Protein AF-A0A7G2EHE6-F1 (afdb_monomer_lite)

pLDDT: mean 70.36, std 21.63, range [28.97, 96.25]

InterPro domains:
  IPR034563 Protein PALE CRESS [PTHR37219] (24-313)

Foldseek 3Di:
DDDDDDDDDDDDDDDDDDDDDDDDDDDDPDPDPDPDPPDDDDDDDDDPPPDPPDDPLVPPPVSVVVVVVVVVVVVVVVVVVVVVVVVVVVVLVVLVCPCVPDDPVLLVLLVVLLVVLVVCVVCNLVSLVVCLVVVSLDVSNLSVLVSQLSVCVVVVVVVSNVVSVVVNVSSVVSVCCVVDDPLVVLVVVLVVQDPPPDLPVSLVVLLVSCVVQAQDPALDSLVAAPAQDPVVRDGDRDDHPPPPPPRNCVLVVNLVVLVVVLVVLVVVVVVVVVDDDPDPDPVNVVVVVVVVVSVVVSVSSVSSSVSSVPNDDPDDDPPDPLVVVVCVVPVPDPNQQPPQCVPCVPPCVPRDLQVLLVQLVVLVVVLVCVVCVVVVDPVLVVLLVVVVVVDDPRVSSSNSSVLSVCCVPPNNPVSSCCVPPRDPSRCSDDDDD

Organism: Arabidopsis thaliana (NCBI:txid3702)

Sequence (433 aa):
MAATSLVLTCASPLFSSPRVISATKKLTTELSISTAKFRRRCSGNNDEVLLEGMPPEYYDDEWQARQREKTKELRRMQREEEEEEERKIEEYREIGTRLKEFPEQDLRKARKLVSSFIRAAEEVEERIEEAAEKGELDELVLMIIWNRLDLARRDDEKDAIRSLDLLYRRVETEILKRQASPAMKLLNDLLNMHDGFEDDAWLKDCRKRMAETFPREDPFSILMPPGFDIDMHQGQLRPPIETETDNTLLRVDFVREVDALLQEVRIEEDATTGSKGEGLDPEAIALKFKQQEKQRTIRQIEAILDLALNLKWFWLKIPNPNVADYLSAHSLHHNHLFLFQSIHKFEHPRFCFERLEYVGQKIQDIAMAERFGRTREVEVHDRYEHNRRLRNPATTAVQQAIHGLAYTIYGKPDVRRLMFEVFDFEQIQPKAV

Radius of gyration: 43.25 Å; chains: 1; bounding box: 97×54×138 Å

Secondary structure (DSSP, 8-state):
---------------------------------------------------TTS-GGGG-HHHHHHHHHHHHHHHHHHHHHHHHHHHHHHHHHHHHHTTTTS-HHHHHHHHHHHHHHHHHGGGHHHHHHHHHHHT---HHHHHHHHHHHHHHHHTT-HHHHHHHHHHHHHHHHHHHHHHS-HHHHHHHHHHHT--SS-HHHHHHHHHHHHHHHSPP-SHHHHHSPTT-BTTTTB---PPPPTTS-TTTTHHHHHHHHHHHHHHHHHHHHHHHHTT-----SHHHHHHHHHHHHHHHHHHHHHHHHHHHHT--------S-HHHHHHHHHTT--GGGS---HHHHTTT-TTS-THHHHHHHHHHHHHHHHHHHHHH--HHHHHHHHHHHHHS-HHHHHHHHHHHHHHHHHH-HHHHHHIIIII-GGG--SPPP-

Structure (mmCIF, N/CA/C/O backbone):
data_AF-A0A7G2EHE6-F1
#
_entry.id   AF-A0A7G2EHE6-F1
#
loop_
_atom_site.group_PDB
_atom_site.id
_atom_site.type_symbol
_atom_site.label_atom_id
_atom_site.label_alt_id
_atom_site.label_comp_id
_atom_site.label_asym_id
_atom_site.label_entity_id
_atom_site.label_seq_id
_atom_site.pdbx_PDB_ins_code
_atom_site.Cartn_x
_atom_site.Cartn_y
_atom_site.Cartn_z
_atom_site.occupancy
_atom_site.B_iso_or_equiv
_atom_site.auth_seq_id
_atom_site.auth_comp_id
_atom_site.auth_asym_id
_atom_site.auth_atom_id
_atom_site.pdbx_PDB_model_num
ATOM 1 N N . MET A 1 1 ? 46.362 25.930 -5.164 1.00 38.81 1 MET A N 1
ATOM 2 C CA . MET A 1 1 ? 46.303 24.678 -5.948 1.00 38.81 1 MET A CA 1
ATOM 3 C C . MET A 1 1 ? 44.886 24.565 -6.477 1.00 38.81 1 MET A C 1
ATOM 5 O O . MET A 1 1 ? 43.963 24.738 -5.697 1.00 38.81 1 MET A O 1
ATOM 9 N N . ALA A 1 2 ? 44.753 24.484 -7.797 1.00 30.30 2 ALA A N 1
ATOM 10 C CA . ALA A 1 2 ? 43.579 24.873 -8.571 1.00 30.30 2 ALA A CA 1
ATOM 11 C C . ALA A 1 2 ? 42.308 24.047 -8.302 1.00 30.30 2 ALA A C 1
ATOM 13 O O . ALA A 1 2 ? 42.367 22.831 -8.152 1.00 30.30 2 ALA A O 1
ATOM 14 N N . ALA A 1 3 ? 41.171 24.748 -8.316 1.00 34.00 3 ALA A N 1
ATOM 15 C CA . ALA A 1 3 ? 39.833 24.195 -8.462 1.00 34.00 3 ALA A CA 1
ATOM 16 C C . ALA A 1 3 ? 39.603 23.771 -9.920 1.00 34.00 3 ALA A C 1
ATOM 18 O O . ALA A 1 3 ? 40.000 24.487 -10.842 1.00 34.00 3 ALA A O 1
ATOM 19 N N . THR A 1 4 ? 38.946 22.634 -10.133 1.00 32.69 4 THR A N 1
ATOM 20 C CA . THR A 1 4 ? 38.498 22.198 -11.461 1.00 32.69 4 THR A CA 1
ATOM 21 C C . THR A 1 4 ? 36.992 21.983 -11.403 1.00 32.69 4 THR A C 1
ATOM 23 O O . THR A 1 4 ? 36.506 20.982 -10.888 1.00 32.69 4 THR A O 1
ATOM 26 N N . SER A 1 5 ? 36.257 22.983 -11.880 1.00 30.11 5 SER A N 1
ATOM 27 C CA . SER A 1 5 ? 34.833 22.913 -12.177 1.00 30.11 5 SER A CA 1
ATOM 28 C C . SER A 1 5 ? 34.639 22.204 -13.519 1.00 30.11 5 SER A C 1
ATOM 30 O O . SER A 1 5 ? 35.178 22.630 -14.540 1.00 30.11 5 SER A O 1
ATOM 32 N N . LEU A 1 6 ? 33.866 21.12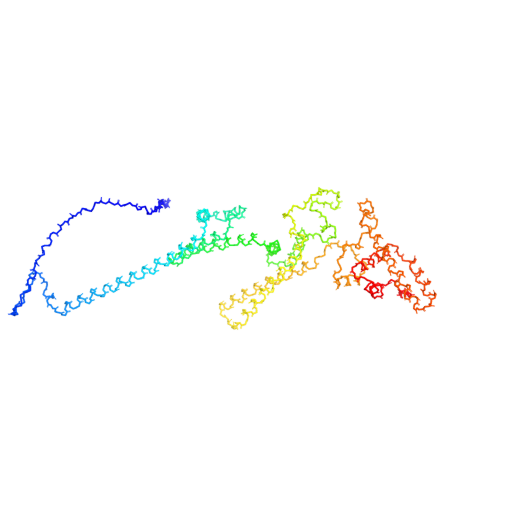0 -13.534 1.00 32.56 6 LEU A N 1
ATOM 33 C CA . LEU A 1 6 ? 33.380 20.521 -14.775 1.00 32.56 6 LEU A CA 1
ATOM 34 C C . LEU A 1 6 ? 32.048 21.180 -15.139 1.00 32.56 6 LEU A C 1
ATOM 36 O O . LEU A 1 6 ? 31.027 20.982 -14.488 1.00 32.56 6 LEU A O 1
ATOM 40 N N . VAL A 1 7 ? 32.101 22.018 -16.172 1.00 30.47 7 VAL A N 1
ATOM 41 C CA . VAL A 1 7 ? 30.955 22.675 -16.802 1.00 30.47 7 VAL A CA 1
ATOM 42 C C . VAL A 1 7 ? 30.251 21.654 -17.701 1.00 30.47 7 VAL A C 1
ATOM 44 O O . VAL A 1 7 ? 30.749 21.314 -18.773 1.00 30.47 7 VAL A O 1
ATOM 47 N N . LEU A 1 8 ? 29.088 21.163 -17.271 1.00 30.48 8 LEU A N 1
ATOM 48 C CA . LEU A 1 8 ? 28.160 20.421 -18.125 1.00 30.48 8 LEU A CA 1
ATOM 49 C C . LEU A 1 8 ? 27.399 21.421 -18.998 1.00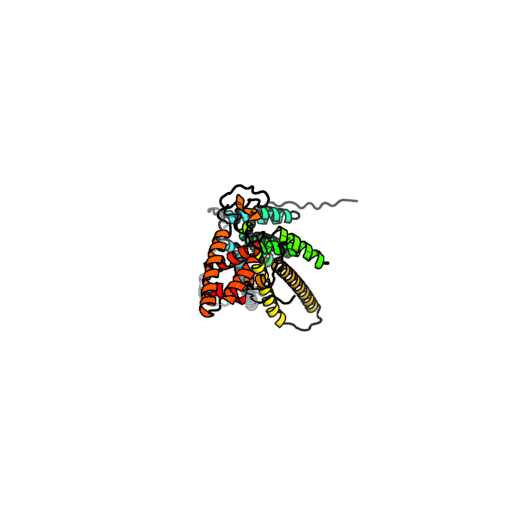 30.48 8 LEU A C 1
ATOM 51 O O . LEU A 1 8 ? 26.657 22.271 -18.512 1.00 30.48 8 LEU A O 1
ATOM 55 N N . THR A 1 9 ? 27.642 21.340 -20.303 1.00 32.84 9 THR A N 1
ATOM 56 C CA . THR A 1 9 ? 27.015 22.205 -21.302 1.00 32.84 9 THR A CA 1
ATOM 57 C C . THR A 1 9 ? 25.615 21.678 -21.607 1.00 32.84 9 THR A C 1
ATOM 59 O O . THR A 1 9 ? 25.437 20.516 -21.962 1.00 32.84 9 THR A O 1
ATOM 62 N N . CYS A 1 10 ? 24.623 22.549 -21.445 1.00 29.42 10 CYS A N 1
ATOM 63 C CA . CYS A 1 10 ? 23.206 22.285 -21.647 1.00 29.42 10 CYS A CA 1
ATOM 64 C C . CYS A 1 10 ? 22.880 21.966 -23.116 1.00 29.42 10 CYS A C 1
ATOM 66 O O . CYS A 1 10 ? 23.159 22.780 -23.997 1.00 29.42 10 CYS A O 1
ATOM 68 N N . ALA A 1 11 ? 22.177 20.862 -23.373 1.00 30.77 11 ALA A N 1
ATOM 69 C CA . ALA A 1 11 ? 21.418 20.662 -24.607 1.00 30.77 11 ALA A CA 1
ATOM 70 C C . ALA A 1 11 ? 19.916 20.714 -24.280 1.00 30.77 11 ALA A C 1
ATOM 72 O O . ALA A 1 11 ? 19.421 19.966 -23.442 1.00 30.77 11 ALA A O 1
ATOM 73 N N . SER A 1 12 ? 19.204 21.654 -24.906 1.00 35.94 12 SER A N 1
ATOM 74 C CA . SER A 1 12 ? 17.740 21.812 -24.825 1.00 35.94 12 SER A CA 1
ATOM 75 C C . SER A 1 12 ? 17.082 21.245 -26.110 1.00 35.94 12 SER A C 1
ATOM 77 O O . SER A 1 12 ? 17.800 20.822 -27.015 1.00 35.94 12 SER A O 1
ATOM 79 N N . PRO A 1 13 ? 15.743 21.125 -26.200 1.00 37.59 13 PRO A N 1
ATOM 80 C CA . PRO A 1 13 ? 15.055 19.881 -26.527 1.00 37.59 13 PRO A CA 1
ATOM 81 C C . PRO A 1 13 ? 14.554 19.833 -27.979 1.00 37.59 13 PRO A C 1
ATOM 83 O O . PRO A 1 13 ? 14.016 20.812 -28.491 1.00 37.59 13 PRO A O 1
ATOM 86 N N . LEU A 1 14 ? 14.613 18.670 -28.626 1.00 32.69 14 LEU A N 1
ATOM 87 C CA . LEU A 1 14 ? 13.968 18.468 -29.926 1.00 32.69 14 LEU A CA 1
ATOM 88 C C . LEU A 1 14 ? 12.694 17.633 -29.765 1.00 32.69 14 LEU A C 1
ATOM 90 O O . LEU A 1 14 ? 12.678 16.426 -29.972 1.00 32.69 14 LEU A O 1
ATOM 94 N N . PHE A 1 15 ? 11.600 18.315 -29.419 1.00 32.50 15 PHE A N 1
ATOM 95 C CA . PHE A 1 15 ? 10.274 17.915 -29.885 1.00 32.50 15 PHE A CA 1
ATOM 96 C C . PHE A 1 15 ? 10.054 18.550 -31.256 1.00 32.50 15 PHE A C 1
ATOM 98 O O . PHE A 1 15 ? 10.031 19.774 -31.379 1.00 32.50 15 PHE A O 1
ATOM 105 N N . SER A 1 16 ? 9.844 17.739 -32.286 1.00 30.02 16 SER A N 1
ATOM 106 C CA . SER A 1 16 ? 9.166 18.161 -33.514 1.00 30.02 16 SER A CA 1
ATOM 107 C C . SER A 1 16 ? 8.491 16.944 -34.141 1.00 30.02 16 SER A C 1
ATOM 109 O O . SER A 1 16 ? 9.157 16.033 -34.621 1.00 30.02 16 SER A O 1
ATOM 111 N N . SER A 1 17 ? 7.155 16.916 -34.099 1.00 32.16 17 SER A N 1
ATOM 112 C CA . SER A 1 17 ? 6.338 15.973 -34.872 1.00 32.16 17 SER A CA 1
ATOM 113 C C . SER A 1 17 ? 6.618 16.116 -36.373 1.00 32.16 17 SER A C 1
ATOM 115 O O . SER A 1 17 ? 6.842 17.237 -36.839 1.00 32.16 17 SER A O 1
ATOM 117 N N . PRO A 1 18 ? 6.510 15.040 -37.171 1.00 31.19 18 PRO A N 1
ATOM 118 C CA . PRO A 1 18 ? 6.629 15.149 -38.614 1.00 31.19 18 PRO A CA 1
ATOM 119 C C . PRO A 1 18 ? 5.345 15.759 -39.190 1.00 31.19 18 PRO A C 1
ATOM 121 O O . PRO A 1 18 ? 4.275 15.151 -39.164 1.00 31.19 18 PRO A O 1
ATOM 124 N N . ARG A 1 19 ? 5.445 16.985 -39.717 1.00 29.84 19 ARG A N 1
ATOM 125 C CA . ARG A 1 19 ? 4.403 17.595 -40.551 1.00 29.84 19 ARG A CA 1
ATOM 126 C C . ARG A 1 19 ? 4.743 17.337 -42.015 1.00 29.84 19 ARG A C 1
ATOM 128 O O . ARG A 1 19 ? 5.757 17.805 -42.522 1.00 29.84 19 ARG A O 1
ATOM 135 N N . VAL A 1 20 ? 3.867 16.587 -42.672 1.00 37.75 20 VAL A N 1
ATOM 136 C CA . VAL A 1 20 ? 3.832 16.373 -44.120 1.00 37.75 20 VAL A CA 1
ATOM 137 C C . VAL A 1 20 ? 3.734 17.724 -44.832 1.00 37.75 20 VAL A C 1
ATOM 139 O O . VAL A 1 20 ? 2.740 18.429 -44.667 1.00 37.75 20 VAL A O 1
ATOM 142 N N . ILE A 1 21 ? 4.734 18.066 -45.649 1.00 31.98 21 ILE A N 1
ATOM 143 C CA . ILE A 1 21 ? 4.599 19.031 -46.746 1.00 31.98 21 ILE A CA 1
ATOM 144 C C . ILE A 1 21 ? 5.292 18.445 -47.974 1.00 31.98 21 ILE A C 1
ATOM 146 O O . ILE A 1 21 ? 6.472 18.100 -47.959 1.00 31.98 21 ILE A O 1
ATOM 150 N N . SER A 1 22 ? 4.499 18.309 -49.030 1.00 30.56 22 SER A N 1
ATOM 151 C CA . SER A 1 22 ? 4.914 17.883 -50.355 1.00 30.56 22 SER A CA 1
ATOM 152 C C . SER A 1 22 ? 5.621 19.014 -51.112 1.00 30.56 22 SER A C 1
ATOM 154 O O . SER A 1 22 ? 5.346 20.186 -50.872 1.00 30.56 22 SER A O 1
ATOM 156 N N . ALA A 1 23 ? 6.374 18.597 -52.131 1.00 31.61 23 ALA A N 1
ATOM 157 C CA . ALA A 1 23 ? 6.736 19.324 -53.348 1.00 31.61 23 ALA A CA 1
ATOM 158 C C . ALA A 1 23 ? 8.117 20.012 -53.429 1.00 31.61 23 ALA A C 1
ATOM 160 O O . ALA A 1 23 ? 8.363 21.114 -52.952 1.00 31.61 23 ALA A O 1
ATOM 161 N N . THR A 1 24 ? 8.931 19.372 -54.279 1.00 34.22 24 THR A N 1
ATOM 162 C CA . THR A 1 24 ? 9.721 19.959 -55.378 1.00 34.22 24 THR A CA 1
ATOM 163 C C . THR A 1 24 ? 10.999 20.733 -55.050 1.00 34.22 24 THR A C 1
ATOM 165 O O . THR A 1 24 ? 10.977 21.928 -54.787 1.00 34.22 24 THR A O 1
ATOM 168 N N . LYS A 1 25 ? 12.141 20.063 -55.255 1.00 30.14 25 LYS A N 1
ATOM 169 C CA . LYS A 1 25 ? 13.088 20.302 -56.371 1.00 30.14 25 LYS A CA 1
ATOM 170 C C . LYS A 1 25 ? 14.327 19.424 -56.150 1.00 30.14 25 LYS A C 1
ATOM 172 O O . LYS A 1 25 ? 15.238 19.800 -55.423 1.00 30.14 25 LYS A O 1
ATOM 177 N N . LYS A 1 26 ? 14.357 18.235 -56.766 1.00 32.81 26 LYS A N 1
ATOM 178 C CA . LYS A 1 26 ? 15.603 17.473 -56.920 1.00 32.81 26 LYS A CA 1
ATOM 179 C C . LYS A 1 26 ? 16.310 17.982 -58.169 1.00 32.81 26 LYS A C 1
ATOM 181 O O . LYS A 1 26 ? 15.757 17.930 -59.263 1.00 32.81 26 LYS A O 1
ATOM 186 N N . LEU A 1 27 ? 17.509 18.505 -57.950 1.00 31.38 27 LEU A N 1
ATOM 187 C CA . LEU A 1 27 ? 18.486 18.835 -58.970 1.00 31.38 27 LEU A CA 1
ATOM 188 C C . LEU A 1 27 ? 18.934 17.513 -59.611 1.00 31.38 27 LEU A C 1
ATOM 190 O O . LEU A 1 27 ? 19.556 16.673 -58.963 1.00 31.38 27 LEU A O 1
ATOM 194 N N . THR A 1 28 ? 18.526 17.293 -60.853 1.00 30.56 28 THR A N 1
ATOM 195 C CA . THR A 1 28 ? 18.958 16.179 -61.695 1.00 30.56 28 THR A CA 1
ATOM 196 C C . THR A 1 28 ? 20.349 16.486 -62.233 1.00 30.56 28 THR A C 1
ATOM 198 O O . THR A 1 28 ? 20.494 17.287 -63.153 1.00 30.56 28 THR A O 1
ATOM 201 N N . THR A 1 29 ? 21.374 15.852 -61.669 1.00 32.53 29 THR A N 1
ATOM 202 C CA . THR A 1 29 ? 22.663 15.706 -62.352 1.00 32.53 29 THR A CA 1
ATOM 203 C C . THR A 1 29 ? 22.566 14.445 -63.201 1.00 32.53 29 THR A C 1
ATOM 205 O O . THR A 1 29 ? 22.712 13.332 -62.697 1.00 32.53 29 THR A O 1
ATOM 208 N N . GLU A 1 30 ? 22.231 14.617 -64.478 1.00 30.94 30 GLU A N 1
ATOM 209 C CA . GLU A 1 30 ? 22.270 13.539 -65.460 1.00 30.94 30 GLU A CA 1
ATOM 210 C C . GLU A 1 30 ? 23.728 13.153 -65.735 1.00 30.94 30 GLU A C 1
ATOM 212 O O . GLU A 1 30 ? 24.466 13.887 -66.391 1.00 30.94 30 GLU A O 1
ATOM 217 N N . LEU A 1 31 ? 24.152 11.990 -65.237 1.00 33.84 31 LEU A N 1
ATOM 218 C CA . LEU A 1 31 ? 25.248 11.257 -65.861 1.00 33.84 31 LEU A CA 1
ATOM 219 C C . LEU A 1 31 ? 24.657 10.436 -67.007 1.00 33.84 31 LEU A C 1
ATOM 221 O O . LEU A 1 31 ? 24.017 9.404 -66.804 1.00 33.84 31 LEU A O 1
ATOM 225 N N . SER A 1 32 ? 24.876 10.930 -68.219 1.00 33.09 32 SER A N 1
ATOM 226 C CA . SER A 1 32 ? 24.545 10.283 -69.481 1.00 33.09 32 SER A CA 1
ATOM 227 C C . SER A 1 32 ? 25.331 8.979 -69.643 1.00 33.09 32 SER A C 1
ATOM 229 O O . SER A 1 32 ? 26.418 8.963 -70.217 1.00 33.09 32 SER A O 1
ATOM 231 N N . ILE A 1 33 ? 24.788 7.864 -69.155 1.00 35.84 33 ILE A N 1
ATOM 232 C CA . ILE A 1 33 ? 25.274 6.529 -69.517 1.00 35.84 33 ILE A CA 1
ATOM 233 C C . ILE A 1 33 ? 24.555 6.138 -70.806 1.00 35.84 33 ILE A C 1
ATOM 235 O O . ILE A 1 33 ? 23.371 5.799 -70.813 1.00 35.84 33 ILE A O 1
ATOM 239 N N . SER A 1 34 ? 25.273 6.238 -71.923 1.00 31.86 34 SER A N 1
ATOM 240 C CA . SER A 1 34 ? 24.789 5.828 -73.236 1.00 31.86 34 SER A CA 1
ATOM 241 C C . SER A 1 34 ? 24.354 4.362 -73.201 1.00 31.86 34 SER A C 1
ATOM 243 O O . SER A 1 34 ? 25.168 3.460 -73.004 1.00 31.86 34 SER A O 1
ATOM 245 N N . THR A 1 35 ? 23.068 4.114 -73.428 1.00 38.94 35 THR A N 1
ATOM 246 C CA . THR A 1 35 ? 22.520 2.778 -73.651 1.00 38.94 35 THR A CA 1
ATOM 247 C C . THR A 1 35 ? 22.997 2.261 -75.007 1.00 38.94 35 THR A C 1
ATOM 249 O O . THR A 1 35 ? 22.385 2.492 -76.051 1.00 38.94 35 THR A O 1
ATOM 252 N N . ALA A 1 36 ? 24.121 1.545 -75.005 1.00 35.03 36 ALA A N 1
ATOM 253 C CA . ALA A 1 36 ? 24.539 0.760 -76.154 1.00 35.03 36 ALA A CA 1
ATOM 254 C C . ALA A 1 36 ? 23.517 -0.369 -76.370 1.00 35.03 36 ALA A C 1
ATOM 256 O O . ALA A 1 36 ? 23.398 -1.301 -75.576 1.00 35.03 36 ALA A O 1
ATOM 257 N N . LYS A 1 37 ? 22.733 -0.263 -77.448 1.00 39.19 37 LYS A N 1
ATOM 258 C CA . LYS A 1 37 ? 21.807 -1.307 -77.899 1.00 39.19 37 LYS A CA 1
ATOM 259 C C . LYS A 1 37 ? 22.596 -2.582 -78.202 1.00 39.19 37 LYS A C 1
ATOM 261 O O . LYS A 1 37 ? 23.263 -2.666 -79.232 1.00 39.19 37 LYS A O 1
ATOM 266 N N . PHE A 1 38 ? 22.476 -3.592 -77.342 1.00 35.31 38 PHE A N 1
ATOM 267 C CA . PHE A 1 38 ? 23.044 -4.912 -77.594 1.00 35.31 38 PHE A CA 1
ATOM 268 C C . PHE A 1 38 ? 22.214 -5.623 -78.671 1.00 35.31 38 PHE A C 1
ATOM 270 O O . PHE A 1 38 ? 21.156 -6.201 -78.416 1.00 35.31 38 PHE A O 1
ATOM 277 N N . ARG A 1 39 ? 22.671 -5.537 -79.921 1.00 35.16 39 ARG A N 1
ATOM 278 C CA . ARG A 1 39 ? 22.134 -6.326 -81.030 1.00 35.16 39 ARG A CA 1
ATOM 279 C C . ARG A 1 39 ? 22.629 -7.763 -80.851 1.00 35.16 39 ARG A C 1
ATOM 281 O O . ARG A 1 39 ? 23.790 -8.053 -81.117 1.00 35.16 39 ARG A O 1
ATOM 288 N N . ARG A 1 40 ? 21.753 -8.669 -80.408 1.00 40.47 40 ARG A N 1
ATOM 289 C CA . ARG A 1 40 ? 22.043 -10.109 -80.357 1.00 40.47 40 ARG A CA 1
ATOM 290 C C . ARG A 1 40 ? 22.186 -10.627 -81.795 1.00 40.47 40 ARG A C 1
ATOM 292 O O . ARG A 1 40 ? 21.191 -10.833 -82.486 1.00 40.47 40 ARG A O 1
ATOM 299 N N . ARG A 1 41 ? 23.427 -10.782 -82.262 1.00 32.53 41 ARG A N 1
ATOM 300 C CA . ARG A 1 41 ? 23.773 -11.476 -83.507 1.00 32.53 41 ARG A CA 1
ATOM 301 C C . ARG A 1 41 ? 24.391 -12.815 -83.111 1.00 32.53 41 ARG A C 1
ATOM 303 O O . ARG A 1 41 ? 25.488 -12.850 -82.572 1.00 32.53 41 ARG A O 1
ATOM 310 N N . CYS A 1 42 ? 23.657 -13.900 -83.335 1.00 41.03 42 CYS A N 1
ATOM 311 C CA . CYS A 1 42 ? 24.210 -15.245 -83.249 1.00 41.03 42 CYS A CA 1
ATOM 312 C C . CYS A 1 42 ? 25.141 -15.462 -84.448 1.00 41.03 42 CYS A C 1
ATOM 314 O O . CYS A 1 42 ? 24.668 -15.573 -85.577 1.00 41.03 42 CYS A O 1
ATOM 316 N N . SER A 1 43 ? 26.446 -15.520 -84.207 1.00 36.56 43 SER A N 1
ATOM 317 C CA . SER A 1 43 ? 27.399 -16.248 -85.048 1.00 36.56 43 SER A CA 1
ATOM 318 C C . SER A 1 43 ? 28.614 -16.586 -84.196 1.00 36.56 43 SER A C 1
ATOM 320 O O . SER A 1 43 ? 29.194 -15.691 -83.585 1.00 36.56 43 SER A O 1
ATOM 322 N N . GLY A 1 44 ? 28.951 -17.872 -84.126 1.00 46.16 44 GLY A N 1
ATOM 323 C CA . GLY A 1 44 ? 30.103 -18.354 -83.381 1.00 46.16 44 GLY A CA 1
ATOM 324 C C . GLY A 1 44 ? 31.412 -17.783 -83.921 1.00 46.16 44 GLY A C 1
ATOM 325 O O . GLY A 1 44 ? 31.602 -17.718 -85.132 1.00 46.16 44 GLY A O 1
ATOM 326 N N . ASN A 1 45 ? 32.263 -17.348 -82.996 1.00 37.09 45 ASN A N 1
ATOM 327 C CA . ASN A 1 45 ? 33.714 -17.514 -82.993 1.00 37.09 45 ASN A CA 1
ATOM 328 C C . ASN A 1 45 ? 34.221 -17.061 -81.614 1.00 37.09 45 ASN A C 1
ATOM 330 O O . ASN A 1 45 ? 33.842 -15.996 -81.128 1.00 37.09 45 ASN A O 1
ATOM 334 N N . ASN A 1 46 ? 35.000 -17.928 -80.970 1.00 44.44 46 ASN A N 1
ATOM 335 C CA . ASN A 1 46 ? 35.558 -17.750 -79.632 1.00 44.44 46 ASN A CA 1
ATOM 336 C C . ASN A 1 46 ? 36.787 -16.837 -79.690 1.00 44.44 46 ASN A C 1
ATOM 338 O O . ASN A 1 46 ? 37.904 -17.340 -79.708 1.00 44.44 46 ASN A O 1
ATOM 342 N N . ASP A 1 47 ? 36.576 -15.526 -79.689 1.00 45.75 47 ASP A N 1
ATOM 343 C CA . ASP A 1 47 ? 37.623 -14.565 -79.347 1.00 45.75 47 ASP A CA 1
ATOM 344 C C . ASP A 1 47 ? 37.137 -13.778 -78.122 1.00 45.75 47 ASP A C 1
ATOM 346 O O . ASP A 1 47 ? 36.204 -12.973 -78.205 1.00 45.75 47 ASP A O 1
ATOM 350 N N . GLU A 1 48 ? 37.713 -14.080 -76.956 1.00 52.38 48 GLU A N 1
ATOM 351 C CA . GLU A 1 48 ? 37.448 -13.383 -75.696 1.00 52.38 48 GLU A CA 1
ATOM 352 C C . GLU A 1 48 ? 37.866 -11.916 -75.832 1.00 52.38 48 GLU A C 1
ATOM 354 O O . GLU A 1 48 ? 39.043 -11.562 -75.783 1.00 52.38 48 GLU A O 1
ATOM 359 N N . VAL A 1 49 ? 36.881 -11.040 -76.027 1.00 55.84 49 VAL A N 1
ATOM 360 C CA . VAL A 1 49 ? 37.077 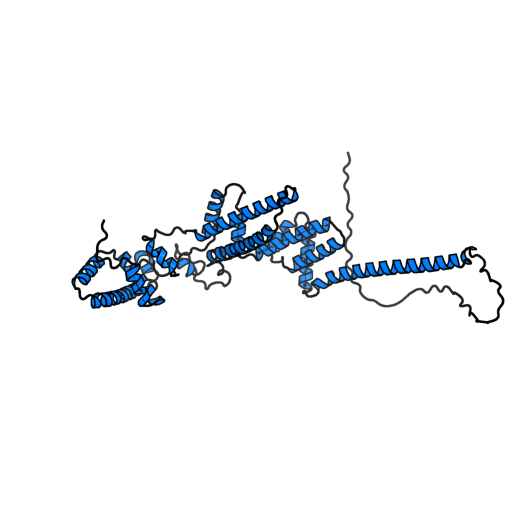-9.590 -75.976 1.00 55.84 49 VAL A CA 1
ATOM 361 C C . VAL A 1 49 ? 37.351 -9.211 -74.519 1.00 55.84 49 VAL A C 1
ATOM 363 O O . VAL A 1 49 ? 36.428 -8.933 -73.752 1.00 55.84 49 VAL A O 1
ATOM 366 N N . LEU A 1 50 ? 38.627 -9.242 -74.128 1.00 57.75 50 LEU A N 1
ATOM 367 C CA . LEU A 1 50 ? 39.111 -8.721 -72.852 1.00 57.75 50 LEU A CA 1
ATOM 368 C C . LEU A 1 50 ? 38.818 -7.210 -72.808 1.00 57.75 50 LEU A C 1
ATOM 370 O O . LEU A 1 50 ? 39.370 -6.431 -73.583 1.00 57.75 50 LEU A O 1
ATOM 374 N N . LEU A 1 51 ? 37.922 -6.793 -71.913 1.00 61.09 51 LEU A N 1
ATOM 375 C CA . LEU A 1 51 ? 37.727 -5.395 -71.529 1.00 61.09 51 LEU A CA 1
ATOM 376 C C . LEU A 1 51 ? 39.051 -4.819 -70.996 1.00 61.09 51 LEU A C 1
ATOM 378 O O . LEU A 1 51 ? 39.584 -5.255 -69.971 1.00 61.09 51 LEU A O 1
ATOM 382 N N . GLU A 1 52 ? 39.578 -3.837 -71.722 1.00 52.66 52 GLU A N 1
ATOM 383 C CA . GLU A 1 52 ? 40.864 -3.191 -71.468 1.00 52.66 52 GLU A CA 1
ATOM 384 C C . GLU A 1 52 ? 40.857 -2.443 -70.119 1.00 52.66 52 GLU A C 1
ATOM 386 O O . GLU A 1 52 ? 39.986 -1.612 -69.858 1.00 52.66 52 GLU A O 1
ATOM 391 N N . GLY A 1 53 ? 41.822 -2.760 -69.246 1.00 68.00 53 GLY A N 1
ATOM 392 C CA . GLY A 1 53 ? 42.009 -2.118 -67.934 1.00 68.00 53 GLY A CA 1
ATOM 393 C C . GLY A 1 53 ? 41.454 -2.876 -66.720 1.00 68.00 53 GLY A C 1
ATOM 394 O O . GLY A 1 53 ? 41.622 -2.406 -65.595 1.00 68.00 53 GLY A O 1
ATOM 395 N N . MET A 1 54 ? 40.824 -4.038 -66.913 1.00 70.88 54 MET A N 1
ATOM 396 C CA . MET A 1 54 ? 40.327 -4.868 -65.810 1.00 70.88 54 MET A CA 1
ATOM 397 C C . MET A 1 54 ? 41.406 -5.866 -65.337 1.00 70.88 54 MET A C 1
ATOM 399 O O . MET A 1 54 ? 42.097 -6.431 -66.188 1.00 70.88 54 MET A O 1
ATOM 403 N N . PRO A 1 55 ? 41.578 -6.101 -64.019 1.00 76.69 55 PRO A N 1
ATOM 404 C CA . PRO A 1 55 ? 42.570 -7.051 -63.507 1.00 76.69 55 PRO A CA 1
ATOM 405 C C . PRO A 1 55 ? 42.420 -8.457 -64.127 1.00 76.69 55 PRO A C 1
ATOM 407 O O . PRO A 1 55 ? 41.282 -8.869 -64.367 1.00 76.69 55 PRO A O 1
ATOM 410 N N . PRO A 1 56 ? 43.512 -9.211 -64.379 1.00 72.44 56 PRO A N 1
ATOM 411 C CA . PRO A 1 56 ? 43.451 -10.558 -64.966 1.00 72.44 56 PRO A CA 1
ATOM 412 C C . PRO A 1 56 ? 42.518 -11.519 -64.217 1.00 72.44 56 PRO A C 1
ATOM 414 O O . PRO A 1 56 ? 41.853 -12.350 -64.830 1.00 72.44 56 PRO A O 1
ATOM 417 N N . GLU A 1 57 ? 42.414 -11.357 -62.898 1.00 69.81 57 GLU A N 1
ATOM 418 C CA . GLU A 1 57 ? 41.557 -12.138 -62.006 1.00 69.81 57 GLU A CA 1
ATOM 419 C C . GLU A 1 57 ? 40.063 -11.933 -62.293 1.00 69.81 57 GLU A C 1
ATOM 421 O O . GLU A 1 57 ? 39.245 -12.767 -61.926 1.00 69.81 57 GLU A O 1
ATOM 426 N N . TYR A 1 58 ? 39.682 -10.853 -62.978 1.00 68.69 58 TYR A N 1
ATOM 427 C CA . TYR A 1 58 ? 38.291 -10.591 -63.342 1.00 68.69 58 TYR A CA 1
ATOM 428 C C . TYR A 1 58 ? 37.735 -11.602 -64.348 1.00 68.69 58 TYR A C 1
ATOM 430 O O . TYR A 1 58 ? 36.525 -11.814 -64.370 1.00 68.69 58 TYR A O 1
ATOM 438 N N . TYR A 1 59 ? 38.584 -12.221 -65.171 1.00 72.56 59 TYR A N 1
ATOM 439 C CA . TYR A 1 59 ? 38.178 -13.212 -66.177 1.00 72.56 59 TYR A CA 1
ATOM 440 C C . TYR A 1 59 ? 38.237 -14.652 -65.665 1.00 72.56 59 TYR A C 1
ATOM 442 O O . TYR A 1 59 ? 37.820 -15.561 -66.372 1.00 72.56 59 TYR A O 1
ATOM 450 N N . ASP A 1 60 ? 38.724 -14.864 -64.441 1.00 82.94 60 ASP A N 1
ATOM 451 C CA . ASP A 1 60 ? 38.664 -16.167 -63.792 1.00 82.94 60 ASP A CA 1
ATOM 452 C C . ASP A 1 60 ? 37.221 -16.449 -63.341 1.00 82.94 60 ASP A C 1
ATOM 454 O O . ASP A 1 60 ? 36.656 -15.753 -62.489 1.00 82.94 60 ASP A O 1
ATOM 458 N N . ASP A 1 61 ? 36.613 -17.478 -63.930 1.00 80.62 61 ASP A N 1
ATOM 459 C CA . ASP A 1 61 ? 35.256 -17.922 -63.613 1.00 80.62 61 ASP A CA 1
ATOM 460 C C . ASP A 1 61 ? 35.102 -18.280 -62.126 1.00 80.62 61 ASP A C 1
ATOM 462 O O . ASP A 1 61 ? 34.057 -17.997 -61.526 1.00 80.62 61 ASP A O 1
ATOM 466 N N . GLU A 1 62 ? 36.141 -18.840 -61.493 1.00 81.81 62 GLU A N 1
ATOM 467 C CA . GLU A 1 62 ? 36.125 -19.124 -60.057 1.00 81.81 62 GLU A CA 1
ATOM 468 C C . GLU A 1 62 ? 36.145 -17.837 -59.234 1.00 81.81 62 GLU A C 1
ATOM 470 O O . GLU A 1 62 ? 35.424 -17.716 -58.237 1.00 81.81 62 GLU A O 1
ATOM 475 N N . TRP A 1 63 ? 36.943 -16.854 -59.648 1.00 83.69 63 TRP A N 1
ATOM 476 C CA . TRP A 1 63 ? 36.996 -15.549 -59.003 1.00 83.69 63 TRP A CA 1
ATOM 477 C C . TRP A 1 63 ? 35.658 -14.815 -59.129 1.00 83.69 63 TRP A C 1
ATOM 479 O O . TRP A 1 63 ? 35.125 -14.338 -58.121 1.00 83.69 63 TRP A O 1
ATOM 489 N N . GLN A 1 64 ? 35.048 -14.792 -60.319 1.00 80.06 64 GLN A N 1
ATOM 490 C CA . GLN A 1 64 ? 33.725 -14.197 -60.523 1.00 80.06 64 GLN A CA 1
ATOM 491 C C . GLN A 1 64 ? 32.643 -14.913 -59.707 1.00 80.06 64 GLN A C 1
ATOM 493 O O . GLN A 1 64 ? 31.775 -14.253 -59.126 1.00 80.06 64 GLN A O 1
ATOM 498 N N . ALA A 1 65 ? 32.687 -16.247 -59.627 1.00 83.81 65 ALA A N 1
ATOM 499 C CA . ALA A 1 65 ? 31.775 -17.028 -58.796 1.00 83.81 65 ALA A CA 1
ATOM 500 C C . ALA A 1 65 ? 31.926 -16.664 -57.310 1.00 83.81 65 ALA A C 1
ATOM 502 O O . ALA A 1 65 ? 30.925 -16.389 -56.645 1.00 83.81 65 ALA A O 1
ATOM 503 N N . ARG A 1 66 ? 33.163 -16.542 -56.808 1.00 84.06 66 ARG A N 1
ATOM 504 C CA . ARG A 1 66 ? 33.445 -16.089 -55.434 1.00 84.06 66 ARG A CA 1
ATOM 505 C C . ARG A 1 66 ? 32.943 -14.665 -55.176 1.00 84.06 66 ARG A C 1
ATOM 507 O O . ARG A 1 66 ? 32.424 -14.408 -54.094 1.00 84.06 66 ARG A O 1
ATOM 514 N N . GLN A 1 67 ? 33.037 -13.744 -56.139 1.00 80.44 67 GLN A N 1
ATOM 515 C CA . GLN A 1 67 ? 32.480 -12.387 -55.995 1.00 80.44 67 GLN A CA 1
ATOM 516 C C . GLN A 1 67 ? 30.944 -12.382 -55.943 1.00 80.44 67 GLN A C 1
ATOM 518 O O . GLN A 1 67 ? 30.347 -11.641 -55.154 1.00 80.44 67 GLN A O 1
ATOM 523 N N . ARG A 1 68 ? 30.287 -13.225 -56.751 1.00 86.31 68 ARG A N 1
ATOM 524 C CA . ARG A 1 68 ? 28.823 -13.387 -56.726 1.00 86.31 68 ARG A CA 1
ATOM 525 C C . ARG A 1 68 ? 28.356 -13.964 -55.393 1.00 86.31 68 ARG A C 1
ATOM 527 O O . ARG A 1 68 ? 27.394 -13.446 -54.834 1.00 86.31 68 ARG A O 1
ATOM 534 N N . GLU A 1 69 ? 29.045 -14.977 -54.874 1.00 87.94 69 GLU A N 1
ATOM 535 C CA . GLU A 1 69 ? 28.756 -15.546 -53.553 1.00 87.94 69 GLU A CA 1
ATOM 536 C C . GLU A 1 69 ? 28.986 -14.528 -52.428 1.00 87.94 69 GLU A C 1
ATOM 538 O O . GLU A 1 69 ? 28.079 -14.319 -51.630 1.00 87.94 69 GLU A O 1
ATOM 543 N N . LYS A 1 70 ? 30.095 -13.771 -52.435 1.00 88.44 70 LYS A N 1
ATOM 544 C CA . LYS A 1 70 ? 30.318 -12.664 -51.478 1.00 88.44 70 LYS A CA 1
ATOM 545 C C . LYS A 1 70 ? 29.207 -11.613 -51.510 1.00 88.44 70 LYS A C 1
ATOM 547 O O . LYS A 1 70 ? 28.781 -11.121 -50.472 1.00 88.44 70 LYS A O 1
ATOM 552 N N . THR A 1 71 ? 28.711 -11.273 -52.700 1.00 90.75 71 THR A N 1
ATOM 553 C CA . THR A 1 71 ? 27.605 -10.312 -52.854 1.00 90.75 71 THR A CA 1
ATOM 554 C C . THR A 1 71 ? 26.285 -10.880 -52.326 1.00 90.75 71 THR A C 1
ATOM 556 O O . THR A 1 71 ? 25.497 -10.148 -51.728 1.00 90.75 71 THR A O 1
ATOM 559 N N . LYS A 1 72 ? 26.017 -12.176 -52.539 1.00 91.44 72 LYS A N 1
ATOM 560 C CA . LYS A 1 72 ? 24.841 -12.857 -51.975 1.00 91.44 72 LYS A CA 1
ATOM 561 C C . LYS A 1 72 ? 24.915 -12.930 -50.454 1.00 91.44 72 LYS A C 1
ATOM 563 O O . LYS A 1 72 ? 23.910 -12.673 -49.803 1.00 91.44 72 LYS A O 1
ATOM 568 N N . GLU A 1 73 ? 26.085 -13.247 -49.911 1.00 90.25 73 GLU A N 1
ATOM 569 C CA . GLU A 1 73 ? 26.333 -13.296 -48.473 1.00 90.25 73 GLU A CA 1
ATOM 570 C C . GLU A 1 73 ? 26.136 -11.923 -47.829 1.00 90.25 73 GLU A C 1
ATOM 572 O O . GLU A 1 73 ? 25.387 -11.814 -46.867 1.00 90.25 73 GLU A O 1
ATOM 577 N N . LEU A 1 74 ? 26.684 -10.856 -48.420 1.00 88.88 74 LEU A N 1
ATOM 578 C CA . LEU A 1 74 ? 26.480 -9.488 -47.936 1.00 88.88 74 LEU A CA 1
ATOM 579 C C . LEU A 1 74 ? 24.998 -9.085 -47.950 1.00 88.88 74 LEU A C 1
ATOM 581 O O . LEU A 1 74 ? 24.513 -8.503 -46.988 1.00 88.88 74 LEU A O 1
ATOM 585 N N . ARG A 1 75 ? 24.250 -9.444 -49.001 1.00 88.62 75 ARG A N 1
ATOM 586 C CA . ARG A 1 75 ? 22.794 -9.212 -49.058 1.00 88.62 75 ARG A CA 1
ATOM 587 C C . ARG A 1 75 ? 22.008 -10.045 -48.049 1.00 88.62 75 ARG A C 1
ATOM 589 O O . ARG A 1 75 ? 20.939 -9.615 -47.631 1.00 88.62 75 ARG A O 1
ATOM 596 N N . ARG A 1 76 ? 22.490 -11.244 -47.707 1.00 91.94 76 ARG A N 1
ATOM 597 C CA . ARG A 1 76 ? 21.900 -12.069 -46.648 1.00 91.94 76 ARG A CA 1
ATOM 598 C C . ARG A 1 76 ? 22.108 -11.393 -45.295 1.00 91.94 76 ARG A C 1
ATOM 600 O O . ARG A 1 76 ? 21.127 -11.195 -44.600 1.00 91.94 76 ARG A O 1
ATOM 607 N N . MET A 1 77 ? 23.332 -10.952 -45.001 1.00 88.94 77 MET A N 1
ATOM 608 C CA . MET A 1 77 ? 23.646 -10.211 -43.774 1.00 88.94 77 MET A CA 1
ATOM 609 C C . MET A 1 77 ? 22.823 -8.924 -43.651 1.00 88.94 77 MET A C 1
ATOM 611 O O . MET A 1 77 ? 22.246 -8.682 -42.604 1.00 88.94 77 MET A O 1
ATOM 615 N N . GLN A 1 78 ? 22.707 -8.137 -44.728 1.00 90.12 78 GLN A N 1
ATOM 616 C CA . GLN A 1 78 ? 21.874 -6.926 -44.737 1.00 90.12 78 GLN A CA 1
ATOM 617 C C . GLN A 1 78 ? 20.405 -7.230 -44.456 1.00 90.12 78 GLN A C 1
ATOM 619 O O . GLN A 1 78 ? 19.762 -6.499 -43.722 1.00 90.12 78 GLN A O 1
ATOM 624 N N . ARG A 1 79 ? 19.872 -8.318 -45.021 1.00 91.31 79 ARG A N 1
ATOM 625 C CA . ARG A 1 79 ? 18.494 -8.734 -44.751 1.00 91.31 79 ARG A CA 1
ATOM 626 C C . ARG A 1 79 ? 18.313 -9.178 -43.303 1.00 91.31 79 ARG A C 1
ATOM 628 O O . ARG A 1 79 ? 17.313 -8.835 -42.696 1.00 91.31 79 ARG A O 1
ATOM 635 N N . GLU A 1 80 ? 19.254 -9.951 -42.772 1.00 91.38 80 GLU A N 1
ATOM 636 C CA . GLU A 1 80 ? 19.223 -10.395 -41.375 1.00 91.38 80 GLU A CA 1
ATOM 637 C C . GLU A 1 80 ? 19.287 -9.193 -40.416 1.00 91.38 80 GLU A C 1
ATOM 639 O O . GLU A 1 80 ? 18.521 -9.145 -39.457 1.00 91.38 80 GLU A O 1
ATOM 644 N N . GLU A 1 81 ? 20.120 -8.194 -40.720 1.00 91.00 81 GLU A N 1
ATOM 645 C CA . GLU A 1 81 ? 20.211 -6.923 -39.989 1.00 91.00 81 GLU A CA 1
ATOM 646 C C . GLU A 1 81 ? 18.914 -6.103 -40.101 1.00 91.00 81 GLU A C 1
ATOM 648 O O . GLU A 1 81 ? 18.378 -5.674 -39.085 1.00 91.00 81 GLU A O 1
ATOM 653 N N . GLU A 1 82 ? 18.346 -5.955 -41.304 1.00 92.06 82 GLU A N 1
ATOM 654 C CA . GLU A 1 82 ? 17.047 -5.295 -41.522 1.00 92.06 82 GLU A CA 1
ATOM 655 C C . GLU A 1 82 ? 15.918 -5.991 -40.744 1.00 92.06 82 GLU A C 1
ATOM 657 O O . GLU A 1 82 ? 15.085 -5.327 -40.131 1.00 92.06 82 GLU A O 1
ATOM 662 N N . GLU A 1 83 ? 15.897 -7.327 -40.721 1.00 93.44 83 GLU A N 1
ATOM 663 C CA . GLU A 1 83 ? 14.923 -8.107 -39.953 1.00 93.44 83 GLU A CA 1
ATOM 664 C C . GLU A 1 83 ? 15.127 -7.946 -38.436 1.00 93.44 83 GLU A C 1
ATOM 666 O O . GLU A 1 83 ? 14.152 -7.934 -37.682 1.00 93.44 83 GLU A O 1
ATOM 671 N N . GLU A 1 84 ? 16.367 -7.824 -37.957 1.00 89.31 84 GLU A N 1
ATOM 672 C CA . GLU A 1 84 ? 16.677 -7.500 -36.557 1.00 89.31 84 GLU A CA 1
ATOM 673 C C . GLU A 1 84 ? 16.230 -6.088 -36.179 1.00 89.31 84 GLU A C 1
ATOM 675 O O . GLU A 1 84 ? 15.610 -5.897 -35.127 1.00 89.31 84 GLU A O 1
ATOM 680 N N . GLU A 1 85 ? 16.484 -5.110 -37.044 1.00 88.31 85 GLU A N 1
ATOM 681 C CA . GLU A 1 85 ? 16.031 -3.735 -36.864 1.00 88.31 85 GLU A CA 1
ATOM 682 C C . GLU A 1 85 ? 14.503 -3.638 -36.892 1.00 88.31 85 GLU A C 1
ATOM 684 O O . GLU A 1 85 ? 13.925 -2.967 -36.037 1.00 88.31 85 GLU A O 1
ATOM 689 N N . GLU A 1 86 ? 13.825 -4.340 -37.803 1.00 91.44 86 GLU A N 1
ATOM 690 C CA . GLU A 1 86 ? 12.361 -4.401 -37.841 1.00 91.44 86 GLU A CA 1
ATOM 691 C C . GLU A 1 86 ? 11.787 -5.031 -36.572 1.00 91.44 86 GLU A C 1
ATOM 693 O O . GLU A 1 86 ? 10.843 -4.479 -35.999 1.00 91.44 86 GLU A O 1
ATOM 698 N N . ARG A 1 87 ? 12.374 -6.136 -36.085 1.00 88.50 87 ARG A N 1
ATOM 699 C CA . ARG A 1 87 ? 11.980 -6.740 -34.800 1.00 88.50 87 ARG A CA 1
ATOM 700 C C . ARG A 1 87 ? 12.112 -5.732 -33.665 1.00 88.50 87 ARG A C 1
ATOM 702 O O . ARG A 1 87 ? 11.168 -5.542 -32.900 1.00 88.50 87 ARG A O 1
ATOM 709 N N . LYS A 1 88 ? 13.244 -5.030 -33.608 1.00 84.81 88 LYS A N 1
ATOM 710 C CA . LYS A 1 88 ? 13.498 -3.989 -32.613 1.00 84.81 88 LYS A CA 1
ATOM 711 C C . LYS A 1 88 ? 12.481 -2.845 -32.729 1.00 84.81 88 LYS A C 1
ATOM 713 O O . LYS A 1 88 ? 11.920 -2.426 -31.723 1.00 84.81 88 LYS A O 1
ATOM 718 N N . ILE A 1 89 ? 12.183 -2.352 -33.930 1.00 85.94 89 ILE A N 1
ATOM 719 C CA . ILE A 1 89 ? 11.205 -1.273 -34.155 1.00 85.94 89 ILE A CA 1
ATOM 720 C C . ILE A 1 89 ? 9.799 -1.687 -33.714 1.00 85.94 89 ILE A C 1
ATOM 722 O O . ILE A 1 89 ? 9.111 -0.897 -33.060 1.00 85.94 89 ILE A O 1
ATOM 726 N N . GLU A 1 90 ? 9.365 -2.900 -34.057 1.00 86.94 90 GLU A N 1
ATOM 727 C CA . GLU A 1 90 ? 8.037 -3.395 -33.687 1.00 86.94 90 GLU A CA 1
ATOM 728 C C . GLU A 1 90 ? 7.904 -3.532 -32.164 1.00 86.94 90 GLU A C 1
ATOM 730 O O . GLU A 1 90 ? 6.890 -3.142 -31.588 1.00 86.94 90 GLU A O 1
ATOM 735 N N . GLU A 1 91 ? 8.975 -3.947 -31.494 1.00 84.06 91 GLU A N 1
ATOM 736 C CA . GLU A 1 91 ? 9.084 -3.966 -30.039 1.00 84.06 91 GLU A CA 1
ATOM 737 C C . GLU A 1 91 ? 8.881 -2.580 -29.385 1.00 84.06 91 GLU A C 1
ATOM 739 O O . GLU A 1 91 ? 8.067 -2.444 -28.467 1.00 84.06 91 GLU A O 1
ATOM 744 N N . TYR A 1 92 ? 9.547 -1.517 -29.864 1.00 83.88 92 TYR A N 1
ATOM 745 C CA . TYR A 1 92 ? 9.301 -0.149 -29.355 1.00 83.88 92 TYR A CA 1
ATOM 746 C C . TYR A 1 92 ? 7.887 0.337 -29.679 1.00 83.88 92 TYR A C 1
ATOM 748 O O . TYR A 1 92 ? 7.271 1.077 -28.899 1.00 83.88 92 TYR A O 1
ATOM 756 N N . ARG A 1 93 ? 7.365 -0.054 -30.843 1.00 86.44 93 ARG A N 1
ATOM 757 C CA . ARG A 1 93 ? 6.021 0.309 -31.283 1.00 86.44 93 ARG A CA 1
ATOM 758 C C . ARG A 1 93 ? 4.963 -0.293 -30.368 1.00 86.44 93 ARG A C 1
ATOM 760 O O . ARG A 1 93 ? 4.031 0.423 -29.997 1.00 86.44 93 ARG A O 1
ATOM 767 N N . GLU A 1 94 ? 5.129 -1.548 -29.962 1.00 87.19 94 GLU A N 1
ATOM 768 C CA . GLU A 1 94 ? 4.241 -2.234 -29.025 1.00 87.19 94 GLU A CA 1
ATOM 769 C C . GLU A 1 94 ? 4.101 -1.431 -27.722 1.00 87.19 94 GLU A C 1
ATOM 771 O O . GLU A 1 94 ? 2.989 -1.047 -27.350 1.00 87.19 94 GLU A O 1
ATOM 776 N N . ILE A 1 95 ? 5.223 -1.052 -27.095 1.00 83.56 95 ILE A N 1
ATOM 777 C CA . ILE A 1 95 ? 5.239 -0.237 -25.865 1.00 83.56 95 ILE A CA 1
ATOM 778 C C . ILE A 1 95 ? 4.510 1.095 -26.083 1.00 83.56 95 ILE A C 1
ATOM 780 O O . ILE A 1 95 ? 3.703 1.522 -25.253 1.00 83.56 95 ILE A O 1
ATOM 784 N N . GLY A 1 96 ? 4.748 1.745 -27.225 1.00 76.56 96 GLY A N 1
ATOM 785 C CA . GLY A 1 96 ? 4.113 3.013 -27.583 1.00 76.56 96 GLY A CA 1
ATOM 786 C C . GLY A 1 96 ? 2.590 2.927 -27.731 1.00 76.56 96 GLY A C 1
ATOM 787 O O . GLY A 1 96 ? 1.897 3.922 -27.501 1.00 76.56 96 GLY A O 1
ATOM 788 N N . THR A 1 97 ? 2.053 1.755 -28.079 1.00 85.62 97 THR A N 1
ATOM 789 C CA . THR A 1 97 ? 0.605 1.550 -28.243 1.00 85.62 97 THR A CA 1
ATOM 790 C C . THR A 1 97 ? -0.148 1.286 -26.940 1.00 85.62 97 THR A C 1
ATOM 792 O O . THR A 1 97 ? -1.344 1.571 -26.896 1.00 85.62 97 THR A O 1
ATOM 795 N N . ARG A 1 98 ? 0.526 0.858 -25.860 1.00 86.94 98 ARG A N 1
ATOM 796 C CA . ARG A 1 98 ? -0.108 0.478 -24.575 1.00 86.94 98 ARG A CA 1
ATOM 797 C C . ARG A 1 98 ? -0.941 1.590 -23.934 1.00 86.94 98 ARG A C 1
ATOM 799 O O . ARG A 1 98 ? -1.929 1.330 -23.267 1.00 86.94 98 ARG A O 1
ATOM 806 N N . LEU A 1 99 ? -0.558 2.847 -24.156 1.00 86.12 99 LEU A N 1
ATOM 807 C CA . LEU A 1 99 ? -1.236 4.015 -23.581 1.00 86.12 99 LEU A CA 1
ATOM 808 C C . LEU A 1 99 ? -2.268 4.653 -24.519 1.00 86.12 99 LEU A C 1
ATOM 810 O O . LEU A 1 99 ? -2.813 5.701 -24.189 1.00 86.12 99 LEU A O 1
ATOM 814 N N . LYS A 1 100 ? -2.513 4.088 -25.705 1.00 82.44 100 LYS A N 1
ATOM 815 C CA . LYS A 1 100 ? -3.331 4.732 -26.745 1.00 82.44 100 LYS A CA 1
ATOM 816 C C . LYS A 1 100 ? -4.812 4.856 -26.367 1.00 82.44 100 LYS A C 1
ATOM 818 O O . LYS A 1 100 ? -5.501 5.711 -26.913 1.00 82.44 100 LYS A O 1
ATOM 823 N N . GLU A 1 101 ? -5.284 4.017 -25.453 1.00 86.75 101 GLU A N 1
ATOM 824 C CA . GLU A 1 101 ? -6.688 3.953 -25.033 1.00 86.75 101 GLU A CA 1
ATOM 825 C C . GLU A 1 101 ? -7.060 5.022 -23.991 1.00 86.75 101 GLU A C 1
ATOM 827 O O . GLU A 1 101 ? -8.240 5.299 -23.785 1.00 86.75 101 GLU A O 1
ATOM 832 N N . PHE A 1 102 ? -6.070 5.677 -23.374 1.00 87.88 102 PHE A N 1
ATOM 833 C CA . PHE A 1 102 ? -6.297 6.676 -22.329 1.00 87.88 102 PHE A CA 1
ATOM 834 C C . PHE A 1 102 ? -6.514 8.088 -22.897 1.00 87.88 102 PHE A C 1
ATOM 836 O O . PHE A 1 102 ? -5.916 8.449 -23.917 1.00 87.88 102 PHE A O 1
ATOM 843 N N . PRO A 1 103 ? -7.302 8.946 -22.216 1.00 92.19 103 PRO A N 1
ATOM 844 C CA . PRO A 1 103 ? -7.476 10.337 -22.616 1.00 92.19 103 PRO A CA 1
ATOM 845 C C . PRO A 1 103 ? -6.141 11.092 -22.708 1.00 92.19 103 PRO A C 1
ATOM 847 O O . PRO A 1 103 ? -5.333 11.105 -21.776 1.00 92.19 103 PRO A O 1
ATOM 850 N N . GLU A 1 104 ? -5.915 11.800 -23.822 1.00 89.50 104 GLU A N 1
ATOM 851 C CA . GLU A 1 104 ? -4.652 12.519 -24.049 1.00 89.50 104 GLU A CA 1
ATOM 852 C C . GLU A 1 104 ? -4.344 13.567 -22.973 1.00 89.50 104 GLU A C 1
ATOM 854 O O . GLU A 1 104 ? -3.176 13.840 -22.685 1.00 89.50 104 GLU A O 1
ATOM 859 N N . GLN A 1 105 ? -5.373 14.192 -22.400 1.00 91.81 105 GLN A N 1
ATOM 860 C CA . GLN A 1 105 ? -5.196 15.212 -21.373 1.00 91.81 105 GLN A CA 1
ATOM 861 C C . GLN A 1 105 ? -4.565 14.621 -20.108 1.00 91.81 105 GLN A C 1
ATOM 863 O O . GLN A 1 105 ? -3.631 15.217 -19.563 1.00 91.81 105 GLN A O 1
ATOM 868 N N . ASP A 1 106 ? -5.019 13.443 -19.692 1.00 91.38 106 ASP A N 1
ATOM 869 C CA . ASP A 1 106 ? -4.559 12.782 -18.472 1.00 91.38 106 ASP A CA 1
ATOM 870 C C . ASP A 1 106 ? -3.177 12.169 -18.683 1.00 91.38 106 ASP A C 1
ATOM 872 O O . ASP A 1 106 ? -2.278 12.380 -17.870 1.00 91.38 106 ASP A O 1
ATOM 876 N N . LEU A 1 107 ? -2.928 11.593 -19.865 1.00 92.00 107 LEU A N 1
ATOM 877 C CA . LEU A 1 107 ? -1.584 11.181 -20.279 1.00 92.00 107 LEU A CA 1
ATOM 878 C C . LEU A 1 107 ? -0.588 12.341 -20.249 1.00 92.00 107 LEU A C 1
ATOM 880 O O . LEU A 1 107 ? 0.547 12.176 -19.801 1.00 92.00 107 LEU A O 1
ATOM 884 N N . ARG A 1 108 ? -0.973 13.531 -20.727 1.00 91.56 108 ARG A N 1
ATOM 885 C CA . ARG A 1 108 ? -0.090 14.709 -20.704 1.00 91.56 108 ARG A CA 1
ATOM 886 C C . ARG A 1 108 ? 0.196 15.168 -19.278 1.00 91.56 108 ARG A C 1
ATOM 888 O O . ARG A 1 108 ? 1.342 15.523 -19.002 1.00 91.56 108 ARG A O 1
ATOM 895 N N . LYS A 1 109 ? -0.805 15.176 -18.394 1.00 93.88 109 LYS A N 1
ATOM 896 C CA . LYS A 1 109 ? -0.626 15.522 -16.975 1.00 93.88 109 LYS A CA 1
ATOM 897 C C . LYS A 1 109 ? 0.298 14.518 -16.284 1.00 93.88 109 LYS A C 1
ATOM 899 O O . LYS A 1 109 ? 1.333 14.924 -15.765 1.00 93.88 109 LYS A O 1
ATOM 904 N N . ALA A 1 110 ? 0.009 13.225 -16.396 1.00 93.94 110 ALA A N 1
ATOM 905 C CA . ALA A 1 110 ? 0.801 12.169 -15.775 1.00 93.94 110 ALA A CA 1
ATOM 906 C C . ALA A 1 110 ? 2.243 12.126 -16.324 1.00 93.94 110 ALA A C 1
ATOM 908 O O . ALA A 1 110 ? 3.201 12.044 -15.559 1.00 93.94 110 ALA A O 1
ATOM 909 N N . ARG A 1 111 ? 2.454 12.316 -17.638 1.00 94.31 111 ARG A N 1
ATOM 910 C CA . ARG A 1 111 ? 3.811 12.424 -18.222 1.00 94.31 111 ARG A CA 1
ATOM 911 C C . ARG A 1 111 ? 4.587 13.624 -17.691 1.00 94.31 111 ARG A C 1
ATOM 913 O O . ARG A 1 111 ? 5.801 13.511 -17.501 1.00 94.31 111 ARG A O 1
ATOM 920 N N . LYS A 1 112 ? 3.926 14.769 -17.493 1.00 95.12 112 LYS A N 1
ATOM 921 C CA . LYS A 1 112 ? 4.550 15.947 -16.876 1.00 95.12 112 LYS A CA 1
ATOM 922 C C . LYS A 1 112 ? 4.938 15.652 -15.431 1.00 95.12 112 LYS A C 1
ATOM 924 O O . LYS A 1 112 ? 6.072 15.952 -15.081 1.00 95.12 112 LYS A O 1
ATOM 929 N N . LEU A 1 113 ? 4.059 15.006 -14.667 1.00 95.19 113 LEU A N 1
ATOM 930 C CA . LEU A 1 113 ? 4.297 14.644 -13.270 1.00 95.19 113 LEU A CA 1
ATOM 931 C C . LEU A 1 113 ? 5.486 13.677 -13.112 1.00 95.19 113 LEU A C 1
ATOM 933 O O . LEU A 1 113 ? 6.438 13.967 -12.390 1.00 95.19 113 LEU A O 1
ATOM 937 N N . VAL A 1 114 ? 5.521 12.591 -13.891 1.00 95.44 114 VAL A N 1
ATOM 938 C CA . VAL A 1 114 ? 6.672 11.664 -13.912 1.00 95.44 114 VAL A CA 1
ATOM 939 C C . VAL A 1 114 ? 7.959 12.390 -14.307 1.00 95.44 114 VAL A C 1
ATOM 941 O O . VAL A 1 114 ? 9.023 12.159 -13.738 1.00 95.44 114 VAL A O 1
ATOM 944 N N . SER A 1 115 ? 7.878 13.312 -15.270 1.00 94.31 115 SER A N 1
ATOM 945 C CA . SER A 1 115 ? 9.050 14.092 -15.679 1.00 94.31 115 SER A CA 1
ATOM 946 C C . SER A 1 115 ? 9.495 15.089 -14.606 1.00 94.31 115 SER A C 1
ATOM 948 O O . SER A 1 115 ? 10.687 15.374 -14.535 1.00 94.31 115 SER A O 1
ATOM 950 N N . SER A 1 116 ? 8.586 15.620 -13.778 1.00 95.50 116 SER A N 1
ATOM 951 C CA . SER A 1 116 ? 8.974 16.436 -12.624 1.00 95.50 116 SER A CA 1
ATOM 952 C C . SER A 1 116 ? 9.656 15.611 -11.542 1.00 95.50 116 SER A C 1
ATOM 954 O O . SER A 1 116 ? 10.661 16.083 -11.028 1.00 95.50 116 SER A O 1
ATOM 956 N N . PHE A 1 117 ? 9.208 14.381 -11.264 1.00 94.62 117 PHE A N 1
ATOM 957 C CA . PHE A 1 117 ? 9.885 13.499 -10.302 1.00 94.62 117 PHE A CA 1
ATOM 958 C C . PHE A 1 117 ? 11.329 13.214 -10.714 1.00 94.62 117 PHE A C 1
ATOM 960 O O . PHE A 1 117 ? 12.252 13.436 -9.941 1.00 94.62 117 PHE A O 1
ATOM 967 N N . ILE A 1 118 ? 11.542 12.835 -11.978 1.00 91.44 118 ILE A N 1
ATOM 968 C CA . ILE A 1 118 ? 12.887 12.554 -12.505 1.00 91.44 118 ILE A CA 1
ATOM 969 C C . ILE A 1 118 ? 13.789 13.799 -12.448 1.00 91.44 118 ILE A C 1
ATOM 971 O O . ILE A 1 118 ? 14.992 13.684 -12.240 1.00 91.44 118 ILE A O 1
ATOM 975 N N . ARG A 1 119 ? 13.224 15.000 -12.631 1.00 92.75 119 ARG A N 1
ATOM 976 C CA . ARG A 1 119 ? 13.978 16.263 -12.566 1.00 92.75 119 ARG A CA 1
ATOM 977 C C . ARG A 1 119 ? 14.264 16.740 -11.145 1.00 92.75 119 ARG A C 1
ATOM 979 O O . ARG A 1 119 ? 15.214 17.493 -10.977 1.00 92.75 119 ARG A O 1
ATOM 986 N N . ALA A 1 120 ? 13.441 16.356 -10.171 1.00 90.56 120 ALA A N 1
ATOM 987 C CA . ALA A 1 120 ? 13.568 16.794 -8.784 1.00 90.56 120 ALA A CA 1
ATOM 988 C C . ALA A 1 120 ? 14.805 16.204 -8.088 1.00 90.56 120 ALA A C 1
ATOM 990 O O . ALA A 1 120 ? 15.309 16.819 -7.157 1.00 90.56 120 ALA A O 1
ATOM 991 N N . ALA A 1 121 ? 15.324 15.070 -8.580 1.00 85.88 121 ALA A N 1
ATOM 992 C CA . ALA A 1 121 ? 16.521 14.397 -8.073 1.00 85.88 121 ALA A CA 1
ATOM 993 C C . ALA A 1 121 ? 16.497 14.207 -6.542 1.00 85.88 121 ALA A C 1
ATOM 995 O O . ALA A 1 121 ? 15.884 13.255 -6.074 1.00 85.88 121 ALA A O 1
ATOM 996 N N . GLU A 1 122 ? 17.128 15.097 -5.773 1.00 85.69 122 GLU A N 1
ATOM 997 C CA . GLU A 1 122 ? 17.183 15.034 -4.304 1.00 85.69 122 GLU A CA 1
ATOM 998 C C . GLU A 1 122 ? 15.831 15.345 -3.636 1.00 85.69 122 GLU A C 1
ATOM 1000 O O . GLU A 1 122 ? 15.510 14.764 -2.605 1.00 85.69 122 GLU A O 1
ATOM 1005 N N . GLU A 1 123 ? 14.994 16.188 -4.248 1.00 91.62 123 GLU A N 1
ATOM 1006 C CA . GLU A 1 123 ? 13.673 16.583 -3.721 1.00 91.62 123 GLU A CA 1
ATOM 1007 C C . GLU A 1 123 ? 12.545 15.635 -4.175 1.00 91.62 123 GLU A C 1
ATOM 1009 O O . GLU A 1 123 ? 11.360 15.951 -4.061 1.00 91.62 123 GLU A O 1
ATOM 1014 N N . VAL A 1 124 ? 12.879 14.482 -4.766 1.00 92.56 124 VAL A N 1
ATOM 1015 C CA . VAL A 1 124 ? 11.876 13.587 -5.366 1.00 92.56 124 VAL A CA 1
ATOM 1016 C C . VAL A 1 124 ? 10.872 13.053 -4.341 1.00 92.56 124 VAL A C 1
ATOM 1018 O O . VAL A 1 124 ? 9.696 12.928 -4.668 1.00 92.56 124 VAL A O 1
ATOM 1021 N N . GLU A 1 125 ? 11.306 12.810 -3.104 1.00 92.31 125 GLU A N 1
ATOM 1022 C CA . GLU A 1 125 ? 10.453 12.308 -2.021 1.00 92.31 125 GLU A CA 1
ATOM 1023 C C . GLU A 1 125 ? 9.366 13.316 -1.630 1.00 92.31 125 GLU A C 1
ATOM 1025 O O . GLU A 1 125 ? 8.183 12.987 -1.681 1.00 92.31 125 GLU A O 1
ATOM 1030 N N . GLU A 1 126 ? 9.745 14.571 -1.368 1.00 93.44 126 GLU A N 1
ATOM 1031 C CA . GLU A 1 126 ? 8.804 15.656 -1.049 1.00 93.44 126 GLU A CA 1
ATOM 1032 C C . GLU A 1 126 ? 7.804 15.873 -2.196 1.00 93.44 126 GLU A C 1
ATOM 1034 O O . GLU A 1 126 ? 6.605 16.042 -1.982 1.00 93.44 126 GLU A O 1
ATOM 1039 N N . ARG A 1 127 ? 8.263 15.774 -3.452 1.00 92.75 127 ARG A N 1
ATOM 1040 C CA . ARG A 1 127 ? 7.379 15.881 -4.624 1.00 92.75 127 ARG A CA 1
ATOM 1041 C C . ARG A 1 127 ? 6.378 14.739 -4.726 1.00 92.75 127 ARG A C 1
ATOM 1043 O O . ARG A 1 127 ? 5.251 14.974 -5.169 1.00 92.75 127 ARG A O 1
ATOM 1050 N N . ILE A 1 128 ? 6.790 13.519 -4.390 1.00 93.75 128 ILE A N 1
ATOM 1051 C CA . ILE A 1 128 ? 5.898 12.360 -4.374 1.00 93.75 128 ILE A CA 1
ATOM 1052 C C . ILE A 1 128 ? 4.854 12.553 -3.278 1.00 93.75 128 ILE A C 1
ATOM 1054 O O . ILE A 1 128 ? 3.674 12.373 -3.565 1.00 93.75 128 ILE A O 1
ATOM 1058 N N . GLU A 1 129 ? 5.254 12.986 -2.083 1.00 92.25 129 GLU A N 1
ATOM 1059 C CA . GLU A 1 129 ? 4.341 13.268 -0.970 1.00 92.25 129 GLU A CA 1
ATOM 1060 C C . GLU A 1 129 ? 3.345 14.383 -1.316 1.00 92.25 129 GLU A C 1
ATOM 1062 O O . GLU A 1 129 ? 2.141 14.184 -1.194 1.00 92.25 129 GLU A O 1
ATOM 1067 N N . GLU A 1 130 ? 3.788 15.507 -1.885 1.00 93.50 130 GLU A N 1
ATOM 1068 C CA . GLU A 1 130 ? 2.878 16.571 -2.329 1.00 93.50 130 GLU A CA 1
ATOM 1069 C C . GLU A 1 130 ? 1.858 16.090 -3.378 1.00 93.50 130 GLU A C 1
ATOM 1071 O O . GLU A 1 130 ? 0.682 16.467 -3.351 1.00 93.50 130 GLU A O 1
ATOM 1076 N N . ALA A 1 131 ? 2.289 15.278 -4.347 1.00 93.62 131 ALA A N 1
ATOM 1077 C CA . ALA A 1 131 ? 1.387 14.686 -5.338 1.00 93.62 131 ALA A CA 1
ATOM 1078 C C . ALA A 1 131 ? 0.431 13.669 -4.678 1.00 93.62 131 ALA A C 1
ATOM 1080 O O . ALA A 1 131 ? -0.762 13.580 -5.019 1.00 93.62 131 ALA A O 1
ATOM 1081 N N . ALA A 1 132 ? 0.946 12.945 -3.681 1.00 91.69 132 ALA A N 1
ATOM 1082 C CA . ALA A 1 132 ? 0.209 12.073 -2.779 1.00 91.69 132 ALA A CA 1
ATOM 1083 C C . ALA A 1 132 ? -0.689 12.833 -1.787 1.00 91.69 132 ALA A C 1
ATOM 1085 O O . ALA A 1 132 ? -1.494 12.201 -1.125 1.00 91.69 132 ALA A O 1
ATOM 1086 N N . GLU A 1 133 ? -0.646 14.159 -1.700 1.00 90.00 133 GLU A N 1
ATOM 1087 C CA . GLU A 1 133 ? -1.642 14.959 -0.976 1.00 90.00 133 GLU A CA 1
ATOM 1088 C C . GLU A 1 133 ? -2.673 15.543 -1.945 1.00 90.00 133 GLU A C 1
ATOM 1090 O O . GLU A 1 133 ? -3.877 15.509 -1.689 1.00 90.00 133 GLU A O 1
ATOM 1095 N N . LYS A 1 134 ? -2.235 15.954 -3.139 1.00 91.44 134 LYS A N 1
ATOM 1096 C CA . LYS A 1 134 ? -3.089 16.566 -4.176 1.00 91.44 134 LYS A CA 1
ATOM 1097 C C . LYS A 1 134 ? -4.025 15.592 -4.896 1.00 91.44 134 LYS A C 1
ATOM 1099 O O . LYS A 1 134 ? -4.977 16.031 -5.531 1.00 91.44 134 LYS A O 1
ATOM 1104 N N . GLY A 1 135 ? -3.773 14.286 -4.805 1.00 89.56 135 GLY A N 1
ATOM 1105 C CA . GLY A 1 135 ? -4.613 13.282 -5.486 1.00 89.56 135 GLY A CA 1
ATOM 1106 C C . GLY A 1 135 ? -4.131 12.943 -6.893 1.00 89.56 135 GLY A C 1
ATOM 1107 O O . GLY A 1 135 ? -4.895 12.402 -7.679 1.00 89.56 135 GLY A O 1
ATOM 1108 N N . GLU A 1 136 ? -2.892 13.304 -7.236 1.00 92.38 136 GLU A N 1
ATOM 1109 C CA . GLU A 1 136 ? -2.382 13.222 -8.612 1.00 92.38 136 GLU A CA 1
ATOM 1110 C C . GLU A 1 136 ? -1.648 11.905 -8.915 1.00 92.38 136 GLU A C 1
ATOM 1112 O O . GLU A 1 136 ? -1.345 11.622 -10.075 1.00 92.38 136 GLU A O 1
ATOM 1117 N N . LEU A 1 137 ? -1.350 11.107 -7.882 1.00 92.62 137 LEU A N 1
ATOM 1118 C CA . LEU A 1 137 ? -0.782 9.768 -8.026 1.00 92.62 137 LEU A CA 1
ATOM 1119 C C . LEU A 1 137 ? -1.894 8.771 -8.356 1.00 92.62 137 LEU A C 1
ATOM 1121 O O . LEU A 1 137 ? -2.676 8.399 -7.484 1.00 92.62 137 LEU A O 1
ATOM 1125 N N . ASP A 1 138 ? -1.939 8.359 -9.616 1.00 91.00 138 ASP A N 1
ATOM 1126 C CA . ASP A 1 138 ? -2.928 7.430 -10.159 1.00 91.00 138 ASP A CA 1
ATOM 1127 C C . ASP A 1 138 ? -2.236 6.256 -10.873 1.00 91.00 138 ASP A C 1
ATOM 1129 O O . ASP A 1 138 ? -1.041 6.326 -11.184 1.00 91.00 138 ASP A O 1
ATOM 1133 N N . GLU A 1 139 ? -2.972 5.193 -11.194 1.00 91.50 139 GLU A N 1
ATOM 1134 C CA . GLU A 1 139 ? -2.457 4.009 -11.904 1.00 91.50 139 GLU A CA 1
ATOM 1135 C C . GLU A 1 139 ? -1.781 4.388 -13.236 1.00 91.50 139 GLU A C 1
ATOM 1137 O O . GLU A 1 139 ? -0.747 3.835 -13.623 1.00 91.50 139 GLU A O 1
ATOM 1142 N N . LEU A 1 140 ? -2.288 5.429 -13.904 1.00 92.94 140 LEU A N 1
ATOM 1143 C CA . LEU A 1 140 ? -1.697 5.959 -15.131 1.00 92.94 140 LEU A CA 1
ATOM 1144 C C . LEU A 1 140 ? -0.248 6.444 -14.943 1.00 92.94 140 LEU A C 1
ATOM 1146 O O . LEU A 1 140 ? 0.571 6.331 -15.860 1.00 92.94 140 LEU A O 1
ATOM 1150 N N . VAL A 1 141 ? 0.085 6.980 -13.764 1.00 94.62 141 VAL A N 1
ATOM 1151 C CA . VAL A 1 141 ? 1.444 7.420 -13.412 1.00 94.62 141 VAL A CA 1
ATOM 1152 C C . VAL A 1 141 ? 2.373 6.210 -13.326 1.00 94.62 141 VAL A C 1
ATOM 1154 O O . VAL A 1 141 ? 3.444 6.236 -13.941 1.00 94.62 141 VAL A O 1
ATOM 1157 N N . LEU A 1 142 ? 1.943 5.137 -12.652 1.00 94.88 142 LEU A N 1
ATOM 1158 C CA . LEU A 1 142 ? 2.690 3.877 -12.569 1.00 94.88 142 LEU A CA 1
ATOM 1159 C C . LEU A 1 142 ? 2.938 3.288 -13.951 1.00 94.88 142 LEU A C 1
ATOM 1161 O O . LEU A 1 142 ? 4.072 2.947 -14.278 1.00 94.88 142 LEU A O 1
ATOM 1165 N N . MET A 1 143 ? 1.917 3.251 -14.804 1.00 92.81 143 MET A N 1
ATOM 1166 C CA . MET A 1 143 ? 2.041 2.693 -16.148 1.00 92.81 143 MET A CA 1
ATOM 1167 C C . MET A 1 143 ? 2.992 3.505 -17.042 1.00 92.81 143 MET A C 1
ATOM 1169 O O . MET A 1 143 ? 3.713 2.946 -17.871 1.00 92.81 143 MET A O 1
ATOM 1173 N N . ILE A 1 144 ? 3.062 4.829 -16.864 1.00 94.25 144 ILE A N 1
ATOM 1174 C CA . ILE A 1 144 ? 4.049 5.668 -17.561 1.00 94.25 144 ILE A CA 1
ATOM 1175 C C . ILE A 1 144 ? 5.468 5.393 -17.058 1.00 94.25 144 ILE A C 1
ATOM 1177 O O . ILE A 1 144 ? 6.386 5.330 -17.880 1.00 94.25 144 ILE A O 1
ATOM 1181 N N . ILE A 1 145 ? 5.668 5.245 -15.744 1.00 95.12 145 ILE A N 1
ATOM 1182 C CA . ILE A 1 145 ? 6.974 4.878 -15.174 1.00 95.12 145 ILE A CA 1
ATOM 1183 C C . ILE A 1 145 ? 7.379 3.491 -15.682 1.00 95.12 145 ILE A C 1
ATOM 1185 O O . ILE A 1 145 ? 8.499 3.323 -16.158 1.00 95.12 145 ILE A O 1
ATOM 1189 N N . TRP A 1 146 ? 6.450 2.536 -15.678 1.00 95.38 146 TRP A N 1
ATOM 1190 C CA . TRP A 1 146 ? 6.664 1.175 -16.153 1.00 95.38 146 TRP A CA 1
ATOM 1191 C C . TRP A 1 146 ? 7.033 1.121 -17.638 1.00 95.38 146 TRP A C 1
ATOM 1193 O O . TRP A 1 146 ? 7.998 0.456 -17.998 1.00 95.38 146 TRP A O 1
ATOM 1203 N N . ASN A 1 147 ? 6.369 1.894 -18.502 1.00 93.94 147 ASN A N 1
ATOM 1204 C CA . ASN A 1 147 ? 6.761 1.980 -19.913 1.00 93.94 147 ASN A CA 1
ATOM 1205 C C . ASN A 1 147 ? 8.176 2.548 -20.095 1.00 93.94 147 ASN A C 1
ATOM 1207 O O . ASN A 1 147 ? 8.909 2.087 -20.964 1.00 93.94 147 ASN A O 1
ATOM 1211 N N . ARG A 1 148 ? 8.586 3.535 -19.284 1.00 94.06 148 ARG A N 1
ATOM 1212 C CA . ARG A 1 148 ? 9.973 4.037 -19.308 1.00 94.06 148 ARG A CA 1
ATOM 1213 C C . ARG A 1 148 ? 10.963 2.994 -18.793 1.00 94.06 148 ARG A C 1
ATOM 1215 O O . ARG A 1 148 ? 12.062 2.903 -19.324 1.00 94.06 148 ARG A O 1
ATOM 1222 N N . LEU A 1 149 ? 10.571 2.213 -17.788 1.00 94.62 149 LEU A N 1
ATOM 1223 C CA . LEU A 1 149 ? 11.371 1.122 -17.242 1.00 94.62 149 LEU A CA 1
ATOM 1224 C C . LEU A 1 149 ? 11.548 -0.012 -18.264 1.00 94.62 149 LEU A C 1
ATOM 1226 O O . LEU A 1 149 ? 12.652 -0.529 -18.395 1.00 94.62 149 LEU A O 1
ATOM 1230 N N . ASP A 1 150 ? 10.499 -0.368 -19.014 1.00 93.12 150 ASP A N 1
ATOM 1231 C CA . ASP A 1 150 ? 10.560 -1.376 -20.085 1.00 93.12 150 ASP A CA 1
ATOM 1232 C C . ASP A 1 150 ? 11.502 -0.928 -21.214 1.00 93.12 150 ASP A C 1
ATOM 1234 O O . ASP A 1 150 ? 12.338 -1.705 -21.668 1.00 93.12 150 ASP A O 1
ATOM 1238 N N . LEU A 1 151 ? 11.448 0.353 -21.599 1.00 92.62 151 LEU A N 1
ATOM 1239 C CA . LEU A 1 151 ? 12.400 0.940 -22.551 1.00 92.62 151 LEU A CA 1
ATOM 1240 C C . LEU A 1 151 ? 13.843 0.862 -22.034 1.00 92.62 151 LEU A C 1
ATOM 1242 O O . LEU A 1 151 ? 14.705 0.319 -22.716 1.00 92.62 151 LEU A O 1
ATOM 1246 N N . ALA A 1 152 ? 14.088 1.302 -20.796 1.00 93.31 152 ALA A N 1
ATOM 1247 C CA . ALA A 1 152 ? 15.418 1.256 -20.188 1.00 93.31 152 ALA A CA 1
ATOM 1248 C C . ALA A 1 152 ? 15.979 -0.176 -20.085 1.00 93.31 152 ALA A C 1
ATOM 1250 O O . ALA A 1 152 ? 17.182 -0.376 -20.229 1.00 93.31 152 ALA A O 1
ATOM 1251 N N . ARG A 1 153 ? 15.119 -1.182 -19.861 1.00 93.12 153 ARG A N 1
ATOM 1252 C CA . ARG A 1 153 ? 15.507 -2.605 -19.861 1.00 93.12 153 ARG A CA 1
ATOM 1253 C C . ARG A 1 153 ? 15.949 -3.084 -21.239 1.00 93.12 153 ARG A C 1
ATOM 1255 O O . ARG A 1 153 ? 16.925 -3.822 -21.322 1.00 93.12 153 ARG A O 1
ATOM 1262 N N . ARG A 1 154 ? 15.259 -2.666 -22.302 1.00 89.12 154 ARG A N 1
ATOM 1263 C CA . ARG A 1 154 ? 15.622 -3.011 -23.689 1.00 89.12 154 ARG A CA 1
ATOM 1264 C C . ARG A 1 154 ? 16.897 -2.310 -24.149 1.00 89.12 154 ARG A C 1
ATOM 1266 O O . ARG A 1 154 ? 17.647 -2.881 -24.933 1.00 89.12 154 ARG A O 1
ATOM 1273 N N . ASP A 1 155 ? 17.156 -1.120 -23.617 1.00 91.56 155 ASP A N 1
ATOM 1274 C CA . ASP A 1 155 ? 18.372 -0.345 -23.881 1.00 91.56 155 ASP A CA 1
ATOM 1275 C C . ASP A 1 155 ? 19.564 -0.735 -22.964 1.00 91.56 155 ASP A C 1
ATOM 1277 O O . ASP A 1 155 ? 20.645 -0.168 -23.100 1.00 91.56 155 ASP A O 1
ATOM 1281 N N . ASP A 1 156 ? 19.397 -1.706 -22.047 1.00 92.25 156 ASP A N 1
ATOM 1282 C CA . ASP A 1 156 ? 20.372 -2.118 -21.005 1.00 92.25 156 ASP A CA 1
ATOM 1283 C C . ASP A 1 156 ? 20.926 -0.939 -20.166 1.00 92.25 156 ASP A C 1
ATOM 1285 O O . ASP A 1 156 ? 22.072 -0.924 -19.703 1.00 92.25 156 ASP A O 1
ATOM 1289 N N . GLU A 1 157 ? 20.094 0.077 -19.920 1.00 95.38 157 GLU A N 1
ATOM 1290 C CA . GLU A 1 157 ? 20.466 1.262 -19.144 1.00 95.38 157 GLU A CA 1
ATOM 1291 C C . GLU A 1 157 ? 20.376 0.995 -17.633 1.00 95.38 157 GLU A C 1
ATOM 1293 O O . GLU A 1 157 ? 19.436 1.405 -16.951 1.00 95.38 157 GLU A O 1
ATOM 1298 N N . LYS A 1 158 ? 21.376 0.310 -17.070 1.00 94.00 158 LYS A N 1
ATOM 1299 C CA . LYS A 1 158 ? 21.375 -0.168 -15.668 1.00 94.00 158 LYS A CA 1
ATOM 1300 C C . LYS A 1 158 ? 21.034 0.892 -14.618 1.00 94.00 158 LYS A C 1
ATOM 1302 O O . LYS A 1 158 ? 20.306 0.598 -13.667 1.00 94.00 158 LYS A O 1
ATOM 1307 N N . ASP A 1 159 ? 21.543 2.112 -14.769 1.00 93.38 159 ASP A N 1
ATOM 1308 C CA . ASP A 1 159 ? 21.273 3.197 -13.818 1.00 93.38 159 ASP A CA 1
ATOM 1309 C C . ASP A 1 159 ? 19.852 3.754 -13.955 1.00 93.38 159 ASP A C 1
ATOM 1311 O O . ASP A 1 159 ? 19.201 4.029 -12.941 1.00 93.38 159 ASP A O 1
ATOM 1315 N N . ALA A 1 160 ? 19.334 3.853 -15.184 1.00 93.12 160 ALA A N 1
ATOM 1316 C CA . ALA A 1 160 ? 17.946 4.225 -15.431 1.00 93.12 160 ALA A CA 1
ATOM 1317 C C . ALA A 1 160 ? 16.990 3.151 -14.899 1.00 93.12 160 ALA A C 1
ATOM 1319 O O . ALA A 1 160 ? 16.026 3.488 -14.215 1.00 93.12 160 ALA A O 1
ATOM 1320 N N . ILE A 1 161 ? 17.300 1.868 -15.118 1.00 94.81 161 ILE A N 1
ATOM 1321 C CA . ILE A 1 161 ? 16.534 0.734 -14.587 1.00 94.81 161 ILE A CA 1
ATOM 1322 C C . ILE A 1 161 ? 16.439 0.828 -13.063 1.00 94.81 161 ILE A C 1
ATOM 1324 O O . ILE A 1 161 ? 15.337 0.802 -12.523 1.00 94.81 161 ILE A O 1
ATOM 1328 N N . ARG A 1 162 ? 17.571 0.991 -12.361 1.00 94.62 162 ARG A N 1
ATOM 1329 C CA . ARG A 1 162 ? 17.588 1.096 -10.891 1.00 94.62 162 ARG A CA 1
ATOM 1330 C C . ARG A 1 162 ? 16.766 2.288 -10.396 1.00 94.62 162 ARG A C 1
ATOM 1332 O O . ARG A 1 162 ? 15.983 2.146 -9.463 1.00 94.62 162 ARG A O 1
ATOM 1339 N N . SER A 1 163 ? 16.939 3.449 -11.023 1.00 93.19 163 SER A N 1
ATOM 1340 C CA . SER A 1 163 ? 16.280 4.690 -10.597 1.00 93.19 163 SER A CA 1
ATOM 1341 C C . SER A 1 163 ? 14.770 4.652 -10.844 1.00 93.19 163 SER A C 1
ATOM 1343 O O . SER A 1 163 ? 13.989 5.062 -9.988 1.00 93.19 163 SER A O 1
ATOM 1345 N N . LEU A 1 164 ? 14.345 4.128 -11.997 1.00 95.00 164 LEU A N 1
ATOM 1346 C CA . LEU A 1 164 ? 12.932 3.983 -12.345 1.00 95.00 164 LEU A CA 1
ATOM 1347 C C . LEU A 1 164 ? 12.244 2.888 -11.524 1.00 95.00 164 LEU A C 1
ATOM 1349 O O . LEU A 1 164 ? 11.079 3.060 -11.189 1.00 95.00 164 LEU A O 1
ATOM 1353 N N . ASP A 1 165 ? 12.940 1.803 -11.169 1.00 95.75 165 ASP A N 1
ATOM 1354 C CA . ASP A 1 165 ? 12.401 0.757 -10.288 1.00 95.75 165 ASP A CA 1
ATOM 1355 C C . ASP A 1 165 ? 12.146 1.294 -8.872 1.00 95.75 165 ASP A C 1
ATOM 1357 O O . ASP A 1 165 ? 11.069 1.084 -8.316 1.00 95.75 165 ASP A O 1
ATOM 1361 N N . LEU A 1 166 ? 13.089 2.065 -8.316 1.00 94.75 166 LEU A N 1
ATOM 1362 C CA . LEU A 1 166 ? 12.904 2.742 -7.027 1.00 94.75 166 LEU A CA 1
ATOM 1363 C C . LEU A 1 166 ? 11.732 3.727 -7.074 1.00 94.75 166 LEU A C 1
ATOM 1365 O O . LEU A 1 166 ? 10.870 3.694 -6.196 1.00 94.75 166 LEU A O 1
ATOM 1369 N N . LEU A 1 167 ? 11.665 4.554 -8.123 1.00 95.00 167 LEU A N 1
ATOM 1370 C CA . LEU A 1 167 ? 10.567 5.500 -8.316 1.00 95.00 167 LEU A CA 1
ATOM 1371 C C . LEU A 1 167 ? 9.217 4.781 -8.440 1.00 95.00 167 LEU A C 1
ATOM 1373 O O . LEU A 1 167 ? 8.246 5.203 -7.816 1.00 95.00 167 LEU A O 1
ATOM 1377 N N . TYR A 1 168 ? 9.157 3.694 -9.214 1.00 96.25 168 TYR A N 1
ATOM 1378 C CA . TYR A 1 168 ? 7.955 2.880 -9.378 1.00 96.25 168 TYR A CA 1
ATOM 1379 C C . TYR A 1 168 ? 7.462 2.367 -8.023 1.00 96.25 168 TYR A C 1
ATOM 1381 O O . TYR A 1 168 ? 6.336 2.668 -7.636 1.00 96.25 168 TYR A O 1
ATOM 1389 N N . ARG A 1 169 ? 8.323 1.678 -7.260 1.00 95.56 169 ARG A N 1
ATOM 1390 C CA . ARG A 1 169 ? 7.958 1.112 -5.950 1.00 95.56 169 ARG A CA 1
ATOM 1391 C C . ARG A 1 169 ? 7.530 2.184 -4.958 1.00 95.56 169 ARG A C 1
ATOM 1393 O O . ARG A 1 169 ? 6.586 1.983 -4.197 1.00 95.56 169 ARG A O 1
ATOM 1400 N N . ARG A 1 170 ? 8.217 3.329 -4.952 1.00 94.94 170 ARG A N 1
ATOM 1401 C CA . ARG A 1 170 ? 7.906 4.437 -4.045 1.00 94.94 170 ARG A CA 1
ATOM 1402 C C . ARG A 1 170 ? 6.530 5.036 -4.336 1.00 94.94 170 ARG A C 1
ATOM 1404 O O . ARG A 1 170 ? 5.766 5.246 -3.393 1.00 94.94 170 ARG A O 1
ATOM 1411 N N . VAL A 1 171 ? 6.216 5.276 -5.612 1.00 94.81 171 VAL A N 1
ATOM 1412 C CA . VAL A 1 171 ? 4.908 5.787 -6.056 1.00 94.81 171 VAL A CA 1
ATOM 1413 C C . VAL A 1 171 ? 3.807 4.754 -5.818 1.00 94.81 171 VAL A C 1
ATOM 1415 O O . VAL A 1 171 ? 2.743 5.109 -5.320 1.00 94.81 171 VAL A O 1
ATOM 1418 N N . GLU A 1 172 ? 4.069 3.479 -6.109 1.00 95.06 172 GLU A N 1
ATOM 1419 C CA . GLU A 1 172 ? 3.138 2.371 -5.862 1.00 95.06 172 GLU A CA 1
ATOM 1420 C C . GLU A 1 172 ? 2.790 2.285 -4.376 1.00 95.06 172 GLU A C 1
ATOM 1422 O O . GLU A 1 172 ? 1.620 2.218 -4.014 1.00 95.06 172 GLU A O 1
ATOM 1427 N N . THR A 1 173 ? 3.793 2.416 -3.506 1.00 91.56 173 THR A N 1
ATOM 1428 C CA . THR A 1 173 ? 3.591 2.434 -2.054 1.00 91.56 173 THR A CA 1
ATOM 1429 C C . THR A 1 173 ? 2.694 3.593 -1.611 1.00 91.56 173 THR A C 1
ATOM 1431 O O . THR A 1 173 ? 1.824 3.383 -0.771 1.00 91.56 173 THR A O 1
ATOM 1434 N N . GLU A 1 174 ? 2.845 4.806 -2.159 1.00 92.25 174 GLU A N 1
ATOM 1435 C CA . GLU A 1 174 ? 1.935 5.918 -1.819 1.00 92.25 174 GLU A CA 1
ATOM 1436 C C . GLU A 1 174 ? 0.507 5.697 -2.318 1.00 92.25 174 GLU A C 1
ATOM 1438 O O . GLU A 1 174 ? -0.453 6.008 -1.609 1.00 92.25 174 GLU A O 1
ATOM 1443 N N . ILE A 1 175 ? 0.347 5.133 -3.516 1.00 92.31 175 ILE A N 1
ATOM 1444 C CA . ILE A 1 175 ? -0.975 4.789 -4.048 1.00 92.31 175 ILE A CA 1
ATOM 1445 C C . ILE A 1 175 ? -1.647 3.758 -3.134 1.00 92.31 175 ILE A C 1
ATOM 1447 O O . ILE A 1 175 ? -2.783 3.970 -2.704 1.00 92.31 175 ILE A O 1
ATOM 1451 N N . LEU A 1 176 ? -0.924 2.699 -2.758 1.00 91.50 176 LEU A N 1
ATOM 1452 C CA . LEU A 1 176 ? -1.413 1.665 -1.847 1.00 91.50 176 LEU A CA 1
ATOM 1453 C C . LEU A 1 176 ? -1.743 2.232 -0.462 1.00 91.50 176 LEU A C 1
ATOM 1455 O O . LEU A 1 176 ? -2.813 1.945 0.068 1.00 91.50 176 LEU A O 1
ATOM 1459 N N . LYS A 1 177 ? -0.894 3.097 0.107 1.00 88.81 177 LYS A N 1
ATOM 1460 C CA . LYS A 1 177 ? -1.175 3.776 1.385 1.00 88.81 177 LYS A CA 1
ATOM 1461 C C . LYS A 1 177 ? -2.463 4.587 1.331 1.00 88.81 177 LYS A C 1
ATOM 1463 O O . LYS A 1 177 ? -3.225 4.586 2.293 1.00 88.81 177 LYS A O 1
ATOM 1468 N N . ARG A 1 178 ? -2.735 5.279 0.223 1.00 86.56 178 ARG A N 1
ATOM 1469 C CA . ARG A 1 178 ? -3.980 6.038 0.053 1.00 86.56 178 ARG A CA 1
ATOM 1470 C C . ARG A 1 178 ? -5.202 5.144 -0.039 1.00 86.56 178 ARG A C 1
ATOM 1472 O O . ARG A 1 178 ? -6.187 5.411 0.652 1.00 86.56 178 ARG A O 1
ATOM 1479 N N . GLN A 1 179 ? -5.115 4.115 -0.874 1.00 88.19 179 GLN A N 1
ATOM 1480 C CA . GLN A 1 179 ? -6.198 3.170 -1.140 1.00 88.19 179 GLN A CA 1
ATOM 1481 C C . GLN A 1 179 ? -6.454 2.211 0.029 1.00 88.19 179 GLN A C 1
ATOM 1483 O O . GLN A 1 179 ? -7.537 1.638 0.110 1.00 88.19 179 GLN A O 1
ATOM 1488 N N . ALA A 1 180 ? -5.497 2.058 0.947 1.00 89.75 180 ALA A N 1
ATOM 1489 C CA . ALA A 1 180 ? -5.635 1.197 2.111 1.00 89.75 180 ALA A CA 1
ATOM 1490 C C . ALA A 1 180 ? -6.857 1.569 2.964 1.00 89.75 180 ALA A C 1
ATOM 1492 O O . ALA A 1 180 ? -7.138 2.751 3.221 1.00 89.75 180 ALA A O 1
ATOM 1493 N N . SER A 1 181 ? -7.549 0.533 3.443 1.00 90.00 181 SER A N 1
ATOM 1494 C CA . SER A 1 181 ? -8.650 0.678 4.389 1.00 90.00 181 SER A CA 1
ATOM 1495 C C . SER A 1 181 ? -8.165 1.353 5.683 1.00 90.00 181 SER A C 1
ATOM 1497 O O . SER A 1 181 ? -6.977 1.277 6.027 1.00 90.00 181 SER A O 1
ATOM 1499 N N . PRO A 1 182 ? -9.057 2.010 6.443 1.00 89.88 182 PRO A N 1
ATOM 1500 C CA . PRO A 1 182 ? -8.717 2.549 7.760 1.00 89.88 182 PRO A CA 1
ATOM 1501 C C . PRO A 1 182 ? -8.107 1.496 8.702 1.00 89.88 182 PRO A C 1
ATOM 1503 O O . PRO A 1 182 ? -7.189 1.804 9.461 1.00 89.88 182 PRO A O 1
ATOM 1506 N N . ALA A 1 183 ? -8.564 0.243 8.606 1.00 90.38 183 ALA A N 1
ATOM 1507 C CA . ALA A 1 183 ? -8.023 -0.892 9.347 1.00 90.38 183 ALA A CA 1
ATOM 1508 C C . ALA A 1 183 ? -6.562 -1.196 8.981 1.00 90.38 183 ALA A C 1
ATOM 1510 O O . ALA A 1 183 ? -5.714 -1.307 9.868 1.00 90.38 183 ALA A O 1
ATOM 1511 N N . MET A 1 184 ? -6.246 -1.288 7.686 1.00 94.25 184 MET A N 1
ATOM 1512 C CA . MET A 1 184 ? -4.880 -1.552 7.220 1.00 94.25 184 MET A CA 1
ATOM 1513 C C . MET A 1 184 ? -3.930 -0.387 7.504 1.00 94.25 184 MET A C 1
ATOM 1515 O O . MET A 1 184 ? -2.778 -0.615 7.872 1.00 94.25 184 MET A O 1
ATOM 1519 N N . LYS A 1 185 ? -4.413 0.859 7.414 1.00 92.88 185 LYS A N 1
ATOM 1520 C CA . LYS A 1 185 ? -3.656 2.047 7.844 1.00 92.88 185 LYS A CA 1
ATOM 1521 C C . LYS A 1 185 ? -3.297 1.963 9.325 1.00 92.88 185 LYS A C 1
ATOM 1523 O O . LYS A 1 185 ? -2.129 2.106 9.673 1.00 92.88 185 LYS A O 1
ATOM 1528 N N . LEU A 1 186 ? -4.274 1.644 10.177 1.00 93.75 186 LEU A N 1
ATOM 1529 C CA . LEU A 1 186 ? -4.039 1.454 11.606 1.00 93.75 186 LEU A CA 1
ATOM 1530 C C . LEU A 1 186 ? -3.051 0.309 11.870 1.00 93.75 186 LEU A C 1
ATOM 1532 O O . LEU A 1 186 ? -2.157 0.475 12.692 1.00 93.75 186 LEU A O 1
ATOM 1536 N N . LEU A 1 187 ? -3.160 -0.827 11.172 1.00 95.38 187 LEU A N 1
ATOM 1537 C CA . LEU A 1 187 ? -2.203 -1.930 11.317 1.00 95.38 187 LEU A CA 1
ATOM 1538 C C . LEU A 1 187 ? -0.775 -1.477 10.989 1.00 95.38 187 LEU A C 1
ATOM 1540 O O . LEU A 1 187 ? 0.144 -1.742 11.762 1.00 95.38 187 LEU A O 1
ATOM 1544 N N . ASN A 1 188 ? -0.598 -0.779 9.867 1.00 94.19 188 ASN A N 1
ATOM 1545 C CA . ASN A 1 188 ? 0.696 -0.246 9.459 1.00 94.19 188 ASN A CA 1
ATOM 1546 C C . ASN A 1 188 ? 1.262 0.726 10.508 1.00 94.19 188 ASN A C 1
ATOM 1548 O O . ASN A 1 188 ? 2.427 0.611 10.878 1.00 94.19 188 ASN A O 1
ATOM 1552 N N . ASP A 1 189 ? 0.444 1.636 11.039 1.00 93.62 189 ASP A N 1
ATOM 1553 C CA . ASP A 1 189 ? 0.860 2.553 12.106 1.00 93.62 189 ASP A CA 1
ATOM 1554 C C . ASP A 1 189 ? 1.290 1.794 13.370 1.00 93.62 189 ASP A C 1
ATOM 1556 O O . ASP A 1 189 ? 2.325 2.103 13.956 1.00 93.62 189 ASP A O 1
ATOM 1560 N N . LEU A 1 190 ? 0.529 0.771 13.775 1.00 94.88 190 LEU A N 1
ATOM 1561 C CA . LEU A 1 190 ? 0.835 -0.060 14.943 1.00 94.88 190 LEU A CA 1
ATOM 1562 C C . LEU A 1 190 ? 2.159 -0.811 14.780 1.00 94.88 190 LEU A C 1
ATOM 1564 O O . LEU A 1 190 ? 2.950 -0.843 15.719 1.00 94.88 190 LEU A O 1
ATOM 1568 N N . LEU A 1 191 ? 2.420 -1.377 13.602 1.00 93.44 191 LEU A N 1
ATOM 1569 C CA . LEU A 1 191 ? 3.684 -2.053 13.304 1.00 93.44 191 LEU A CA 1
ATOM 1570 C C . LEU A 1 191 ? 4.865 -1.073 13.279 1.00 93.44 191 LEU A C 1
ATOM 1572 O O . LEU A 1 191 ? 5.919 -1.387 13.824 1.00 93.44 191 LEU A O 1
ATOM 1576 N N . ASN A 1 192 ? 4.681 0.128 12.724 1.00 92.38 192 ASN A N 1
ATOM 1577 C CA . ASN A 1 192 ? 5.734 1.148 12.645 1.00 92.38 192 ASN A CA 1
ATOM 1578 C C . ASN A 1 192 ? 6.100 1.771 14.002 1.00 92.38 192 ASN A C 1
ATOM 1580 O O . ASN A 1 192 ? 7.157 2.382 14.115 1.00 92.38 192 ASN A O 1
ATOM 1584 N N . MET A 1 193 ? 5.264 1.608 15.033 1.00 91.19 193 MET A N 1
ATOM 1585 C CA . MET A 1 193 ? 5.618 1.976 16.410 1.00 91.19 193 MET A CA 1
ATOM 1586 C C . MET A 1 193 ? 6.588 0.985 17.078 1.00 91.19 193 MET A C 1
ATOM 1588 O O . MET A 1 193 ? 6.989 1.211 18.217 1.00 91.19 193 MET A O 1
ATOM 1592 N N . HIS A 1 194 ? 6.925 -0.145 16.443 1.00 90.62 194 HIS A N 1
ATOM 1593 C CA . HIS A 1 194 ? 7.842 -1.125 17.028 1.00 90.62 194 HIS A CA 1
ATOM 1594 C C . HIS A 1 194 ? 9.302 -0.714 16.809 1.00 90.62 194 HIS A C 1
ATOM 1596 O O . HIS A 1 194 ? 9.820 -0.781 15.698 1.00 90.62 194 HIS A O 1
ATOM 1602 N N . ASP A 1 195 ? 10.00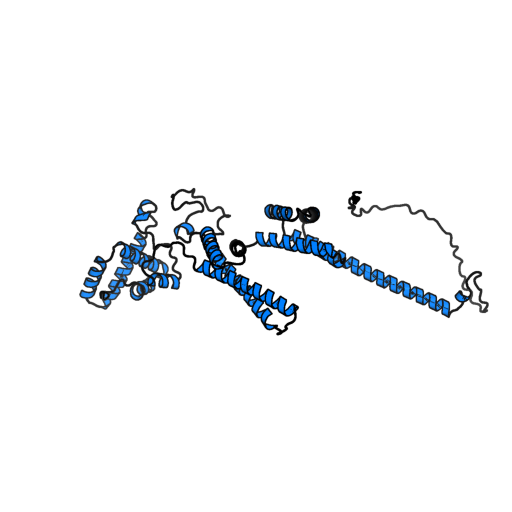0 -0.376 17.894 1.00 84.19 195 ASP A N 1
ATOM 1603 C CA . ASP A 1 195 ? 11.412 0.042 17.858 1.00 84.19 195 ASP A CA 1
ATOM 1604 C C . ASP A 1 195 ? 12.410 -1.122 17.658 1.00 84.19 195 ASP A C 1
ATOM 1606 O O . ASP A 1 195 ? 13.625 -0.925 17.669 1.00 84.19 195 ASP A O 1
ATOM 1610 N N . GLY A 1 196 ? 11.933 -2.364 17.510 1.00 81.88 196 GLY A N 1
ATOM 1611 C CA . GLY A 1 196 ? 12.761 -3.551 17.264 1.00 81.88 196 GLY A CA 1
ATOM 1612 C C . GLY A 1 196 ? 13.167 -4.350 18.508 1.00 81.88 196 GLY A C 1
ATOM 1613 O O . GLY A 1 196 ? 13.648 -5.480 18.350 1.00 81.88 196 GLY A O 1
ATOM 1614 N N . PHE A 1 197 ? 12.941 -3.827 19.721 1.00 77.50 197 PHE A N 1
ATOM 1615 C CA . PHE A 1 197 ? 13.496 -4.384 20.967 1.00 77.50 197 PHE A CA 1
ATOM 1616 C C . PHE A 1 197 ? 12.459 -4.835 22.012 1.00 77.50 197 PHE A C 1
ATOM 1618 O O . PHE A 1 197 ? 12.537 -5.977 22.461 1.00 77.50 197 PHE A O 1
ATOM 1625 N N . GLU A 1 198 ? 11.515 -3.976 22.421 1.00 84.50 198 GLU A N 1
ATOM 1626 C CA . GLU A 1 198 ? 10.619 -4.241 23.564 1.00 84.50 198 GLU A CA 1
ATOM 1627 C C . GLU A 1 198 ? 9.160 -4.491 23.147 1.00 84.50 198 GLU A C 1
ATOM 1629 O O . GLU A 1 198 ? 8.361 -3.561 23.035 1.00 84.50 198 GLU A O 1
ATOM 1634 N N . ASP A 1 199 ? 8.788 -5.766 22.993 1.00 86.25 199 ASP A N 1
ATOM 1635 C CA . ASP A 1 199 ? 7.428 -6.163 22.592 1.00 86.25 199 ASP A CA 1
ATOM 1636 C C . ASP A 1 199 ? 6.358 -5.752 23.629 1.00 86.25 199 ASP A C 1
ATOM 1638 O O . ASP A 1 199 ? 5.275 -5.307 23.260 1.00 86.25 199 ASP A O 1
ATOM 1642 N N . ASP A 1 200 ? 6.655 -5.833 24.932 1.00 88.62 200 ASP A N 1
ATOM 1643 C CA . ASP A 1 200 ? 5.692 -5.504 25.998 1.00 88.62 200 ASP A CA 1
ATOM 1644 C C . ASP A 1 200 ? 5.381 -4.004 26.103 1.00 88.62 200 ASP A C 1
ATOM 1646 O O . ASP A 1 200 ? 4.251 -3.617 26.421 1.00 88.62 200 ASP A O 1
ATOM 1650 N N . ALA A 1 201 ? 6.390 -3.151 25.903 1.00 91.06 201 ALA A N 1
ATOM 1651 C CA . ALA A 1 201 ? 6.216 -1.701 25.891 1.00 91.06 201 ALA A CA 1
ATOM 1652 C C . ALA A 1 201 ? 5.420 -1.291 24.650 1.00 91.06 201 ALA A C 1
ATOM 1654 O O . ALA A 1 201 ? 4.380 -0.641 24.770 1.00 91.06 201 ALA A O 1
ATOM 1655 N N . TRP A 1 202 ? 5.828 -1.810 23.492 1.00 94.44 202 TRP A N 1
ATOM 1656 C CA . TRP A 1 202 ? 5.130 -1.625 22.230 1.00 94.44 202 TRP A CA 1
ATOM 1657 C C . TRP A 1 202 ? 3.653 -2.041 22.302 1.00 94.44 202 TRP A C 1
ATOM 1659 O O . TRP A 1 202 ? 2.780 -1.258 21.938 1.00 94.44 202 TRP A O 1
ATOM 1669 N N . LEU A 1 203 ? 3.325 -3.210 22.864 1.00 93.25 203 LEU A N 1
ATOM 1670 C CA . LEU A 1 203 ? 1.929 -3.652 22.997 1.00 93.25 203 LEU A CA 1
ATOM 1671 C C . LEU A 1 203 ? 1.084 -2.742 23.905 1.00 93.25 203 LEU A C 1
ATOM 1673 O O . LEU A 1 203 ? -0.132 -2.633 23.713 1.00 93.25 203 LEU A O 1
ATOM 1677 N N . LYS A 1 204 ? 1.685 -2.069 24.895 1.00 91.50 204 LYS A N 1
ATOM 1678 C CA . LYS A 1 204 ? 0.979 -1.063 25.711 1.00 91.50 204 LYS A CA 1
ATOM 1679 C C . LYS A 1 204 ? 0.680 0.192 24.900 1.00 91.50 204 LYS A C 1
ATOM 1681 O O . LYS A 1 204 ? -0.431 0.717 25.008 1.00 91.50 204 LYS A O 1
ATOM 1686 N N . ASP A 1 205 ? 1.621 0.629 24.073 1.00 92.06 205 ASP A N 1
ATOM 1687 C CA . ASP A 1 205 ? 1.434 1.776 23.187 1.00 92.06 205 ASP A CA 1
ATOM 1688 C C . ASP A 1 205 ? 0.411 1.464 22.090 1.00 92.06 205 ASP A C 1
ATOM 1690 O O . ASP A 1 205 ? -0.516 2.250 21.877 1.00 92.06 205 ASP A O 1
ATOM 1694 N N . CYS A 1 206 ? 0.456 0.262 21.506 1.00 94.19 206 CYS A N 1
ATOM 1695 C CA . CYS A 1 206 ? -0.589 -0.252 20.622 1.00 94.19 206 CYS A CA 1
ATOM 1696 C C . CYS A 1 206 ? -1.959 -0.229 21.299 1.00 94.19 206 CYS A C 1
ATOM 1698 O O . CYS A 1 206 ? -2.924 0.254 20.712 1.00 94.19 206 CYS A O 1
ATOM 1700 N N . ARG A 1 207 ? -2.060 -0.694 22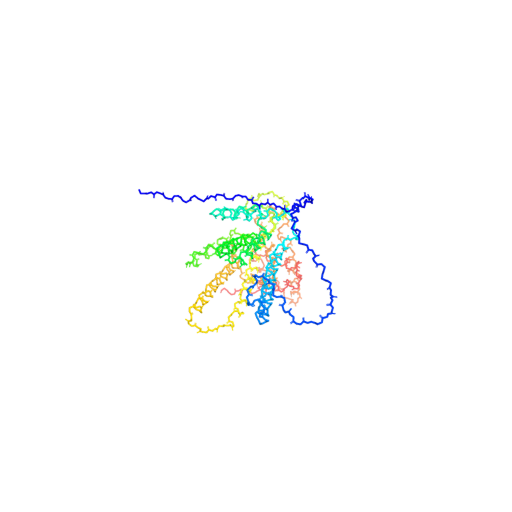.552 1.00 91.44 207 ARG A N 1
ATOM 1701 C CA . ARG A 1 207 ? -3.328 -0.706 23.302 1.00 91.44 207 ARG A CA 1
ATOM 1702 C C . ARG A 1 207 ? -3.883 0.698 23.475 1.00 91.44 207 ARG A C 1
ATOM 1704 O O . ARG A 1 207 ? -5.080 0.907 23.288 1.00 91.44 207 ARG A O 1
ATOM 1711 N N . LYS A 1 208 ? -3.024 1.645 23.850 1.00 90.81 208 LYS A N 1
ATOM 1712 C CA . LYS A 1 208 ? -3.399 3.049 24.008 1.00 90.81 208 LYS A CA 1
ATOM 1713 C C . LYS A 1 208 ? -3.877 3.627 22.675 1.00 90.81 208 LYS A C 1
ATOM 1715 O O . LYS A 1 208 ? -4.975 4.169 22.619 1.00 90.81 208 LYS A O 1
ATOM 1720 N N . ARG A 1 209 ? -3.109 3.433 21.599 1.00 91.19 209 ARG A N 1
ATOM 1721 C CA . ARG A 1 209 ? -3.447 3.917 20.254 1.00 91.19 209 ARG A CA 1
ATOM 1722 C C . ARG A 1 209 ? -4.760 3.329 19.741 1.00 91.19 209 ARG A C 1
ATOM 1724 O O . ARG A 1 209 ? -5.588 4.063 19.211 1.00 91.19 209 ARG A O 1
ATOM 1731 N N . MET A 1 210 ? -4.983 2.032 19.938 1.00 89.62 210 MET A N 1
ATOM 1732 C CA . MET A 1 210 ? -6.242 1.366 19.602 1.00 89.62 210 MET A CA 1
ATOM 1733 C C . MET A 1 210 ? -7.421 1.921 20.403 1.00 89.62 210 MET A C 1
ATOM 1735 O O . MET A 1 210 ? -8.466 2.183 19.824 1.00 89.62 210 MET A O 1
ATOM 1739 N N . ALA A 1 211 ? -7.259 2.142 21.711 1.00 85.06 211 ALA A N 1
ATOM 1740 C CA . ALA A 1 211 ? -8.306 2.727 22.549 1.00 85.06 211 ALA A CA 1
ATOM 1741 C C . ALA A 1 211 ? -8.610 4.196 22.197 1.00 85.06 211 ALA A C 1
ATOM 1743 O O . ALA A 1 211 ? -9.704 4.678 22.461 1.00 85.06 211 ALA A O 1
ATOM 1744 N N . GLU A 1 212 ? -7.663 4.925 21.611 1.00 85.44 212 GLU A N 1
ATOM 1745 C CA . GLU A 1 212 ? -7.900 6.278 21.091 1.00 85.44 212 GLU A CA 1
ATOM 1746 C C . GLU A 1 212 ? -8.545 6.269 19.696 1.00 85.44 212 GLU A C 1
ATOM 1748 O O . GLU A 1 212 ? -9.264 7.204 19.353 1.00 85.44 212 GLU A O 1
ATOM 1753 N N . THR A 1 213 ? -8.283 5.234 18.891 1.00 86.88 213 THR A N 1
ATOM 1754 C CA . THR A 1 213 ? -8.695 5.174 17.477 1.00 86.88 213 THR A CA 1
ATOM 1755 C C . THR A 1 213 ? -10.030 4.461 17.279 1.00 86.88 213 THR A C 1
ATOM 1757 O O . THR A 1 213 ? -10.835 4.878 16.447 1.00 86.88 213 THR A O 1
ATOM 1760 N N . PHE A 1 214 ? -10.281 3.371 18.008 1.00 82.19 214 PHE A N 1
ATOM 1761 C CA . PHE A 1 214 ? -11.536 2.640 17.891 1.00 82.19 214 PHE A CA 1
ATOM 1762 C C . PHE A 1 214 ? -12.693 3.462 18.474 1.00 82.19 214 PHE A C 1
ATOM 1764 O O . PHE A 1 214 ? -12.544 4.055 19.544 1.00 82.19 214 PHE A O 1
ATOM 1771 N N . PRO A 1 215 ? -13.867 3.482 17.818 1.00 72.12 215 PRO A N 1
ATOM 1772 C CA . PRO A 1 215 ? -15.057 4.069 18.413 1.00 72.12 215 PRO A CA 1
ATOM 1773 C C . PRO A 1 215 ? -15.388 3.390 19.740 1.00 72.12 215 PRO A C 1
ATOM 1775 O O . PRO A 1 215 ? -15.210 2.177 19.897 1.00 72.12 215 PRO A O 1
ATOM 1778 N N . ARG A 1 216 ? -15.922 4.163 20.688 1.00 67.00 216 ARG A N 1
ATOM 1779 C CA . ARG A 1 216 ? -16.473 3.590 21.915 1.00 67.00 216 ARG A CA 1
ATOM 1780 C C . ARG A 1 216 ? -17.659 2.705 21.552 1.00 67.00 216 ARG A C 1
ATOM 1782 O O . ARG A 1 216 ? -18.604 3.145 20.907 1.00 67.00 216 ARG A O 1
ATOM 1789 N N . GLU A 1 217 ? -17.619 1.461 22.002 1.00 60.66 217 GLU A N 1
ATOM 1790 C CA . GLU A 1 217 ? -18.677 0.480 21.740 1.00 60.66 217 GLU A CA 1
ATOM 1791 C C . GLU A 1 217 ? -19.815 0.553 22.762 1.00 60.66 217 GLU A C 1
ATOM 1793 O O . GLU A 1 217 ? -20.443 -0.456 23.091 1.00 60.66 217 GLU A O 1
ATOM 1798 N N . ASP A 1 218 ? -20.060 1.734 23.326 1.00 54.06 218 ASP A N 1
ATOM 1799 C CA . ASP A 1 218 ? -21.215 1.922 24.181 1.00 54.06 218 ASP A CA 1
ATOM 1800 C C . ASP A 1 218 ? -22.491 2.100 23.333 1.00 54.06 218 ASP A C 1
ATOM 1802 O O . ASP A 1 218 ? -22.444 2.666 22.236 1.00 54.06 218 ASP A O 1
ATOM 1806 N N . PRO A 1 219 ? -23.652 1.620 23.818 1.00 46.84 219 PRO A N 1
ATOM 1807 C CA . PRO A 1 219 ? -24.908 1.692 23.075 1.00 46.84 219 PRO A CA 1
ATOM 1808 C C . PRO A 1 219 ? -25.315 3.102 22.632 1.00 46.84 219 PRO A C 1
ATOM 1810 O O . PRO A 1 219 ? -26.103 3.229 21.698 1.00 46.84 219 PRO A O 1
ATOM 1813 N N . PHE A 1 220 ? -24.814 4.153 23.290 1.00 47.22 220 PHE A N 1
ATOM 1814 C CA . PHE A 1 220 ? -25.144 5.534 22.960 1.00 47.22 220 PHE A CA 1
ATOM 1815 C C . PHE A 1 220 ? -24.236 6.086 21.860 1.00 47.22 220 PHE A C 1
ATOM 1817 O O . PHE A 1 220 ? -24.750 6.692 20.926 1.00 47.22 220 PHE A O 1
ATOM 1824 N N . SER A 1 221 ? -22.929 5.813 21.888 1.00 50.47 221 SER A N 1
ATOM 1825 C CA . SER A 1 221 ? -21.986 6.227 20.834 1.00 50.47 221 SER A CA 1
ATOM 1826 C C . SER A 1 221 ? -22.319 5.649 19.454 1.00 50.47 221 SER A C 1
ATOM 1828 O O . SER A 1 221 ? -22.045 6.287 18.444 1.00 50.47 221 SER A O 1
ATOM 1830 N N . ILE A 1 222 ? -22.948 4.469 19.391 1.00 50.06 222 ILE A N 1
ATOM 1831 C CA . ILE A 1 222 ? -23.385 3.842 18.127 1.00 50.06 222 ILE A CA 1
ATOM 1832 C C . ILE A 1 222 ? -24.686 4.474 17.591 1.00 50.06 222 ILE A C 1
ATOM 1834 O O . ILE A 1 222 ? -24.924 4.483 16.385 1.00 50.06 222 ILE A O 1
ATOM 1838 N N . LEU A 1 223 ? -25.551 4.980 18.477 1.00 48.16 223 LEU A N 1
ATOM 1839 C CA . LEU A 1 223 ? -26.871 5.515 18.119 1.00 48.16 223 LEU A CA 1
ATOM 1840 C C . LEU A 1 223 ? -26.890 7.039 17.937 1.00 48.16 223 LEU A C 1
ATOM 1842 O O . LEU A 1 223 ? -27.841 7.563 17.351 1.00 48.16 223 LEU A O 1
ATOM 1846 N N . MET A 1 224 ? -25.886 7.754 18.449 1.00 49.84 224 MET A N 1
ATOM 1847 C CA . MET A 1 224 ? -25.850 9.214 18.420 1.00 49.84 224 MET A CA 1
ATOM 1848 C C . MET A 1 224 ? -25.156 9.761 17.163 1.00 49.84 224 MET A C 1
ATOM 1850 O O . MET A 1 224 ? -24.164 9.195 16.707 1.00 49.84 224 MET A O 1
ATOM 1854 N N . PRO A 1 225 ? -25.650 10.880 16.594 1.00 50.16 225 PRO A N 1
ATOM 1855 C CA . PRO A 1 225 ? -25.003 11.524 15.457 1.00 50.16 225 PRO A CA 1
ATOM 1856 C C . PRO A 1 225 ? -23.565 11.971 15.782 1.00 50.16 225 PRO A C 1
ATOM 1858 O O . PRO A 1 225 ? -23.301 12.376 16.920 1.00 50.16 225 PRO A O 1
ATOM 1861 N N . PRO A 1 226 ? -22.656 11.980 14.789 1.00 49.66 226 PRO A N 1
ATOM 1862 C CA . PRO A 1 226 ? -21.297 12.490 14.957 1.00 49.66 226 PRO A CA 1
ATOM 1863 C C . PRO A 1 226 ? -21.290 13.914 15.539 1.00 49.66 226 PRO A C 1
ATOM 1865 O O . PRO A 1 226 ? -22.037 14.783 15.084 1.00 49.66 226 PRO A O 1
ATOM 1868 N N . GLY A 1 227 ? -20.450 14.161 16.550 1.00 51.56 227 GLY A N 1
ATOM 1869 C CA . GLY A 1 227 ? -20.299 15.478 17.187 1.00 51.56 227 GLY A CA 1
ATOM 1870 C C . GLY A 1 227 ? -21.249 15.768 18.358 1.00 51.56 227 GLY A C 1
ATOM 1871 O O . GLY A 1 227 ? -21.282 16.903 18.838 1.00 51.56 227 GLY A O 1
ATOM 1872 N N . PHE A 1 228 ? -22.011 14.776 18.825 1.00 49.88 228 PHE A N 1
ATOM 1873 C CA . PHE A 1 228 ? -22.751 14.864 20.083 1.00 49.88 228 PHE A CA 1
ATOM 1874 C C . PHE A 1 228 ? -21.865 14.424 21.255 1.00 49.88 228 PHE A C 1
ATOM 1876 O O . PHE A 1 228 ? -21.505 13.252 21.365 1.00 49.88 228 PHE A O 1
ATOM 1883 N N . ASP A 1 229 ? -21.509 15.365 22.127 1.00 55.59 229 ASP A N 1
ATOM 1884 C CA . ASP A 1 229 ? -20.773 15.069 23.354 1.00 55.59 229 ASP A CA 1
ATOM 1885 C C . ASP A 1 229 ? -21.727 14.454 24.389 1.00 55.59 229 ASP A C 1
ATOM 1887 O O . ASP A 1 229 ? -22.659 15.113 24.858 1.00 55.59 229 ASP A O 1
ATOM 1891 N N . ILE A 1 230 ? -21.495 13.182 24.724 1.00 51.50 230 ILE A N 1
ATOM 1892 C CA . ILE A 1 230 ? -22.301 12.406 25.678 1.00 51.50 230 ILE A CA 1
ATOM 1893 C C . ILE A 1 230 ? -22.107 12.922 27.108 1.00 51.50 230 ILE A C 1
ATOM 1895 O O . ILE A 1 230 ? -23.054 12.934 27.890 1.00 51.50 230 ILE A O 1
ATOM 1899 N N . ASP A 1 231 ? -20.903 13.379 27.451 1.00 53.22 231 ASP A N 1
ATOM 1900 C CA . ASP A 1 231 ? -20.587 13.841 28.801 1.00 53.22 231 ASP A CA 1
ATOM 1901 C C . ASP A 1 231 ? -21.153 15.257 29.022 1.00 53.22 231 ASP A C 1
ATOM 1903 O O . ASP A 1 231 ? -21.692 15.574 30.086 1.00 53.22 231 ASP A O 1
ATOM 1907 N N . MET A 1 232 ? -21.107 16.102 27.987 1.00 52.22 232 MET A N 1
ATOM 1908 C CA . MET A 1 232 ? -21.535 17.506 28.058 1.00 52.22 232 MET A CA 1
ATOM 1909 C C . MET A 1 232 ? -22.964 17.765 27.562 1.00 52.22 232 MET A C 1
ATOM 1911 O O . MET A 1 232 ? -23.474 18.869 27.761 1.00 52.22 232 MET A O 1
ATOM 1915 N N . HIS A 1 233 ? -23.621 16.779 26.943 1.00 52.97 233 HIS A N 1
ATOM 1916 C CA . HIS A 1 233 ? -24.977 16.873 26.378 1.00 52.97 233 HIS A CA 1
ATOM 1917 C C . HIS A 1 233 ? -25.140 18.038 25.382 1.00 52.97 233 HIS A C 1
ATOM 1919 O O . HIS A 1 233 ? -26.194 18.673 25.290 1.00 52.97 233 HIS A O 1
ATOM 1925 N N . GLN A 1 234 ? -24.072 18.352 24.648 1.00 46.62 234 GLN A N 1
ATOM 1926 C CA . GLN A 1 234 ? -24.011 19.452 23.689 1.00 46.62 234 GLN A CA 1
ATOM 1927 C C . GLN A 1 234 ? -23.557 18.930 22.328 1.00 46.62 234 GLN A C 1
ATOM 1929 O O . GLN A 1 234 ? -22.669 18.091 22.226 1.00 46.62 234 GLN A O 1
ATOM 1934 N N . GLY A 1 235 ? -24.174 19.441 21.266 1.00 52.12 235 GLY A N 1
ATOM 1935 C CA . GLY A 1 235 ? -23.836 19.066 19.897 1.00 52.12 235 GLY A CA 1
ATOM 1936 C C . GLY A 1 235 ? -24.981 19.367 18.942 1.00 52.12 235 GLY A C 1
ATOM 1937 O O . GLY A 1 235 ? -26.156 19.228 19.283 1.00 52.12 235 GLY A O 1
ATOM 1938 N N . GLN A 1 236 ? -24.652 19.832 17.741 1.00 46.38 236 GLN A N 1
ATOM 1939 C CA . GLN A 1 236 ? -25.651 20.096 16.713 1.00 46.38 236 GLN A CA 1
ATOM 1940 C C . GLN A 1 236 ? -26.112 18.742 16.150 1.00 46.38 236 GLN A C 1
ATOM 1942 O O . GLN A 1 236 ? -25.295 18.024 15.585 1.00 46.38 236 GLN A O 1
ATOM 1947 N N . LEU A 1 237 ? -27.400 18.395 16.283 1.00 51.97 237 LEU A N 1
ATOM 1948 C CA . LEU A 1 237 ? -28.001 17.229 15.617 1.00 51.97 237 LEU A CA 1
ATOM 1949 C C . LEU A 1 237 ? -28.027 17.484 14.101 1.00 51.97 237 LEU A C 1
ATOM 1951 O O . LEU A 1 237 ? -29.051 17.874 13.538 1.00 51.97 237 LEU A O 1
ATOM 1955 N N . ARG A 1 238 ? -26.875 17.366 13.441 1.00 46.28 238 ARG A N 1
ATOM 1956 C CA . ARG A 1 238 ? -26.800 17.407 11.984 1.00 46.28 238 ARG A CA 1
ATOM 1957 C C . ARG A 1 238 ? -27.230 16.045 11.436 1.00 46.28 238 ARG A C 1
ATOM 1959 O O . ARG A 1 238 ? -26.901 15.023 12.039 1.00 46.28 238 ARG A O 1
ATOM 1966 N N . PRO A 1 239 ? -27.961 16.004 10.310 1.00 43.53 239 PRO A N 1
ATOM 1967 C CA . PRO A 1 239 ? -28.082 14.766 9.554 1.00 43.53 239 PRO A CA 1
ATOM 1968 C C . PRO A 1 239 ? -26.672 14.259 9.203 1.00 43.53 239 PRO A C 1
ATOM 1970 O O . PRO A 1 239 ? -25.783 15.097 9.005 1.00 43.53 239 PRO A O 1
ATOM 1973 N N . PRO A 1 240 ? -26.451 12.932 9.155 1.00 45.03 240 PRO A N 1
ATOM 1974 C CA . PRO A 1 240 ? -25.135 12.375 8.869 1.00 45.03 240 PRO A CA 1
ATOM 1975 C C . PRO A 1 240 ? -24.627 12.968 7.558 1.00 45.03 240 PRO A C 1
ATOM 1977 O O . PRO A 1 240 ? -25.299 12.870 6.531 1.00 45.03 240 PRO A O 1
ATOM 1980 N N . ILE A 1 241 ? -23.474 13.632 7.597 1.00 44.09 241 ILE A N 1
ATOM 1981 C CA . ILE A 1 241 ? -22.757 13.952 6.369 1.00 44.09 241 ILE A CA 1
ATOM 1982 C C . ILE A 1 241 ? -22.243 12.601 5.869 1.00 44.09 241 ILE A C 1
ATOM 1984 O O . ILE A 1 241 ? -21.569 11.896 6.616 1.00 44.09 241 ILE A O 1
ATOM 1988 N N . GLU A 1 242 ? -22.590 12.233 4.635 1.00 46.72 242 GLU A N 1
ATOM 1989 C CA . GLU A 1 242 ? -22.314 10.928 4.002 1.00 46.72 242 GLU A CA 1
ATOM 1990 C C . GLU A 1 242 ? -20.820 10.522 3.986 1.00 46.72 242 GLU A C 1
ATOM 1992 O O . GLU A 1 242 ? -20.484 9.429 3.554 1.00 46.72 242 GLU A O 1
ATOM 1997 N N . THR A 1 243 ? -19.913 11.380 4.461 1.00 45.06 243 THR A N 1
ATOM 1998 C CA . THR A 1 243 ? -18.458 11.191 4.440 1.00 45.06 243 THR A CA 1
ATOM 1999 C C . THR A 1 243 ? -17.832 10.779 5.778 1.00 45.06 243 THR A C 1
ATOM 2001 O O . THR A 1 243 ? -16.665 10.408 5.786 1.00 45.06 243 THR A O 1
ATOM 2004 N N . GLU A 1 244 ? -18.542 10.851 6.911 1.00 46.12 244 GLU A N 1
ATOM 2005 C CA . GLU A 1 244 ? -17.968 10.548 8.246 1.00 46.12 244 GLU A CA 1
ATOM 2006 C C . GLU A 1 244 ? -18.421 9.196 8.835 1.00 46.12 244 GLU A C 1
ATOM 2008 O O . GLU A 1 244 ? -18.071 8.854 9.964 1.00 46.12 244 GLU A O 1
ATOM 2013 N N . THR A 1 245 ? -19.192 8.404 8.087 1.00 48.66 245 THR A N 1
ATOM 2014 C CA . THR A 1 245 ? -19.895 7.211 8.596 1.00 48.66 245 THR A CA 1
ATOM 2015 C C . THR A 1 245 ? -19.133 5.885 8.497 1.00 48.66 245 THR A C 1
ATOM 2017 O O . THR A 1 245 ? -19.645 4.878 8.976 1.00 48.66 245 THR A O 1
ATOM 2020 N N . ASP A 1 246 ? -17.924 5.846 7.932 1.00 55.62 246 ASP A N 1
ATOM 2021 C CA . ASP A 1 246 ? -17.254 4.562 7.643 1.00 55.62 246 ASP A CA 1
ATOM 2022 C C . ASP A 1 246 ? -16.486 3.951 8.821 1.00 55.62 246 ASP A C 1
ATOM 2024 O O . ASP A 1 246 ? -16.164 2.768 8.802 1.00 55.62 246 ASP A O 1
ATOM 2028 N N . ASN A 1 247 ? -16.222 4.709 9.887 1.00 63.75 247 ASN A N 1
ATOM 2029 C CA . ASN A 1 247 ? -15.397 4.207 10.990 1.00 63.75 247 ASN A CA 1
ATOM 2030 C C . ASN A 1 247 ? -16.198 3.667 12.178 1.00 63.75 247 ASN A C 1
ATOM 2032 O O . ASN A 1 247 ? -15.590 3.213 13.143 1.00 63.75 247 ASN A O 1
ATOM 2036 N N . THR A 1 248 ? -17.536 3.677 12.148 1.00 63.62 248 THR A N 1
ATOM 2037 C CA . THR A 1 248 ? -18.369 3.228 13.283 1.00 63.62 248 THR A CA 1
ATOM 2038 C C . THR A 1 248 ? -18.105 1.770 13.672 1.00 63.62 248 THR A C 1
ATOM 2040 O O . THR A 1 248 ? -18.222 1.416 14.843 1.00 63.62 248 THR A O 1
ATOM 2043 N N . LEU A 1 249 ? -17.703 0.932 12.713 1.00 71.00 249 LEU A N 1
ATOM 2044 C CA . LEU A 1 249 ? -17.368 -0.478 12.925 1.00 71.00 249 LEU A CA 1
ATOM 2045 C C . LEU A 1 249 ? -15.867 -0.766 12.787 1.00 71.00 249 LEU A C 1
ATOM 2047 O O . LEU A 1 249 ? -15.482 -1.925 12.649 1.00 71.00 249 LEU A O 1
ATOM 2051 N N . LEU A 1 250 ? -15.005 0.252 12.914 1.00 81.44 250 LEU A N 1
ATOM 2052 C CA . LEU A 1 250 ? -13.567 0.134 12.651 1.00 81.44 250 LEU A CA 1
ATOM 2053 C C . LEU A 1 250 ? -12.890 -1.020 13.404 1.00 81.44 250 LEU A C 1
ATOM 2055 O O . LEU A 1 250 ? -12.019 -1.672 12.843 1.00 81.44 250 LEU A O 1
ATOM 2059 N N . ARG A 1 251 ? -13.280 -1.314 14.653 1.00 81.00 251 ARG A N 1
ATOM 2060 C CA . ARG A 1 251 ? -12.711 -2.459 15.390 1.00 81.00 251 ARG A CA 1
ATOM 2061 C C . ARG A 1 251 ? -13.103 -3.801 14.766 1.00 81.00 251 ARG A C 1
ATOM 2063 O O . ARG A 1 251 ? -12.274 -4.703 14.695 1.00 81.00 251 ARG A O 1
ATOM 2070 N N . VAL A 1 252 ? -14.349 -3.929 14.312 1.00 77.25 252 VAL A N 1
ATOM 2071 C CA . VAL A 1 252 ? -14.858 -5.136 13.644 1.00 77.25 252 VAL A CA 1
ATOM 2072 C C . VAL A 1 252 ? -14.178 -5.312 12.291 1.00 77.25 252 VAL A C 1
ATOM 2074 O O . VAL A 1 252 ? -13.709 -6.409 11.988 1.00 77.25 252 VAL A O 1
ATOM 2077 N N . ASP A 1 253 ? -14.078 -4.237 11.509 1.00 80.44 253 ASP A N 1
ATOM 2078 C CA . ASP A 1 253 ? -13.398 -4.254 10.213 1.00 80.44 253 ASP A CA 1
ATOM 2079 C C . ASP A 1 253 ? -11.904 -4.552 10.382 1.00 80.44 253 ASP A C 1
ATOM 2081 O O . ASP A 1 253 ? -11.373 -5.401 9.672 1.00 80.44 253 ASP A O 1
ATOM 2085 N N . PHE A 1 254 ? -11.254 -3.971 11.397 1.00 87.56 254 PHE A N 1
ATOM 2086 C CA . PHE A 1 254 ? -9.870 -4.275 11.759 1.00 87.56 254 PHE A CA 1
ATOM 2087 C C . PHE A 1 254 ? -9.668 -5.757 12.061 1.00 87.56 254 PHE A C 1
ATOM 2089 O O . PHE A 1 254 ? -8.822 -6.393 11.442 1.00 87.56 254 PHE A O 1
ATOM 2096 N N . VAL A 1 255 ? -10.460 -6.333 12.967 1.00 85.31 255 VAL A N 1
ATOM 2097 C CA . VAL A 1 255 ? -10.348 -7.759 13.310 1.00 85.31 255 VAL A CA 1
ATOM 2098 C C . VAL A 1 255 ? -10.568 -8.638 12.077 1.00 85.31 255 VAL A C 1
ATOM 2100 O O . VAL A 1 255 ? -9.785 -9.553 11.840 1.00 85.31 255 VAL A O 1
ATOM 2103 N N . ARG A 1 256 ? -11.598 -8.350 11.272 1.00 84.81 256 ARG A N 1
ATOM 2104 C CA . ARG A 1 256 ? -11.934 -9.140 10.079 1.00 84.81 256 ARG A CA 1
ATOM 2105 C C . ARG A 1 256 ? -10.838 -9.079 9.017 1.00 84.81 256 ARG A C 1
ATOM 2107 O O . ARG A 1 256 ? -10.459 -10.114 8.482 1.00 84.81 256 ARG A O 1
ATOM 2114 N N . GLU A 1 257 ? -10.363 -7.883 8.682 1.00 89.00 257 GLU A N 1
ATOM 2115 C CA . GLU A 1 257 ? -9.374 -7.690 7.617 1.00 89.00 257 GLU A CA 1
ATOM 2116 C C . GLU A 1 257 ? -7.987 -8.191 8.025 1.00 89.00 257 GLU A C 1
ATOM 2118 O O . GLU A 1 257 ? -7.305 -8.816 7.218 1.00 89.00 257 GLU A O 1
ATOM 2123 N N . VAL A 1 258 ? -7.581 -7.979 9.281 1.00 92.44 258 VAL A N 1
ATOM 2124 C CA . VAL A 1 258 ? -6.298 -8.484 9.792 1.00 92.44 258 VAL A CA 1
ATOM 2125 C C . VAL A 1 258 ? -6.300 -10.012 9.872 1.00 92.44 258 VAL A C 1
ATOM 2127 O O . VAL A 1 258 ? -5.302 -10.635 9.512 1.00 92.44 258 VAL A O 1
ATOM 2130 N N . ASP A 1 259 ? -7.406 -10.631 10.296 1.00 90.25 259 ASP A N 1
ATOM 2131 C CA . ASP A 1 259 ? -7.526 -12.094 10.296 1.00 90.25 259 ASP A CA 1
ATOM 2132 C C . ASP A 1 259 ? -7.486 -12.666 8.870 1.00 90.25 259 ASP A C 1
ATOM 2134 O O . ASP A 1 259 ? -6.753 -13.621 8.615 1.00 90.25 259 ASP A O 1
ATOM 2138 N N . ALA A 1 260 ? -8.188 -12.042 7.917 1.00 91.31 260 ALA A N 1
ATOM 2139 C CA . ALA A 1 260 ? -8.129 -12.431 6.507 1.00 91.31 260 ALA A CA 1
ATOM 2140 C C . ALA A 1 260 ? -6.697 -12.339 5.944 1.00 91.31 260 ALA A C 1
ATOM 2142 O O . ALA A 1 260 ? -6.214 -13.299 5.342 1.00 91.31 260 ALA A O 1
ATOM 2143 N N . LEU A 1 261 ? -5.982 -11.243 6.225 1.00 93.75 261 LEU A N 1
ATOM 2144 C CA . LEU A 1 261 ? -4.581 -11.072 5.832 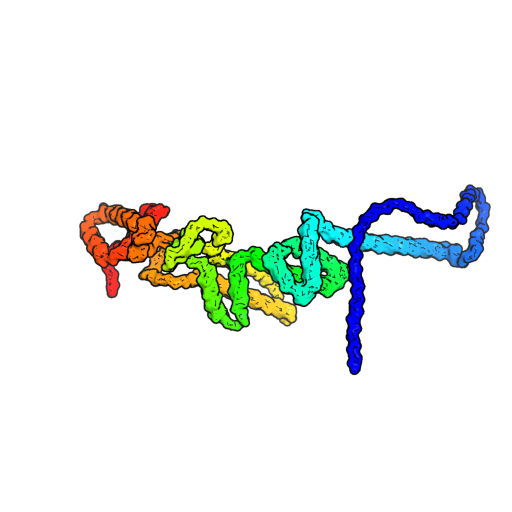1.00 93.75 261 LEU A CA 1
ATOM 2145 C C . LEU A 1 261 ? -3.682 -12.167 6.428 1.00 93.75 261 LEU A C 1
ATOM 2147 O O . LEU A 1 261 ? -2.845 -12.737 5.729 1.00 93.75 261 LEU A O 1
ATOM 2151 N N . LEU A 1 262 ? -3.852 -12.500 7.711 1.00 92.88 262 LEU A N 1
ATOM 2152 C CA . LEU A 1 262 ? -3.095 -13.583 8.347 1.00 92.88 262 LEU A CA 1
ATOM 2153 C C . LEU A 1 262 ? -3.371 -14.942 7.692 1.00 92.88 262 LEU A C 1
ATOM 2155 O O . LEU A 1 262 ? -2.446 -15.744 7.544 1.00 92.88 262 LEU A O 1
ATOM 2159 N N . GLN A 1 263 ? -4.615 -15.212 7.293 1.00 90.62 263 GLN A N 1
ATOM 2160 C CA . GLN A 1 263 ? -4.966 -16.441 6.580 1.00 90.62 263 GLN A CA 1
ATOM 2161 C C . GLN A 1 263 ? -4.283 -16.509 5.208 1.00 90.62 263 GLN A C 1
ATOM 2163 O O . GLN A 1 263 ? -3.677 -17.534 4.892 1.00 90.62 263 GLN A O 1
ATOM 2168 N N . GLU A 1 264 ? -4.305 -15.424 4.430 1.00 90.50 264 GLU A N 1
ATOM 2169 C CA . GLU A 1 264 ? -3.622 -15.336 3.130 1.00 90.50 264 GLU A CA 1
ATOM 2170 C C . GLU A 1 264 ? -2.112 -15.572 3.267 1.00 90.50 264 GLU A C 1
ATOM 2172 O O . GLU A 1 264 ? -1.540 -16.426 2.583 1.00 90.50 264 GLU A O 1
ATOM 2177 N N . VAL A 1 265 ? -1.473 -14.895 4.226 1.00 88.88 265 VAL A N 1
ATOM 2178 C CA . VAL A 1 265 ? -0.029 -15.009 4.467 1.00 88.88 265 VAL A CA 1
ATOM 2179 C C . VAL A 1 265 ? 0.371 -16.431 4.873 1.00 88.88 265 VAL A C 1
ATOM 2181 O O . VAL A 1 265 ? 1.420 -16.912 4.434 1.00 88.88 265 VAL A O 1
ATOM 2184 N N . ARG A 1 266 ? -0.447 -17.118 5.681 1.00 86.06 266 ARG A N 1
ATOM 2185 C CA . ARG A 1 266 ? -0.210 -18.514 6.094 1.00 86.06 266 ARG A CA 1
ATOM 2186 C C . ARG A 1 266 ? -0.329 -19.490 4.922 1.00 86.06 266 ARG A C 1
ATOM 2188 O O . ARG A 1 266 ? 0.520 -20.368 4.792 1.00 86.06 266 ARG A O 1
ATOM 2195 N N . ILE A 1 267 ? -1.312 -19.307 4.036 1.00 83.06 267 ILE A N 1
ATOM 2196 C CA . ILE A 1 267 ? -1.470 -20.140 2.828 1.00 83.06 267 ILE A CA 1
ATOM 2197 C C . ILE A 1 267 ? -0.220 -20.044 1.940 1.00 83.06 267 ILE A C 1
ATOM 2199 O O . ILE A 1 267 ? 0.294 -21.062 1.469 1.00 83.06 267 ILE A O 1
ATOM 2203 N N . GLU A 1 268 ? 0.312 -18.835 1.742 1.00 79.44 268 GLU A N 1
ATOM 2204 C CA . GLU A 1 268 ? 1.556 -18.641 0.989 1.00 79.44 268 GLU A CA 1
ATOM 2205 C C . GLU A 1 268 ? 2.771 -19.293 1.667 1.00 79.44 268 GLU A C 1
ATOM 2207 O O . GLU A 1 268 ? 3.665 -19.819 0.992 1.00 79.44 268 GLU A O 1
ATOM 2212 N N . GLU A 1 269 ? 2.837 -19.264 3.001 1.00 75.44 269 GLU A N 1
ATOM 2213 C CA . GLU A 1 269 ? 3.907 -19.932 3.744 1.00 75.44 269 GLU A CA 1
ATOM 2214 C C . GLU A 1 269 ? 3.861 -21.446 3.583 1.00 75.44 269 GLU A C 1
ATOM 2216 O O . GLU A 1 269 ? 4.905 -22.044 3.311 1.00 75.44 269 GLU A O 1
ATOM 2221 N N . ASP A 1 270 ? 2.690 -22.066 3.694 1.00 71.56 270 ASP A N 1
ATOM 2222 C CA . ASP A 1 270 ? 2.541 -23.514 3.535 1.00 71.56 270 ASP A CA 1
ATOM 2223 C C . ASP A 1 270 ? 2.944 -23.964 2.123 1.00 71.56 270 ASP A C 1
ATOM 2225 O O . ASP A 1 270 ? 3.682 -24.943 1.965 1.00 71.56 270 ASP A O 1
ATOM 2229 N N . ALA A 1 271 ? 2.568 -23.191 1.097 1.00 70.38 271 ALA A N 1
ATOM 2230 C CA . ALA A 1 271 ? 2.984 -23.432 -0.284 1.00 70.38 271 ALA A CA 1
ATOM 2231 C C . ALA A 1 271 ? 4.511 -23.336 -0.468 1.00 70.38 271 ALA A C 1
ATOM 2233 O O . ALA A 1 271 ? 5.116 -24.154 -1.162 1.00 70.38 271 ALA A O 1
ATOM 2234 N N . THR A 1 272 ? 5.156 -22.368 0.186 1.00 65.00 272 THR A N 1
ATOM 2235 C CA . THR A 1 272 ? 6.607 -22.136 0.067 1.00 65.00 272 THR A CA 1
ATOM 2236 C C . THR A 1 272 ? 7.426 -23.138 0.893 1.00 65.00 272 THR A C 1
ATOM 2238 O O . THR A 1 272 ? 8.545 -23.511 0.532 1.00 65.00 272 THR A O 1
ATOM 2241 N N . THR A 1 273 ? 6.876 -23.615 2.010 1.00 58.75 273 THR A N 1
ATOM 2242 C CA . THR A 1 273 ? 7.578 -24.486 2.966 1.00 58.75 273 THR A CA 1
ATOM 2243 C C . THR A 1 273 ? 7.697 -25.933 2.473 1.00 58.75 273 THR A C 1
ATOM 2245 O O . THR A 1 273 ? 8.615 -26.639 2.893 1.00 58.75 273 THR A O 1
ATOM 2248 N N . GLY A 1 274 ? 6.865 -26.352 1.511 1.00 56.94 274 GLY A N 1
ATOM 2249 C CA . GLY A 1 274 ? 6.934 -27.669 0.861 1.00 56.94 274 GLY A CA 1
ATOM 2250 C C . GLY A 1 274 ? 8.183 -27.925 -0.002 1.00 56.94 274 GLY A C 1
ATOM 2251 O O . GLY A 1 274 ? 8.401 -29.057 -0.424 1.00 56.94 274 GLY A O 1
ATOM 2252 N N . SER A 1 275 ? 9.026 -26.911 -0.244 1.00 54.62 275 SER A N 1
ATOM 2253 C CA . SER A 1 275 ? 10.202 -26.974 -1.134 1.00 54.62 275 SER A CA 1
ATOM 2254 C C . SER A 1 275 ? 11.555 -26.835 -0.403 1.00 54.62 275 SER A C 1
ATOM 2256 O O . SER A 1 275 ? 12.530 -26.331 -0.969 1.00 54.62 275 SER A O 1
ATOM 2258 N N . LYS A 1 276 ? 11.664 -27.223 0.874 1.00 56.78 276 LYS A N 1
ATOM 2259 C CA . LYS A 1 276 ? 12.908 -27.013 1.640 1.00 56.78 276 LYS A CA 1
ATOM 2260 C C . LYS A 1 276 ? 13.980 -28.072 1.360 1.00 56.78 276 LYS A C 1
ATOM 2262 O O . LYS A 1 276 ? 13.834 -29.230 1.735 1.00 56.78 276 LYS A O 1
ATOM 2267 N N . GLY A 1 277 ? 15.102 -27.630 0.790 1.00 54.72 277 GLY A N 1
ATOM 2268 C CA . GLY A 1 277 ? 16.390 -28.324 0.851 1.00 54.72 277 GLY A CA 1
ATOM 2269 C C . GLY A 1 277 ? 17.192 -27.899 2.088 1.00 54.72 277 GLY A C 1
ATOM 2270 O O . GLY A 1 277 ? 17.310 -26.711 2.388 1.00 54.72 277 GLY A O 1
ATOM 2271 N N . GLU A 1 278 ? 17.766 -28.863 2.811 1.00 58.09 278 GLU A N 1
ATOM 2272 C CA . GLU A 1 278 ? 18.594 -28.679 4.018 1.00 58.09 278 GLU A CA 1
ATOM 2273 C C . GLU A 1 278 ? 20.026 -28.191 3.704 1.00 58.09 278 GLU A C 1
ATOM 2275 O O . GLU A 1 278 ? 21.015 -28.688 4.239 1.00 58.09 278 GLU A O 1
ATOM 2280 N N . GLY A 1 279 ? 20.166 -27.213 2.810 1.00 62.69 279 GLY A N 1
ATOM 2281 C CA . GLY A 1 279 ? 21.469 -26.646 2.462 1.00 62.69 279 GLY A CA 1
ATOM 2282 C C . GLY A 1 279 ? 22.052 -25.768 3.578 1.00 62.69 279 GLY A C 1
ATOM 2283 O O . GLY A 1 279 ? 21.333 -25.011 4.237 1.00 62.69 279 GLY A O 1
ATOM 2284 N N . LEU A 1 280 ? 23.375 -25.840 3.762 1.00 74.50 280 LEU A N 1
ATOM 2285 C CA . LEU A 1 280 ? 24.192 -24.877 4.525 1.00 74.50 280 LEU A CA 1
ATOM 2286 C C . LEU A 1 280 ? 24.770 -23.764 3.627 1.00 74.50 280 LEU A C 1
ATOM 2288 O O . LEU A 1 280 ? 25.676 -23.043 4.035 1.00 74.50 280 LEU A O 1
ATOM 2292 N N . ASP A 1 281 ? 24.276 -23.647 2.396 1.00 85.19 281 ASP A N 1
ATOM 2293 C CA . ASP A 1 281 ? 24.727 -22.649 1.431 1.00 85.19 281 ASP A CA 1
ATOM 2294 C C . ASP A 1 281 ? 24.365 -21.215 1.884 1.00 85.19 281 ASP A C 1
ATOM 2296 O O . ASP A 1 281 ? 23.319 -21.040 2.524 1.00 85.19 281 ASP A O 1
ATOM 2300 N N . PRO A 1 282 ? 25.176 -20.177 1.583 1.00 84.94 282 PRO A N 1
ATOM 2301 C CA . PRO A 1 282 ? 24.854 -18.796 1.940 1.00 84.94 282 PRO A CA 1
ATOM 2302 C C . PRO A 1 282 ? 23.471 -18.344 1.453 1.00 84.94 282 PRO A C 1
ATOM 2304 O O . PRO A 1 282 ? 22.791 -17.609 2.171 1.00 84.94 282 PRO A O 1
ATOM 2307 N N . GLU A 1 283 ? 23.011 -18.825 0.294 1.00 83.81 283 GLU A N 1
ATOM 2308 C CA . GLU A 1 283 ? 21.675 -18.524 -0.230 1.00 83.81 283 GLU A CA 1
ATOM 2309 C C . GLU A 1 283 ? 20.572 -19.178 0.619 1.00 83.81 283 GLU A C 1
ATOM 2311 O O . GLU A 1 283 ? 19.577 -18.541 0.974 1.00 83.81 283 GLU A O 1
ATOM 2316 N N . ALA A 1 284 ? 20.789 -20.422 1.057 1.00 82.50 284 ALA A N 1
ATOM 2317 C CA . ALA A 1 284 ? 19.878 -21.131 1.954 1.00 82.50 284 ALA A CA 1
ATOM 2318 C C . ALA A 1 284 ? 19.819 -20.492 3.354 1.00 82.50 284 ALA A C 1
ATOM 2320 O O . ALA A 1 284 ? 18.758 -20.459 3.983 1.00 82.50 284 ALA A O 1
ATOM 2321 N N . ILE A 1 285 ? 20.939 -19.958 3.851 1.00 84.19 285 ILE A N 1
ATOM 2322 C CA . ILE A 1 285 ? 20.992 -19.208 5.114 1.00 84.19 285 ILE A CA 1
ATOM 2323 C C . ILE A 1 285 ? 20.222 -17.887 4.983 1.00 84.19 285 ILE A C 1
ATOM 2325 O O . ILE A 1 285 ? 19.406 -17.580 5.853 1.00 84.19 285 ILE A O 1
ATOM 2329 N N . ALA A 1 286 ? 20.414 -17.136 3.895 1.00 85.94 286 ALA A N 1
ATOM 2330 C CA . ALA A 1 286 ? 19.673 -15.900 3.639 1.00 85.94 286 ALA A CA 1
ATOM 2331 C C . ALA A 1 286 ? 18.156 -16.147 3.560 1.00 85.94 286 ALA A C 1
ATOM 2333 O O . ALA A 1 286 ? 17.374 -15.420 4.177 1.00 85.94 286 ALA A O 1
ATOM 2334 N N . LEU A 1 287 ? 17.738 -17.224 2.886 1.00 84.50 287 LEU A N 1
ATOM 2335 C CA . LEU A 1 287 ? 16.335 -17.636 2.823 1.00 84.50 287 LEU A CA 1
ATOM 2336 C C . LEU A 1 287 ? 15.771 -17.953 4.218 1.00 84.50 287 LEU A C 1
ATOM 2338 O O . LEU A 1 287 ? 14.657 -17.541 4.543 1.00 84.50 287 LEU A O 1
ATOM 2342 N N . LYS A 1 288 ? 16.547 -18.642 5.067 1.00 84.62 288 LYS A N 1
ATOM 2343 C CA . LYS A 1 288 ? 16.164 -18.931 6.459 1.00 84.62 288 LYS A CA 1
ATOM 2344 C C . LYS A 1 288 ? 15.975 -17.655 7.275 1.00 84.62 288 LYS A C 1
ATOM 2346 O O . LYS A 1 288 ? 14.965 -17.551 7.965 1.00 84.62 288 LYS A O 1
ATOM 2351 N N . PHE A 1 289 ? 16.896 -16.694 7.190 1.00 86.44 289 PHE A N 1
ATOM 2352 C CA . PHE A 1 289 ? 16.758 -15.409 7.887 1.00 86.44 289 PHE A CA 1
ATOM 2353 C C . PHE A 1 289 ? 15.528 -14.634 7.412 1.00 86.44 289 PHE A C 1
ATOM 2355 O O . PHE A 1 289 ? 14.740 -14.186 8.241 1.00 86.44 289 PHE A O 1
ATOM 2362 N N . LYS A 1 290 ? 15.294 -14.572 6.097 1.00 87.94 290 LYS A N 1
ATOM 2363 C CA . LYS A 1 290 ? 14.094 -13.943 5.527 1.00 87.94 290 LYS A CA 1
ATOM 2364 C C . LYS A 1 290 ? 12.807 -14.597 6.036 1.00 87.94 290 LYS A C 1
ATOM 2366 O O . LYS A 1 290 ? 11.839 -13.912 6.355 1.00 87.94 290 LYS A O 1
ATOM 2371 N N . GLN A 1 291 ? 12.791 -15.925 6.150 1.00 86.12 291 GLN A N 1
ATOM 2372 C CA . GLN A 1 291 ? 11.640 -16.637 6.701 1.00 86.12 291 GLN A CA 1
ATOM 2373 C C . GLN A 1 291 ? 11.467 -16.395 8.207 1.00 86.12 291 GLN A C 1
ATOM 2375 O O . GLN A 1 291 ? 10.338 -16.286 8.676 1.00 86.12 291 GLN A O 1
ATOM 2380 N N . GLN A 1 292 ? 12.557 -16.288 8.969 1.00 86.88 292 GLN A N 1
ATOM 2381 C CA . GLN A 1 292 ? 12.496 -15.931 10.390 1.00 86.88 292 GLN A CA 1
ATOM 2382 C C . GLN A 1 292 ? 11.945 -14.520 10.604 1.00 86.88 292 GLN A C 1
ATOM 2384 O O . GLN A 1 292 ? 11.144 -14.319 11.514 1.00 86.88 292 GLN A O 1
ATOM 2389 N N . GLU A 1 293 ? 12.338 -13.564 9.766 1.00 87.94 293 GLU A N 1
ATOM 2390 C CA . GLU A 1 293 ? 11.817 -12.197 9.795 1.00 87.94 293 GLU A CA 1
ATOM 2391 C C . GLU A 1 293 ? 10.317 -12.172 9.481 1.00 87.94 293 GLU A C 1
ATOM 2393 O O . GLU A 1 293 ? 9.543 -11.648 10.279 1.00 87.94 293 GLU A O 1
ATOM 2398 N N . LYS A 1 294 ? 9.884 -12.866 8.416 1.00 89.19 294 LYS A N 1
ATOM 2399 C CA . LYS A 1 294 ? 8.456 -13.035 8.089 1.00 89.19 294 LYS A CA 1
ATOM 2400 C C . LYS A 1 294 ? 7.671 -13.620 9.269 1.00 89.19 294 LYS A C 1
ATOM 2402 O O . LYS A 1 294 ? 6.640 -13.082 9.661 1.00 89.19 294 LYS A O 1
ATOM 2407 N N . GLN A 1 295 ? 8.193 -14.678 9.886 1.00 89.12 295 GLN A N 1
ATOM 2408 C CA . GLN A 1 295 ? 7.590 -15.314 11.061 1.00 89.12 295 GLN A CA 1
ATOM 2409 C C . GLN A 1 295 ? 7.512 -14.385 12.275 1.00 89.12 295 GLN A C 1
ATOM 2411 O O . GLN A 1 295 ? 6.546 -14.442 13.035 1.00 89.12 295 GLN A O 1
ATOM 2416 N N . ARG A 1 296 ? 8.507 -13.514 12.474 1.00 89.19 296 ARG A N 1
ATOM 2417 C CA . ARG A 1 296 ? 8.468 -12.497 13.530 1.00 89.19 296 ARG A CA 1
ATOM 2418 C C . ARG A 1 296 ? 7.330 -11.509 13.285 1.00 89.19 296 ARG A C 1
ATOM 2420 O O . ARG A 1 296 ? 6.558 -11.257 14.207 1.00 89.19 296 ARG A O 1
ATOM 2427 N N . THR A 1 297 ? 7.193 -11.011 12.059 1.00 91.06 297 THR A N 1
ATOM 2428 C CA . THR A 1 297 ? 6.114 -10.086 11.688 1.00 91.06 297 THR A CA 1
ATOM 2429 C C . THR A 1 297 ? 4.737 -10.730 11.837 1.00 91.06 297 THR A C 1
ATOM 2431 O O . THR A 1 297 ? 3.830 -10.101 12.371 1.00 91.06 297 THR A O 1
ATOM 2434 N N . ILE A 1 298 ? 4.574 -12.004 11.465 1.00 92.25 298 ILE A N 1
ATOM 2435 C CA . ILE A 1 298 ? 3.311 -12.735 11.669 1.00 92.25 298 ILE A CA 1
ATOM 2436 C C . ILE A 1 298 ? 2.928 -12.758 13.152 1.00 92.25 298 ILE A C 1
ATOM 2438 O O . ILE A 1 298 ? 1.806 -12.397 13.495 1.00 92.25 298 ILE A O 1
ATOM 2442 N N . ARG A 1 299 ? 3.867 -13.093 14.045 1.00 91.56 299 ARG A N 1
ATOM 2443 C CA . ARG A 1 299 ? 3.609 -13.099 15.498 1.00 91.56 299 ARG A CA 1
ATOM 2444 C C . ARG A 1 299 ? 3.256 -11.717 16.040 1.00 91.56 299 ARG A C 1
ATOM 2446 O O . ARG A 1 299 ? 2.421 -11.607 16.932 1.00 91.56 299 ARG A O 1
ATOM 2453 N N . GLN A 1 300 ? 3.883 -10.666 15.513 1.00 93.06 300 GLN A N 1
ATOM 2454 C CA . GLN A 1 300 ? 3.541 -9.286 15.861 1.00 93.06 300 GLN A CA 1
ATOM 2455 C C . GLN A 1 300 ? 2.093 -8.967 15.472 1.00 93.06 300 GLN A C 1
ATOM 2457 O O . GLN A 1 300 ? 1.340 -8.451 16.294 1.00 93.06 300 GLN A O 1
ATOM 2462 N N . ILE A 1 301 ? 1.680 -9.329 14.256 1.00 95.12 301 ILE A N 1
ATOM 2463 C CA . ILE A 1 301 ? 0.306 -9.124 13.780 1.00 95.12 301 ILE A CA 1
ATOM 2464 C C . ILE A 1 301 ? -0.693 -9.955 14.605 1.00 95.12 301 ILE A C 1
ATOM 2466 O O . ILE A 1 301 ? -1.745 -9.444 14.981 1.00 95.12 301 ILE A O 1
ATOM 2470 N N . GLU A 1 302 ? -0.360 -11.198 14.961 1.00 94.25 302 GLU A N 1
ATOM 2471 C CA . GLU A 1 302 ? -1.183 -12.041 15.843 1.00 94.25 302 GLU A CA 1
ATOM 2472 C C . GLU A 1 302 ? -1.377 -11.412 17.231 1.00 94.25 302 GLU A C 1
ATOM 2474 O O . GLU A 1 302 ? -2.494 -11.392 17.748 1.00 94.25 302 GLU A O 1
ATOM 2479 N N . ALA A 1 303 ? -0.317 -10.854 17.822 1.00 93.94 303 ALA A N 1
ATOM 2480 C CA . ALA A 1 303 ? -0.393 -10.179 19.117 1.00 93.94 303 ALA A CA 1
ATOM 2481 C C . ALA A 1 303 ? -1.253 -8.904 19.059 1.00 93.94 303 ALA A C 1
ATOM 2483 O O . ALA A 1 303 ? -2.033 -8.632 19.973 1.00 93.94 303 ALA A O 1
ATOM 2484 N N . ILE A 1 304 ? -1.150 -8.140 17.967 1.00 95.00 304 ILE A N 1
ATOM 2485 C CA . ILE A 1 304 ? -2.012 -6.983 17.689 1.00 95.00 304 ILE A CA 1
ATOM 2486 C C . ILE A 1 304 ? -3.480 -7.418 17.565 1.00 95.00 304 ILE A C 1
ATOM 2488 O O . ILE A 1 304 ? -4.367 -6.773 18.129 1.00 95.00 304 ILE A O 1
ATOM 2492 N N . LEU A 1 305 ? -3.753 -8.503 16.838 1.00 92.00 305 LEU A N 1
ATOM 2493 C CA . LEU A 1 305 ? -5.107 -9.017 16.644 1.00 92.00 305 LEU A CA 1
ATOM 2494 C C . LEU A 1 305 ? -5.728 -9.481 17.969 1.00 92.00 305 LEU A C 1
ATOM 2496 O O . LEU A 1 305 ? -6.855 -9.096 18.289 1.00 92.00 305 LEU A O 1
ATOM 2500 N N . ASP A 1 306 ? -4.982 -10.242 18.773 1.00 89.81 306 ASP A N 1
ATOM 2501 C CA . ASP A 1 306 ? -5.421 -10.674 20.105 1.00 89.81 306 ASP A CA 1
ATOM 2502 C C . ASP A 1 306 ? -5.703 -9.477 21.025 1.00 89.81 306 ASP A C 1
ATOM 2504 O O . ASP A 1 306 ? -6.708 -9.442 21.743 1.00 89.81 306 ASP A O 1
ATOM 2508 N N . LEU A 1 307 ? -4.867 -8.439 20.950 1.00 90.62 307 LEU A N 1
ATOM 2509 C CA . LEU A 1 307 ? -5.073 -7.202 21.689 1.00 90.62 307 LEU A CA 1
ATOM 2510 C C . LEU A 1 307 ? -6.376 -6.496 21.288 1.00 90.62 307 LEU A C 1
ATOM 2512 O O . LEU A 1 307 ? -7.101 -6.036 22.171 1.00 90.62 307 LEU A O 1
ATOM 2516 N N . ALA A 1 308 ? -6.691 -6.423 19.992 1.00 86.81 308 ALA A N 1
ATOM 2517 C CA . ALA A 1 308 ? -7.919 -5.801 19.492 1.00 86.81 308 ALA A CA 1
ATOM 2518 C C . ALA A 1 308 ? -9.184 -6.568 19.927 1.00 86.81 308 ALA A C 1
ATOM 2520 O O . ALA A 1 308 ? -10.180 -5.951 20.328 1.00 86.81 308 ALA A O 1
ATOM 2521 N N . LEU A 1 309 ? -9.132 -7.905 19.914 1.00 79.88 309 LEU A N 1
ATOM 2522 C CA . LEU A 1 309 ? -10.209 -8.781 20.393 1.00 79.88 309 LEU A CA 1
ATOM 2523 C C . LEU A 1 309 ? -10.468 -8.592 21.892 1.00 79.88 309 LEU A C 1
ATOM 2525 O O . LEU A 1 309 ? -11.615 -8.452 22.322 1.00 79.88 309 LEU A O 1
ATOM 2529 N N . ASN A 1 310 ? -9.395 -8.526 22.681 1.00 82.00 310 ASN A N 1
ATOM 2530 C CA . ASN A 1 310 ? -9.450 -8.436 24.139 1.00 82.00 310 ASN A CA 1
ATOM 2531 C C . ASN A 1 310 ? -9.460 -6.996 24.673 1.00 82.00 310 ASN A C 1
ATOM 2533 O O . ASN A 1 310 ? -9.330 -6.783 25.887 1.00 82.00 310 ASN A O 1
ATOM 2537 N N . LEU A 1 311 ? -9.615 -6.001 23.796 1.00 80.75 311 LEU A N 1
ATOM 2538 C CA . LEU A 1 311 ? -9.623 -4.597 24.179 1.00 80.75 311 LEU A CA 1
ATOM 2539 C C . LEU A 1 311 ? -10.878 -4.292 25.002 1.00 80.75 311 LEU A C 1
ATOM 2541 O O . LEU A 1 311 ? -11.977 -4.108 24.485 1.00 80.75 311 LEU A O 1
ATOM 2545 N N . LYS A 1 312 ? -10.715 -4.250 26.324 1.00 68.75 312 LYS A N 1
ATOM 2546 C CA . LYS A 1 312 ? -11.763 -3.804 27.238 1.00 68.75 312 LYS A CA 1
ATOM 2547 C C . LYS A 1 312 ? -11.665 -2.292 27.376 1.00 68.75 312 LYS A C 1
ATOM 2549 O O . LYS A 1 312 ? -10.718 -1.787 27.979 1.00 68.75 312 LYS A O 1
ATOM 2554 N N . TRP A 1 313 ? -12.684 -1.580 26.901 1.00 54.34 313 TRP A N 1
ATOM 2555 C CA . TRP A 1 313 ? -13.025 -0.279 27.475 1.00 54.34 313 TRP A CA 1
ATOM 2556 C C . TRP A 1 313 ? -13.228 -0.485 28.976 1.00 54.34 313 TRP A C 1
ATOM 2558 O O . TRP A 1 313 ? -13.615 -1.579 29.388 1.00 54.34 313 TRP A O 1
ATOM 2568 N N . PHE A 1 314 ? -12.916 0.504 29.808 1.00 32.09 314 PHE A N 1
ATOM 2569 C CA . PHE A 1 314 ? -13.124 0.433 31.256 1.00 32.09 314 PHE A CA 1
ATOM 2570 C C . PHE A 1 314 ? -14.628 0.244 31.562 1.00 32.09 314 PHE A C 1
ATOM 2572 O O . PHE A 1 314 ? -15.342 1.182 31.894 1.00 32.09 314 PHE A O 1
ATOM 2579 N N . TRP A 1 315 ? -15.144 -0.973 31.409 1.00 33.50 315 TRP A N 1
ATOM 2580 C CA . TRP A 1 315 ? -16.516 -1.316 31.720 1.00 33.50 315 TRP A CA 1
ATOM 2581 C C . TRP A 1 315 ? -16.595 -1.522 33.224 1.00 33.50 315 TRP A C 1
ATOM 2583 O O . TRP A 1 315 ? -15.878 -2.345 33.804 1.00 33.50 315 TRP A O 1
ATOM 2593 N N . LEU A 1 316 ? -17.481 -0.745 33.850 1.00 32.16 316 LEU A N 1
ATOM 2594 C CA . LEU A 1 316 ? -18.012 -1.020 35.176 1.00 32.16 316 LEU A CA 1
ATOM 2595 C C . LEU A 1 316 ? -18.246 -2.528 35.329 1.00 32.16 316 LEU A C 1
ATOM 2597 O O . LEU A 1 316 ? -18.929 -3.144 34.514 1.00 32.16 316 LEU A O 1
ATOM 2601 N N . LYS A 1 317 ? -17.661 -3.098 36.388 1.00 28.97 317 LYS A N 1
ATOM 2602 C CA . LYS A 1 317 ? -17.852 -4.480 36.848 1.00 28.97 317 LYS A CA 1
ATOM 2603 C C . LYS A 1 317 ? -19.285 -4.962 36.585 1.00 28.97 317 LYS A C 1
ATOM 2605 O O . LYS A 1 317 ? -20.205 -4.568 37.300 1.00 28.97 317 LYS A O 1
ATOM 2610 N N . ILE A 1 318 ? -19.463 -5.864 35.621 1.00 34.88 318 ILE A N 1
ATOM 2611 C CA . ILE A 1 318 ? -20.689 -6.658 35.523 1.00 34.88 318 ILE A CA 1
ATOM 2612 C C . ILE A 1 318 ? -20.709 -7.593 36.746 1.00 34.88 318 ILE A C 1
ATOM 2614 O O . ILE A 1 318 ? -19.726 -8.300 36.977 1.00 34.88 318 ILE A O 1
ATOM 2618 N N . PRO A 1 319 ? -21.781 -7.610 37.558 1.00 36.88 319 PRO A N 1
ATOM 2619 C CA . PRO A 1 319 ? -21.781 -8.320 38.835 1.00 36.88 319 PRO A CA 1
ATOM 2620 C C . PRO A 1 319 ? -21.957 -9.844 38.727 1.00 36.88 319 PRO A C 1
ATOM 2622 O O . PRO A 1 319 ? -22.005 -10.498 39.765 1.00 36.88 319 PRO A O 1
ATOM 2625 N N . ASN A 1 320 ? -22.068 -10.442 37.531 1.00 40.12 320 ASN A N 1
ATOM 2626 C CA . ASN A 1 320 ? -22.232 -11.896 37.419 1.00 40.12 320 ASN A CA 1
ATOM 2627 C C . ASN A 1 320 ? -21.695 -12.481 36.088 1.00 40.12 320 ASN A C 1
ATOM 2629 O O . ASN A 1 320 ? -22.255 -12.168 35.035 1.00 40.12 320 ASN A O 1
ATOM 2633 N N . PRO A 1 321 ? -20.651 -13.334 36.111 1.00 42.81 321 PRO A N 1
ATOM 2634 C CA . PRO A 1 321 ? -20.020 -13.891 34.907 1.00 42.81 321 PRO A CA 1
ATOM 2635 C C . PRO A 1 321 ? -20.948 -14.794 34.077 1.00 42.81 321 PRO A C 1
ATOM 2637 O O . PRO A 1 321 ? -20.922 -14.721 32.854 1.00 42.81 321 PRO A O 1
ATOM 2640 N N . ASN A 1 322 ? -21.872 -15.529 34.706 1.00 42.66 322 ASN A N 1
ATOM 2641 C CA . ASN A 1 322 ? -22.774 -16.445 33.988 1.00 42.66 322 ASN A CA 1
ATOM 2642 C C . ASN A 1 322 ? -23.737 -15.731 33.019 1.00 42.66 322 ASN A C 1
ATOM 2644 O O . ASN A 1 322 ? -24.224 -16.327 32.061 1.00 42.66 322 ASN A O 1
ATOM 2648 N N . VAL A 1 323 ? -24.029 -14.448 33.264 1.00 44.34 323 VAL A N 1
ATOM 2649 C CA . VAL A 1 323 ? -24.903 -13.642 32.397 1.00 44.34 323 VAL A CA 1
ATOM 2650 C C . VAL A 1 323 ? -24.142 -13.161 31.159 1.00 44.34 323 VAL A C 1
ATOM 2652 O O . VAL A 1 323 ? -24.717 -13.112 30.075 1.00 44.34 323 VAL A O 1
ATOM 2655 N N . ALA A 1 324 ? -22.849 -12.856 31.296 1.00 44.94 324 ALA A N 1
ATOM 2656 C CA . ALA A 1 324 ? -22.003 -12.448 30.176 1.00 44.94 324 ALA A CA 1
ATOM 2657 C C . ALA A 1 324 ? -21.790 -13.603 29.182 1.00 44.94 324 ALA A C 1
ATOM 2659 O O . ALA A 1 324 ? -21.887 -13.395 27.970 1.00 44.94 324 ALA A O 1
ATOM 2660 N N . ASP A 1 325 ? -21.603 -14.823 29.691 1.00 43.72 325 ASP A N 1
ATOM 2661 C CA . ASP A 1 325 ? -21.415 -16.019 28.865 1.00 43.72 325 ASP A CA 1
ATOM 2662 C C . ASP A 1 325 ? -22.682 -16.364 28.062 1.00 43.72 325 ASP A C 1
ATOM 2664 O O . ASP A 1 325 ? -22.610 -16.644 26.864 1.00 43.72 325 ASP A O 1
ATOM 2668 N N . TYR A 1 326 ? -23.868 -16.258 28.676 1.00 44.53 326 TYR A N 1
ATOM 2669 C CA . TYR A 1 326 ? -25.133 -16.540 27.989 1.00 44.53 326 TYR A CA 1
ATOM 2670 C C . TYR A 1 326 ? -25.480 -15.498 26.910 1.00 44.53 326 TYR A C 1
ATOM 2672 O O . TYR A 1 326 ? -25.957 -15.861 25.831 1.00 44.53 326 TYR A O 1
ATOM 2680 N N . LEU A 1 327 ? -25.231 -14.209 27.182 1.00 45.34 327 LEU A N 1
ATOM 2681 C CA . LEU A 1 327 ? -25.479 -13.114 26.233 1.00 45.34 327 LEU A CA 1
ATOM 2682 C C . LEU A 1 327 ? -24.517 -13.155 25.038 1.00 45.34 327 LEU A C 1
ATOM 2684 O O . LEU A 1 327 ? -24.936 -12.876 23.913 1.00 45.34 327 LEU A O 1
ATOM 2688 N N . SER A 1 328 ? -23.268 -13.565 25.272 1.00 45.12 328 SER A N 1
ATOM 2689 C CA . SER A 1 328 ? -22.265 -13.770 24.220 1.00 45.12 328 SER A CA 1
ATOM 2690 C C . SER A 1 328 ? -22.617 -14.963 23.326 1.00 45.12 328 SER A C 1
ATOM 2692 O O . SER A 1 328 ? -22.519 -14.864 22.106 1.00 45.12 328 SER A O 1
ATOM 2694 N N . ALA A 1 329 ? -23.110 -16.064 23.906 1.00 41.19 329 ALA A N 1
ATOM 2695 C CA . ALA A 1 329 ? -23.480 -17.272 23.164 1.00 41.19 329 ALA A CA 1
ATOM 2696 C C . ALA A 1 329 ? -24.706 -17.106 22.241 1.00 41.19 329 ALA A C 1
ATOM 2698 O O . ALA A 1 329 ? -24.846 -17.856 21.278 1.00 41.19 329 ALA A O 1
ATOM 2699 N N . HIS A 1 330 ? -25.589 -16.137 22.512 1.00 40.56 330 HIS A N 1
ATOM 2700 C CA . HIS A 1 330 ? -26.852 -15.954 21.775 1.00 40.56 330 HIS A CA 1
ATOM 2701 C C . HIS A 1 330 ? -26.903 -14.682 20.915 1.00 40.56 330 HIS A C 1
ATOM 2703 O O . HIS A 1 330 ? -27.975 -14.314 20.434 1.00 40.56 330 HIS A O 1
ATOM 2709 N N . SER A 1 331 ? -25.763 -14.012 20.700 1.00 38.78 331 SER A N 1
ATOM 2710 C CA . SER A 1 331 ? -25.656 -12.799 19.870 1.00 38.78 331 SER A CA 1
ATOM 2711 C C . SER A 1 331 ? -26.667 -11.703 20.256 1.00 38.78 331 SER A C 1
ATOM 2713 O O . SER A 1 331 ? -27.188 -10.972 19.412 1.00 38.78 331 SER A O 1
ATOM 2715 N N . LEU A 1 332 ? -26.971 -11.603 21.552 1.00 41.66 332 LEU A N 1
ATOM 2716 C CA . LEU A 1 332 ? -27.898 -10.621 22.097 1.00 41.66 332 LEU A CA 1
ATOM 2717 C C . LEU A 1 332 ? -27.201 -9.253 22.164 1.00 41.66 332 LEU A C 1
ATOM 2719 O O . LEU A 1 332 ? -26.334 -9.020 23.010 1.00 41.66 332 LEU A O 1
ATOM 2723 N N . HIS A 1 333 ? -27.573 -8.334 21.267 1.00 44.28 333 HIS A N 1
ATOM 2724 C CA . HIS A 1 333 ? -27.082 -6.954 21.297 1.00 44.28 333 HIS A CA 1
ATOM 2725 C C . HIS A 1 333 ? -27.400 -6.298 22.651 1.00 44.28 333 HIS A C 1
ATOM 2727 O O . HIS A 1 333 ? -28.554 -6.204 23.070 1.00 44.28 333 HIS A O 1
ATOM 2733 N N . HIS A 1 334 ? -26.354 -5.819 23.325 1.00 46.06 334 HIS A N 1
ATOM 2734 C CA . HIS A 1 334 ? -26.356 -5.301 24.699 1.00 46.06 334 HIS A CA 1
ATOM 2735 C C . HIS A 1 334 ? -27.088 -3.947 24.879 1.00 46.06 334 HIS A C 1
ATOM 2737 O O . HIS A 1 334 ? -27.078 -3.369 25.967 1.00 46.06 334 HIS A O 1
ATOM 2743 N N . ASN A 1 335 ? -27.755 -3.430 23.842 1.00 45.88 335 ASN A N 1
ATOM 2744 C CA . ASN A 1 335 ? -28.005 -1.993 23.696 1.00 45.88 335 ASN A CA 1
ATOM 2745 C C . ASN A 1 335 ? -29.186 -1.413 24.497 1.00 45.88 335 ASN A C 1
ATOM 2747 O O . ASN A 1 335 ? -29.251 -0.202 24.667 1.00 45.88 335 ASN A O 1
ATOM 2751 N N . HIS A 1 336 ? -30.107 -2.224 25.028 1.00 41.44 336 HIS A N 1
ATOM 2752 C CA . HIS A 1 336 ? -31.298 -1.714 25.741 1.00 41.44 336 HIS A CA 1
ATOM 2753 C C . HIS A 1 336 ? -31.341 -2.018 27.247 1.00 41.44 336 HIS A C 1
ATOM 2755 O O . HIS A 1 336 ? -32.208 -1.507 27.953 1.00 41.44 336 HIS A O 1
ATOM 2761 N N . LEU A 1 337 ? -30.432 -2.849 27.761 1.00 42.59 337 LEU A N 1
ATOM 2762 C CA . LEU A 1 337 ? -30.591 -3.474 29.079 1.00 42.59 337 LEU A CA 1
ATOM 2763 C C . LEU A 1 337 ? -30.093 -2.646 30.274 1.00 42.59 337 LEU A C 1
ATOM 2765 O O . LEU A 1 337 ? -30.467 -2.940 31.407 1.00 42.59 337 LEU A O 1
ATOM 2769 N N . PHE A 1 338 ? -29.237 -1.647 30.048 1.00 45.91 338 PHE A N 1
ATOM 2770 C CA . PHE A 1 338 ? -28.424 -1.044 31.117 1.00 45.91 338 PHE A CA 1
ATOM 2771 C C . PHE A 1 338 ? -28.817 0.391 31.517 1.00 45.91 338 PHE A C 1
ATOM 2773 O O . PHE A 1 338 ? -28.112 1.031 32.293 1.00 45.91 338 PHE A O 1
ATOM 2780 N N . LEU A 1 339 ? -29.966 0.896 31.058 1.00 45.03 339 LEU A N 1
ATOM 2781 C CA . LEU A 1 339 ? -30.424 2.269 31.326 1.00 45.03 339 LEU A CA 1
ATOM 2782 C C . LEU A 1 339 ? -31.033 2.439 32.723 1.00 45.03 339 LEU A C 1
ATOM 2784 O O . LEU A 1 339 ? -32.244 2.589 32.865 1.00 45.03 339 LEU A O 1
ATOM 2788 N N . PHE A 1 340 ? -30.212 2.409 33.775 1.00 41.34 340 PHE A N 1
ATOM 2789 C CA . PHE A 1 340 ? -30.692 2.559 35.150 1.00 41.34 340 PHE A CA 1
ATOM 2790 C C . PHE A 1 340 ? -31.411 3.904 35.376 1.00 41.34 340 PHE A C 1
ATOM 2792 O O . PHE A 1 340 ? -30.877 4.978 35.094 1.00 41.34 340 PHE A O 1
ATOM 2799 N N . GLN A 1 341 ? -32.624 3.842 35.941 1.00 40.41 341 GLN A N 1
ATOM 2800 C CA . GLN A 1 341 ? -33.569 4.963 36.081 1.00 40.41 341 GLN A CA 1
ATOM 2801 C C . GLN A 1 341 ? -32.999 6.179 36.839 1.00 40.41 341 GLN A C 1
ATOM 2803 O O . GLN A 1 341 ? -33.501 7.288 36.701 1.00 40.41 341 GLN A O 1
ATOM 2808 N N . SER A 1 342 ? -31.944 6.001 37.634 1.00 40.78 342 SER A N 1
ATOM 2809 C CA . SER A 1 342 ? -31.329 7.091 38.398 1.00 40.78 342 SER A CA 1
ATOM 2810 C C . SER A 1 342 ? -30.550 8.096 37.543 1.00 40.78 342 SER A C 1
ATOM 2812 O O . SER A 1 342 ? -30.324 9.201 38.026 1.00 40.78 342 SER A O 1
ATOM 2814 N N . ILE A 1 343 ? -30.103 7.726 36.337 1.00 45.78 343 ILE A N 1
ATOM 2815 C CA . ILE A 1 343 ? -29.136 8.542 35.582 1.00 45.78 343 ILE A CA 1
ATOM 2816 C C . ILE A 1 343 ? -29.817 9.321 34.444 1.00 45.78 343 ILE A C 1
ATOM 2818 O O . ILE A 1 343 ? -29.498 10.483 34.249 1.00 45.78 343 ILE A O 1
ATOM 2822 N N . HIS A 1 344 ? -30.833 8.755 33.774 1.00 46.12 344 HIS A N 1
ATOM 2823 C CA . HIS A 1 344 ? -31.379 9.339 32.529 1.00 46.12 344 HIS A CA 1
ATOM 2824 C C . HIS A 1 344 ? -32.894 9.623 32.526 1.00 46.12 344 HIS A C 1
ATOM 2826 O O . HIS A 1 344 ? -33.479 9.913 31.479 1.00 46.12 344 HIS A O 1
ATOM 2832 N N . LYS A 1 345 ? -33.567 9.562 33.687 1.00 38.69 345 LYS A N 1
ATOM 2833 C CA . LYS A 1 345 ? -35.034 9.747 33.798 1.00 38.69 345 LYS A CA 1
ATOM 2834 C C . LYS A 1 345 ? -35.533 11.100 33.280 1.00 38.69 345 LYS A C 1
ATOM 2836 O O . LYS A 1 345 ? -36.678 11.196 32.846 1.00 38.69 345 LYS A O 1
ATOM 2841 N N . PHE A 1 346 ? -34.695 12.133 33.339 1.00 40.53 346 PHE A N 1
ATOM 2842 C CA . PHE A 1 346 ? -35.071 13.495 32.953 1.00 40.53 346 PHE A CA 1
ATOM 2843 C C . PHE A 1 346 ? -34.745 13.842 31.494 1.00 40.53 346 PHE A C 1
ATOM 2845 O O . PHE A 1 346 ? -35.312 14.795 30.968 1.00 40.53 346 PHE A O 1
ATOM 2852 N N . GLU A 1 347 ? -33.902 13.058 30.822 1.00 39.94 347 GLU A N 1
ATOM 2853 C CA . GLU A 1 347 ? -33.358 13.400 29.498 1.00 39.94 347 GLU A CA 1
ATOM 2854 C C . GLU A 1 347 ? -34.089 12.682 28.360 1.00 39.94 347 GLU A C 1
ATOM 2856 O O . GLU A 1 347 ? -34.369 13.275 27.318 1.00 39.94 347 GLU A O 1
ATOM 2861 N N . HIS A 1 348 ? -34.496 11.426 28.573 1.00 44.75 348 HIS A N 1
ATOM 2862 C CA . HIS A 1 348 ? -35.142 10.623 27.535 1.00 44.75 348 HIS A CA 1
ATOM 2863 C C . HIS A 1 348 ? -36.317 9.788 28.070 1.00 44.75 348 HIS A C 1
ATOM 2865 O O . HIS A 1 348 ? -36.210 8.568 28.200 1.00 44.75 348 HIS A O 1
ATOM 2871 N N . PRO A 1 349 ? -37.503 10.397 28.272 1.00 45.28 349 PRO A N 1
ATOM 2872 C CA . PRO A 1 349 ? -38.681 9.695 28.795 1.00 45.28 349 PRO A CA 1
ATOM 2873 C C . PRO A 1 349 ? -39.194 8.546 27.903 1.00 45.28 349 PRO A C 1
ATOM 2875 O O . PRO A 1 349 ? -40.056 7.779 28.320 1.00 45.28 349 PRO A O 1
ATOM 2878 N N . ARG A 1 350 ? -38.691 8.413 26.665 1.00 44.00 350 ARG A N 1
ATOM 2879 C CA . ARG A 1 350 ? -39.039 7.325 25.729 1.00 44.00 350 ARG A CA 1
ATOM 2880 C C . ARG A 1 350 ? -38.070 6.138 25.750 1.00 44.00 350 ARG A C 1
ATOM 2882 O O . ARG A 1 350 ? -38.438 5.088 25.229 1.00 44.00 350 ARG A O 1
ATOM 2889 N N . PHE A 1 351 ? -36.881 6.295 26.334 1.00 46.78 351 PHE A N 1
ATOM 2890 C CA . PHE A 1 351 ? -35.807 5.292 26.335 1.00 46.78 351 PHE A CA 1
ATOM 2891 C C . PHE A 1 351 ? -35.600 4.643 27.711 1.00 46.78 351 PHE A C 1
ATOM 2893 O O . PHE A 1 351 ? -34.589 4.004 27.960 1.00 46.78 351 PHE A O 1
ATOM 2900 N N . CYS A 1 352 ? -36.558 4.761 28.629 1.00 57.19 352 CYS A N 1
ATOM 2901 C CA . CYS A 1 352 ? -36.505 4.020 29.885 1.00 57.19 352 CYS A CA 1
ATOM 2902 C C . CYS A 1 352 ? -36.922 2.560 29.650 1.00 57.19 352 CYS A C 1
ATOM 2904 O O . CYS A 1 352 ? -37.915 2.286 28.966 1.00 57.19 352 CYS A O 1
ATOM 2906 N N . PHE A 1 353 ? -36.212 1.609 30.265 1.00 65.31 353 PHE A N 1
ATOM 2907 C CA . PHE A 1 353 ? -36.554 0.189 30.156 1.00 65.31 353 PHE A CA 1
ATOM 2908 C C . PHE A 1 353 ? -37.878 -0.172 30.853 1.00 65.31 353 PHE A C 1
ATOM 2910 O O . PHE A 1 353 ? -38.291 -1.317 30.769 1.00 65.31 353 PHE A O 1
ATOM 2917 N N . GLU A 1 354 ? -38.589 0.776 31.476 1.00 68.44 354 GLU A N 1
ATOM 2918 C CA . GLU A 1 354 ? -39.862 0.587 32.197 1.00 68.44 354 GLU A CA 1
ATOM 2919 C C . GLU A 1 354 ? -40.926 -0.161 31.374 1.00 68.44 354 GLU A C 1
ATOM 2921 O O . GLU A 1 354 ? -41.677 -0.981 31.900 1.00 68.44 354 GLU A O 1
ATOM 2926 N N . ARG A 1 355 ? -40.986 0.070 30.053 1.00 69.81 355 ARG A N 1
ATOM 2927 C CA . ARG A 1 355 ? -41.897 -0.678 29.165 1.00 69.81 355 ARG A CA 1
ATOM 2928 C C . ARG A 1 355 ? -41.476 -2.139 29.021 1.00 69.81 355 ARG A C 1
ATOM 2930 O O . ARG A 1 355 ? -42.336 -3.016 28.999 1.00 69.81 355 ARG A O 1
ATOM 2937 N N . LEU A 1 356 ? -40.172 -2.394 28.926 1.00 73.81 356 LEU A N 1
ATOM 2938 C CA . LEU A 1 356 ? -39.614 -3.744 28.873 1.00 73.81 356 LEU A CA 1
ATOM 2939 C C . LEU A 1 356 ? -39.709 -4.426 30.239 1.00 73.81 356 LEU A C 1
ATOM 2941 O O . LEU A 1 356 ? -40.069 -5.592 30.289 1.00 73.81 356 LEU A O 1
ATOM 2945 N N . GLU A 1 357 ? -39.486 -3.711 31.338 1.00 77.44 357 GLU A N 1
ATOM 2946 C CA . GLU A 1 357 ? -39.719 -4.186 32.702 1.00 77.44 357 GLU A CA 1
ATOM 2947 C C . GLU A 1 357 ? -41.179 -4.589 32.885 1.00 77.44 357 GLU A C 1
ATOM 2949 O O . GLU A 1 357 ? -41.450 -5.695 33.335 1.00 77.44 357 GLU A O 1
ATOM 2954 N N . TYR A 1 358 ? -42.130 -3.752 32.459 1.00 78.62 358 TYR A N 1
ATOM 2955 C CA . TYR A 1 358 ? -43.552 -4.077 32.533 1.00 78.62 358 TYR A CA 1
ATOM 2956 C C . TYR A 1 358 ? -43.892 -5.343 31.738 1.00 78.62 358 TYR A C 1
ATOM 2958 O O . TYR A 1 358 ? -44.547 -6.248 32.257 1.00 78.62 358 TYR A O 1
ATOM 2966 N N . VAL A 1 359 ? -43.434 -5.439 30.485 1.00 77.19 359 VAL A N 1
ATOM 2967 C CA . VAL A 1 359 ? -43.643 -6.633 29.648 1.00 77.19 359 VAL A CA 1
ATOM 2968 C C . VAL A 1 359 ? -42.981 -7.860 30.280 1.00 77.19 359 VAL A C 1
ATOM 2970 O O . VAL A 1 359 ? -43.601 -8.920 30.358 1.00 77.19 359 VAL A O 1
ATOM 2973 N N . GLY A 1 360 ? -41.766 -7.697 30.794 1.00 81.44 360 GLY A N 1
ATOM 2974 C CA . GLY A 1 360 ? -40.988 -8.686 31.527 1.00 81.44 360 GLY A CA 1
ATOM 2975 C C . GLY A 1 360 ? -41.685 -9.217 32.769 1.00 81.44 360 GLY A C 1
ATOM 2976 O O . GLY A 1 360 ? -41.789 -10.423 32.967 1.00 81.44 360 GLY A O 1
ATOM 2977 N N . GLN A 1 361 ? -42.241 -8.318 33.572 1.00 80.12 361 GLN A N 1
ATOM 2978 C CA . GLN A 1 361 ? -43.042 -8.640 34.741 1.00 80.12 361 GLN A CA 1
ATOM 2979 C C . GLN A 1 361 ? -44.283 -9.449 34.348 1.00 80.12 361 GLN A C 1
ATOM 2981 O O . GLN A 1 361 ? -44.598 -10.439 35.001 1.00 80.12 361 GLN A O 1
ATOM 2986 N N . LYS A 1 362 ? -44.979 -9.080 33.264 1.00 80.50 362 LYS A N 1
ATOM 2987 C CA . LYS A 1 362 ? -46.167 -9.820 32.806 1.00 80.50 362 LYS A CA 1
ATOM 2988 C C . LYS A 1 362 ? -45.831 -11.193 32.245 1.00 80.50 362 LYS A C 1
ATOM 2990 O O . LYS A 1 362 ? -46.522 -12.156 32.575 1.00 80.50 362 LYS A O 1
ATOM 2995 N N . ILE A 1 363 ? -44.785 -11.310 31.426 1.00 78.75 363 ILE A N 1
ATOM 2996 C CA . ILE A 1 363 ? -44.378 -12.615 30.892 1.00 78.75 363 ILE A CA 1
ATOM 2997 C C . ILE A 1 363 ? -43.888 -13.534 32.010 1.00 78.75 363 ILE A C 1
ATOM 2999 O O . ILE A 1 363 ? -44.173 -14.730 31.987 1.00 78.75 363 ILE A O 1
ATOM 3003 N N . GLN A 1 364 ? -43.249 -12.960 33.026 1.00 78.31 364 GLN A N 1
ATOM 3004 C CA . GLN A 1 364 ? -42.870 -13.653 34.243 1.00 78.31 364 GLN A CA 1
ATOM 3005 C C . GLN A 1 364 ? -44.088 -14.146 35.014 1.00 78.31 364 GLN A C 1
ATOM 3007 O O . GLN A 1 364 ? -44.179 -15.340 35.263 1.00 78.31 364 GLN A O 1
ATOM 3012 N N . ASP A 1 365 ? -45.058 -13.284 35.324 1.00 73.81 365 ASP A N 1
ATOM 3013 C CA . ASP A 1 365 ? -46.282 -13.684 36.033 1.00 73.81 365 ASP A CA 1
ATOM 3014 C C . ASP A 1 365 ? -47.002 -14.829 35.304 1.00 73.81 365 ASP A C 1
ATOM 3016 O O . ASP A 1 365 ? -47.442 -15.790 35.931 1.00 73.81 365 ASP A O 1
ATOM 3020 N N . ILE A 1 366 ? -47.060 -14.774 33.969 1.00 76.81 366 ILE A N 1
ATOM 3021 C CA . ILE A 1 366 ? -47.639 -15.834 33.133 1.00 76.81 366 ILE A CA 1
ATOM 3022 C C . ILE A 1 366 ? -46.813 -17.125 33.221 1.00 76.81 366 ILE A C 1
ATOM 3024 O O . ILE A 1 366 ? -47.380 -18.201 33.413 1.00 76.81 366 ILE A O 1
ATOM 3028 N N . ALA A 1 367 ? -45.488 -17.045 33.085 1.00 75.00 367 ALA A N 1
ATOM 3029 C CA . ALA A 1 367 ? -44.602 -18.207 33.159 1.00 75.00 367 ALA A CA 1
ATOM 3030 C C . ALA A 1 367 ? -44.655 -18.883 34.541 1.00 75.00 367 ALA A C 1
ATOM 3032 O O . ALA A 1 367 ? -44.713 -20.114 34.620 1.00 75.00 367 ALA A O 1
ATOM 3033 N N . MET A 1 368 ? -44.708 -18.085 35.611 1.00 72.31 368 MET A N 1
ATOM 3034 C CA . MET A 1 368 ? -44.856 -18.545 36.991 1.00 72.31 368 MET A CA 1
ATOM 3035 C C . MET A 1 368 ? -46.243 -19.149 37.231 1.00 72.31 368 MET A C 1
ATOM 3037 O O . MET A 1 368 ? -46.344 -20.239 37.787 1.00 72.31 368 MET A O 1
ATOM 3041 N N . ALA A 1 369 ? -47.321 -18.509 36.767 1.00 69.56 369 ALA A N 1
ATOM 3042 C CA . ALA A 1 369 ? -48.685 -19.028 36.902 1.00 69.56 369 ALA A CA 1
ATOM 3043 C C . ALA A 1 369 ? -48.874 -20.364 36.164 1.00 69.56 369 ALA A C 1
ATOM 3045 O O . ALA A 1 369 ? -49.511 -21.276 36.685 1.00 69.56 369 ALA A O 1
ATOM 3046 N N . GLU A 1 370 ? -48.270 -20.533 34.986 1.00 70.00 370 GLU A N 1
ATOM 3047 C CA . GLU A 1 370 ? -48.274 -21.810 34.259 1.00 70.00 370 GLU A CA 1
ATOM 3048 C C . GLU A 1 370 ? -47.465 -22.916 34.944 1.00 70.00 370 GLU A C 1
ATOM 3050 O O . GLU A 1 370 ? -47.703 -24.105 34.692 1.00 70.00 370 GLU A O 1
ATOM 3055 N N . ARG A 1 371 ? -46.474 -22.540 35.754 1.00 67.88 371 ARG A N 1
ATOM 3056 C CA . ARG A 1 371 ? -45.662 -23.467 36.543 1.00 67.88 371 ARG A CA 1
ATOM 3057 C C . ARG A 1 371 ? -46.376 -23.850 37.837 1.00 67.88 371 ARG A C 1
ATOM 3059 O O . ARG A 1 371 ? -46.543 -25.036 38.097 1.00 67.88 371 ARG A O 1
ATOM 3066 N N . PHE A 1 372 ? -46.882 -22.874 38.588 1.00 64.62 372 PHE A N 1
ATOM 3067 C CA . PHE A 1 372 ? -47.610 -23.096 39.840 1.00 64.62 372 PHE A CA 1
ATOM 3068 C C . PHE A 1 372 ? -48.997 -23.709 39.634 1.00 64.62 372 PHE A C 1
ATOM 3070 O O . PHE A 1 372 ? -49.426 -24.555 40.417 1.00 64.62 372 PHE A O 1
ATOM 3077 N N . GLY A 1 373 ? -49.667 -23.378 38.528 1.00 56.44 373 GLY A N 1
ATOM 3078 C CA . GLY A 1 373 ? -50.899 -24.043 38.105 1.00 56.44 373 GLY A CA 1
ATOM 3079 C C . GLY A 1 373 ? -50.701 -25.532 37.800 1.00 56.44 373 GLY A C 1
ATOM 3080 O O . GLY A 1 373 ? -51.651 -26.305 37.902 1.00 56.44 373 GLY A O 1
ATOM 3081 N N . ARG A 1 374 ? -49.465 -25.951 37.484 1.00 52.25 374 ARG A N 1
ATOM 3082 C CA . ARG A 1 374 ? -49.085 -27.363 37.338 1.00 52.25 374 ARG A CA 1
ATOM 3083 C C . ARG A 1 374 ? -48.709 -28.035 38.662 1.00 52.25 374 ARG A C 1
ATOM 3085 O O . ARG A 1 374 ? -48.927 -29.236 38.772 1.00 52.25 374 ARG A O 1
ATOM 3092 N N . THR A 1 375 ? -48.184 -27.306 39.651 1.00 52.84 375 THR A N 1
ATOM 3093 C CA . THR A 1 375 ? -47.710 -27.891 40.923 1.00 52.84 375 THR A CA 1
ATOM 3094 C C . THR A 1 375 ? -48.713 -27.843 42.082 1.00 52.84 375 THR A C 1
ATOM 3096 O O . THR A 1 375 ? -48.534 -28.596 43.027 1.00 52.84 375 THR A O 1
ATOM 3099 N N . ARG A 1 376 ? -49.802 -27.053 42.023 1.00 51.44 376 ARG A N 1
ATOM 3100 C CA . ARG A 1 376 ? -50.891 -27.022 43.041 1.00 51.44 376 ARG A CA 1
ATOM 3101 C C . ARG A 1 376 ? -50.447 -26.778 44.502 1.00 51.44 376 ARG A C 1
ATOM 3103 O O . ARG A 1 376 ? -51.216 -27.044 45.421 1.00 51.44 376 ARG A O 1
ATOM 3110 N N . GLU A 1 377 ? -49.264 -26.214 44.736 1.00 58.34 377 GLU A N 1
ATOM 3111 C CA . GLU A 1 377 ? -48.737 -25.958 46.085 1.00 58.34 377 GLU A CA 1
ATOM 3112 C C . GLU A 1 377 ? -48.750 -24.460 46.426 1.00 58.34 377 GLU A C 1
ATOM 3114 O O . GLU A 1 377 ? -47.968 -23.674 45.890 1.00 58.34 377 GLU A O 1
ATOM 3119 N N . VAL A 1 378 ? -49.631 -24.070 47.355 1.00 58.16 378 VAL A N 1
ATOM 3120 C CA . VAL A 1 378 ? -49.754 -22.694 47.887 1.00 58.16 378 VAL A CA 1
ATOM 3121 C C . VAL A 1 378 ? -48.454 -22.234 48.560 1.00 58.16 378 VAL A C 1
ATOM 3123 O O . VAL A 1 378 ? -48.039 -21.089 48.415 1.00 58.16 378 VAL A O 1
ATOM 3126 N N . GLU A 1 379 ? -47.747 -23.157 49.211 1.00 61.16 379 GLU A N 1
ATOM 3127 C CA . GLU A 1 379 ? -46.516 -22.869 49.950 1.00 61.16 379 GLU A CA 1
ATOM 3128 C C . GLU A 1 379 ? -45.358 -22.413 49.043 1.00 61.16 379 GLU A C 1
ATOM 3130 O O . GLU A 1 379 ? -44.522 -21.599 49.437 1.00 61.16 379 GLU A O 1
ATOM 3135 N N . VAL A 1 380 ? -45.323 -22.890 47.795 1.00 60.16 380 VAL A N 1
ATOM 3136 C CA . VAL A 1 380 ? -44.303 -22.488 46.818 1.00 60.16 380 VAL A CA 1
ATOM 3137 C C . VAL A 1 380 ? -44.556 -21.063 46.324 1.00 60.16 380 VAL A C 1
ATOM 3139 O O . VAL A 1 380 ? -43.609 -20.293 46.143 1.00 60.16 380 VAL A O 1
ATOM 3142 N N . HIS A 1 381 ? -45.827 -20.690 46.160 1.00 62.09 381 HIS A N 1
ATOM 3143 C CA . HIS A 1 381 ? -46.219 -19.333 45.792 1.00 62.09 381 HIS A CA 1
ATOM 3144 C C . HIS A 1 381 ? -45.839 -18.325 46.886 1.00 62.09 381 HIS A C 1
ATOM 3146 O O . HIS A 1 381 ? -45.217 -17.304 46.589 1.00 62.09 381 HIS A O 1
ATOM 3152 N N . ASP A 1 382 ? -46.112 -18.654 48.150 1.00 64.69 382 ASP A N 1
ATOM 3153 C CA . ASP A 1 382 ? -45.797 -17.787 49.290 1.00 64.69 382 ASP A CA 1
ATOM 3154 C C . ASP A 1 382 ? -44.285 -17.596 49.479 1.00 64.69 382 ASP A C 1
ATOM 3156 O O . ASP A 1 382 ? -43.819 -16.478 49.719 1.00 64.69 382 ASP A O 1
ATOM 3160 N N . ARG A 1 383 ? -43.485 -18.659 49.308 1.00 63.50 383 ARG A N 1
ATOM 3161 C CA . ARG A 1 383 ? -42.012 -18.571 49.360 1.00 63.50 383 ARG A CA 1
ATOM 3162 C C . ARG A 1 383 ? -41.439 -17.742 48.212 1.00 63.50 383 ARG A C 1
ATOM 3164 O O . ARG A 1 383 ? -40.499 -16.975 48.422 1.00 63.50 383 ARG A O 1
ATOM 3171 N N . TYR A 1 384 ? -42.005 -17.866 47.014 1.00 64.88 384 TYR A N 1
ATOM 3172 C CA . TYR A 1 384 ? -41.618 -17.051 45.864 1.00 64.88 384 TYR A CA 1
ATOM 3173 C C . TYR A 1 384 ? -41.916 -15.563 46.101 1.00 64.88 384 TYR A C 1
ATOM 3175 O O . TYR A 1 384 ? -41.031 -14.722 45.931 1.00 64.88 384 TYR A O 1
ATOM 3183 N N . GLU A 1 385 ? -43.125 -15.234 46.561 1.00 63.56 385 GLU A N 1
ATOM 3184 C CA . GLU A 1 385 ? -43.513 -13.859 46.894 1.00 63.56 385 GLU A CA 1
ATOM 3185 C C . GLU A 1 385 ? -42.656 -13.279 48.030 1.00 63.56 385 GLU A C 1
ATOM 3187 O O . GLU A 1 385 ? -42.263 -12.111 47.981 1.00 63.56 385 GLU A O 1
ATOM 3192 N N . HIS A 1 386 ? -42.290 -14.094 49.023 1.00 66.94 386 HIS A N 1
ATOM 3193 C CA . HIS A 1 386 ? -41.378 -13.693 50.093 1.00 66.94 386 HIS A CA 1
ATOM 3194 C C . HIS A 1 386 ? -39.967 -13.372 49.569 1.00 66.94 386 HIS A C 1
ATOM 3196 O O . HIS A 1 386 ? -39.453 -12.281 49.818 1.00 66.94 386 HIS A O 1
ATOM 3202 N N . ASN A 1 387 ? -39.362 -14.268 48.782 1.00 63.59 387 ASN A N 1
ATOM 3203 C CA . ASN A 1 387 ? -38.024 -14.062 48.213 1.00 63.59 387 ASN A CA 1
ATOM 3204 C C . ASN A 1 387 ? -37.974 -12.880 47.241 1.00 63.59 387 ASN A C 1
ATOM 3206 O O . ASN A 1 387 ? -36.984 -12.149 47.208 1.00 63.59 387 ASN A O 1
ATOM 3210 N N . ARG A 1 388 ? -39.046 -12.651 46.477 1.00 64.19 388 ARG A N 1
ATOM 3211 C CA . ARG A 1 388 ? -39.164 -11.496 45.582 1.00 64.19 388 ARG A CA 1
ATOM 3212 C C . ARG A 1 388 ? -39.106 -10.171 46.346 1.00 64.19 388 ARG A C 1
ATOM 3214 O O . ARG A 1 388 ? -38.455 -9.243 45.879 1.00 64.19 388 ARG A O 1
ATOM 3221 N N . ARG A 1 389 ? -39.731 -10.087 47.525 1.00 64.81 389 ARG A N 1
ATOM 3222 C CA . ARG A 1 389 ? -39.732 -8.874 48.370 1.00 64.81 389 ARG A CA 1
ATOM 3223 C C . ARG A 1 389 ? -38.381 -8.574 49.019 1.00 64.81 389 ARG A C 1
ATOM 3225 O O . ARG A 1 389 ? -38.135 -7.429 49.379 1.00 64.81 389 ARG A O 1
ATOM 3232 N N . LEU A 1 390 ? -37.521 -9.582 49.168 1.00 63.44 390 LEU A N 1
ATOM 3233 C CA . LEU A 1 390 ? -36.184 -9.439 49.753 1.00 63.44 390 LEU A CA 1
ATOM 3234 C C . LEU A 1 390 ? -35.112 -9.032 48.730 1.00 63.44 390 LEU A C 1
ATOM 3236 O O . LEU A 1 390 ? -33.988 -8.710 49.116 1.00 63.44 390 LEU A O 1
ATOM 3240 N N . ARG A 1 391 ? -35.422 -9.049 47.427 1.00 63.12 391 ARG A N 1
ATOM 3241 C CA . ARG A 1 391 ? -34.465 -8.674 46.378 1.00 63.12 391 ARG A CA 1
ATOM 3242 C C . ARG A 1 391 ? -34.335 -7.164 46.250 1.00 63.12 391 ARG A C 1
ATOM 3244 O O . ARG A 1 391 ? -35.279 -6.410 46.468 1.00 63.12 391 ARG A O 1
ATOM 3251 N N . ASN A 1 392 ? -33.149 -6.732 45.825 1.00 60.31 392 ASN A N 1
ATOM 3252 C CA . ASN A 1 392 ? -32.918 -5.337 45.493 1.00 60.31 392 ASN A CA 1
ATOM 3253 C C . ASN A 1 392 ? -33.864 -4.932 44.334 1.00 60.31 392 ASN A C 1
ATOM 3255 O O . ASN A 1 392 ? -33.852 -5.578 43.278 1.00 60.31 392 ASN A O 1
ATOM 3259 N N . PRO A 1 393 ? -34.698 -3.889 44.502 1.00 57.59 393 PRO A N 1
ATOM 3260 C CA . PRO A 1 393 ? -35.636 -3.452 43.469 1.00 57.59 393 PRO A CA 1
ATOM 3261 C C . PRO A 1 393 ? -34.921 -3.062 42.169 1.00 57.59 393 PRO A C 1
ATOM 3263 O O . PRO A 1 393 ? -35.425 -3.344 41.087 1.00 57.59 393 PRO A O 1
ATOM 3266 N N . ALA A 1 394 ? -33.701 -2.527 42.269 1.00 55.22 394 ALA A N 1
ATOM 3267 C CA . ALA A 1 394 ? -32.842 -2.198 41.137 1.00 55.22 394 ALA A CA 1
ATOM 3268 C C . ALA A 1 394 ? -32.526 -3.414 40.255 1.00 55.22 394 ALA A C 1
ATOM 3270 O O . ALA A 1 394 ? -32.668 -3.377 39.036 1.00 55.22 394 ALA A O 1
ATOM 3271 N N . THR A 1 395 ? -32.090 -4.509 40.879 1.00 62.66 395 THR A N 1
ATOM 3272 C CA . THR A 1 395 ? -31.670 -5.717 40.161 1.00 62.66 395 THR A CA 1
ATOM 3273 C C . THR A 1 395 ? -32.869 -6.485 39.623 1.00 62.66 395 THR A C 1
ATOM 3275 O O . THR A 1 395 ? -32.784 -7.087 38.556 1.00 62.66 395 THR A O 1
ATOM 3278 N N . THR A 1 396 ? -33.996 -6.418 40.331 1.00 68.81 396 THR A N 1
ATOM 3279 C CA . THR A 1 396 ? -35.267 -7.018 39.915 1.00 68.81 396 THR A CA 1
ATOM 3280 C C . THR A 1 396 ? -35.819 -6.328 38.669 1.00 68.81 396 THR A C 1
ATOM 3282 O O . THR A 1 396 ? -36.164 -7.010 37.706 1.00 68.81 396 THR A O 1
ATOM 3285 N N . ALA A 1 397 ? -35.817 -4.993 38.649 1.00 68.31 397 ALA A N 1
ATOM 3286 C CA . ALA A 1 397 ? -36.278 -4.195 37.516 1.00 68.31 397 ALA A CA 1
ATOM 3287 C C . ALA A 1 397 ? -35.440 -4.456 36.250 1.00 68.31 397 ALA A C 1
ATOM 3289 O O . ALA A 1 397 ? -35.987 -4.690 35.172 1.00 68.31 397 ALA A O 1
ATOM 3290 N N . VAL A 1 398 ? -34.109 -4.526 36.392 1.00 67.88 398 VAL A N 1
ATOM 3291 C CA . VAL A 1 398 ? -33.211 -4.865 35.276 1.00 67.88 398 VAL A CA 1
ATOM 3292 C C . VAL A 1 398 ? -33.488 -6.277 34.766 1.00 67.88 398 VAL A C 1
ATOM 3294 O O . VAL A 1 398 ? -33.699 -6.439 33.571 1.00 67.88 398 VAL A O 1
ATOM 3297 N N . GLN A 1 399 ? -33.559 -7.287 35.643 1.00 71.00 399 GLN A N 1
ATOM 3298 C CA . GLN A 1 399 ? -33.864 -8.674 35.251 1.00 71.00 399 GLN A CA 1
ATOM 3299 C C . GLN A 1 399 ? -35.189 -8.786 34.490 1.00 71.00 399 GLN A C 1
ATOM 3301 O O . GLN A 1 399 ? -35.273 -9.467 33.469 1.00 71.00 399 GLN A O 1
ATOM 3306 N N . GLN A 1 400 ? -36.214 -8.074 34.948 1.00 78.56 400 GLN A N 1
ATOM 3307 C CA . GLN A 1 400 ? -37.505 -8.017 34.273 1.00 78.56 400 GLN A CA 1
ATOM 3308 C C . GLN A 1 400 ? -37.389 -7.351 32.906 1.00 78.56 400 GLN A C 1
ATOM 3310 O O . GLN A 1 400 ? -37.910 -7.889 31.933 1.00 78.56 400 GLN A O 1
ATOM 3315 N N . ALA A 1 401 ? -36.634 -6.263 32.776 1.00 76.88 401 ALA A N 1
ATOM 3316 C CA . ALA A 1 401 ? -36.360 -5.674 31.471 1.00 76.88 401 ALA A CA 1
ATOM 3317 C C . ALA A 1 401 ? -35.671 -6.658 30.507 1.00 76.88 401 ALA A C 1
ATOM 3319 O O . ALA A 1 401 ? -36.037 -6.694 29.331 1.00 76.88 401 ALA A O 1
ATOM 3320 N N . ILE A 1 402 ? -34.759 -7.514 30.995 1.00 74.81 402 ILE A N 1
ATOM 3321 C CA . ILE A 1 402 ? -34.145 -8.582 30.181 1.00 74.81 402 ILE A CA 1
ATOM 3322 C C . ILE A 1 402 ? -35.201 -9.555 29.672 1.00 74.81 402 ILE A C 1
ATOM 3324 O O . ILE A 1 402 ? -35.241 -9.862 28.482 1.00 74.81 402 ILE A O 1
ATOM 3328 N N . HIS A 1 403 ? -36.081 -10.022 30.558 1.00 78.31 403 HIS A N 1
ATOM 3329 C CA . HIS A 1 403 ? -37.165 -10.925 30.184 1.00 78.31 403 HIS A CA 1
ATOM 3330 C C . HIS A 1 403 ? -38.112 -10.292 29.159 1.00 78.31 403 HIS A C 1
ATOM 3332 O O . HIS A 1 403 ? -38.538 -10.961 28.218 1.00 78.31 403 HIS A O 1
ATOM 3338 N N . GLY A 1 404 ? -38.422 -9.003 29.315 1.00 77.81 404 GLY A N 1
ATOM 3339 C CA . GLY A 1 404 ? -39.247 -8.257 28.372 1.00 77.81 404 GLY A CA 1
ATOM 3340 C C . GLY A 1 404 ? -38.590 -8.118 27.004 1.00 77.81 404 GLY A C 1
ATOM 3341 O O . GLY A 1 404 ? -39.246 -8.350 25.991 1.00 77.81 404 GLY A O 1
ATOM 3342 N N . LEU A 1 405 ? -37.291 -7.814 26.963 1.00 75.75 405 LEU A N 1
ATOM 3343 C CA . LEU A 1 405 ? -36.538 -7.732 25.712 1.00 75.75 405 LEU A CA 1
ATOM 3344 C C . LEU A 1 405 ? -36.465 -9.096 25.016 1.00 75.75 405 LEU A C 1
ATOM 3346 O O . LEU A 1 405 ? -36.805 -9.211 23.838 1.00 75.75 405 LEU A O 1
ATOM 3350 N N . ALA A 1 406 ? -36.093 -10.141 25.754 1.00 68.38 406 ALA A N 1
ATOM 3351 C CA . ALA A 1 406 ? -36.037 -11.501 25.231 1.00 68.38 406 ALA A CA 1
ATOM 3352 C C . ALA A 1 406 ? -37.405 -11.952 24.690 1.00 68.38 406 ALA A C 1
ATOM 3354 O O . ALA A 1 406 ? -37.468 -12.585 23.637 1.00 68.38 406 ALA A O 1
ATOM 3355 N N . TYR A 1 407 ? -38.508 -11.551 25.335 1.00 76.81 407 TYR A N 1
ATOM 3356 C CA . TYR A 1 407 ? -39.858 -11.824 24.843 1.00 76.81 407 TYR A CA 1
ATOM 3357 C C . TYR A 1 407 ? -40.147 -11.125 23.515 1.00 76.81 407 TYR A C 1
ATOM 3359 O O . TYR A 1 407 ? -40.735 -11.734 22.625 1.00 76.81 407 TYR A O 1
ATOM 3367 N N . THR A 1 408 ? -39.733 -9.866 23.362 1.00 70.38 408 THR A N 1
ATOM 3368 C CA . THR A 1 408 ? -39.968 -9.117 22.118 1.00 70.38 408 THR A CA 1
ATOM 3369 C C . THR A 1 408 ? -39.176 -9.645 20.924 1.00 70.38 408 THR A C 1
ATOM 3371 O O . THR A 1 408 ? -39.644 -9.499 19.800 1.00 70.38 408 THR A O 1
ATOM 3374 N N . ILE A 1 409 ? -38.011 -10.259 21.156 1.00 69.19 409 ILE A N 1
ATOM 3375 C CA . ILE A 1 409 ? -37.117 -10.735 20.090 1.00 69.19 409 ILE A CA 1
ATOM 3376 C C . ILE A 1 409 ? -37.365 -12.215 19.768 1.00 69.19 409 ILE A C 1
ATOM 3378 O O . ILE A 1 409 ? -37.529 -12.569 18.605 1.00 69.19 409 ILE A O 1
ATOM 3382 N N . TYR A 1 410 ? -37.411 -13.074 20.789 1.00 69.19 410 TYR A N 1
ATOM 3383 C CA . TYR A 1 410 ? -37.438 -14.535 20.622 1.00 69.19 410 TYR A CA 1
ATOM 3384 C C . TYR A 1 410 ? -38.781 -15.167 21.006 1.00 69.19 410 TYR A C 1
ATOM 3386 O O . TYR A 1 410 ? -39.098 -16.285 20.610 1.00 69.19 410 TYR A O 1
ATOM 3394 N N . GLY A 1 411 ? -39.621 -14.443 21.747 1.00 69.69 411 GLY A N 1
ATOM 3395 C CA . GLY A 1 411 ? -40.930 -14.926 22.170 1.00 69.69 411 GLY A CA 1
ATOM 3396 C C . GLY A 1 411 ? -40.912 -15.765 23.452 1.00 69.69 411 GLY A C 1
ATOM 3397 O O . GLY A 1 411 ? -39.905 -15.952 24.133 1.00 69.69 411 GLY A O 1
ATOM 3398 N N . LYS A 1 412 ? -42.100 -16.245 23.836 1.00 75.25 412 LYS A N 1
ATOM 3399 C CA . LYS A 1 412 ? -42.369 -16.895 25.134 1.00 75.25 412 LYS A CA 1
ATOM 3400 C C . LYS A 1 412 ? -41.518 -18.142 25.447 1.00 75.25 412 LYS A C 1
ATOM 3402 O O . LYS A 1 412 ? -41.146 -18.285 26.613 1.00 75.25 412 LYS A O 1
ATOM 3407 N N . PRO A 1 413 ? -41.254 -19.073 24.506 1.00 71.38 413 PRO A N 1
ATOM 3408 C CA . PRO A 1 413 ? -40.535 -20.311 24.820 1.00 71.38 413 PRO A CA 1
ATOM 3409 C C . PRO A 1 413 ? -39.104 -20.068 25.311 1.00 71.38 413 PRO A C 1
ATOM 3411 O O . PRO A 1 413 ? -38.698 -20.660 26.310 1.00 71.38 413 PRO A O 1
ATOM 3414 N N . ASP A 1 414 ? -38.379 -19.154 24.669 1.00 71.88 414 ASP A N 1
ATOM 3415 C CA . ASP A 1 414 ? -36.978 -18.865 24.991 1.00 71.88 414 ASP A CA 1
ATOM 3416 C C . ASP A 1 414 ? -36.834 -18.064 26.281 1.00 71.88 414 ASP A C 1
ATOM 3418 O O . ASP A 1 414 ? -35.950 -18.335 27.090 1.00 71.88 414 ASP A O 1
ATOM 3422 N N . VAL A 1 415 ? -37.777 -17.158 26.555 1.00 74.00 415 VAL A N 1
ATOM 3423 C CA . VAL A 1 415 ? -37.834 -16.445 27.840 1.00 74.00 415 VAL A CA 1
ATOM 3424 C C . VAL A 1 415 ? -38.018 -17.411 29.004 1.00 74.00 415 VAL A C 1
ATOM 3426 O O . VAL A 1 415 ? -37.432 -17.199 30.057 1.00 74.00 415 VAL A O 1
ATOM 3429 N N . ARG A 1 416 ? -38.780 -18.500 28.835 1.00 72.94 416 ARG A N 1
ATOM 3430 C CA . ARG A 1 416 ? -38.920 -19.521 29.887 1.00 72.94 416 ARG A CA 1
ATOM 3431 C C . ARG A 1 416 ? -37.607 -20.243 30.160 1.00 72.94 416 ARG A C 1
ATOM 3433 O O . ARG A 1 416 ? -37.293 -20.465 31.323 1.00 72.94 416 ARG A O 1
ATOM 3440 N N . ARG A 1 417 ? -36.858 -20.606 29.116 1.00 71.31 417 ARG A N 1
ATOM 3441 C CA . ARG A 1 417 ? -35.531 -21.219 29.284 1.00 71.31 417 ARG A CA 1
ATOM 3442 C C . ARG A 1 417 ? -34.600 -20.259 30.006 1.00 71.31 417 ARG A C 1
ATOM 3444 O O . ARG A 1 417 ? -34.069 -20.596 31.052 1.00 71.31 417 ARG A O 1
ATOM 3451 N N . LEU A 1 418 ? -34.535 -19.017 29.536 1.00 69.00 418 LEU A N 1
ATOM 3452 C CA . LEU A 1 418 ? -33.760 -17.947 30.155 1.00 69.00 418 LEU A CA 1
ATOM 3453 C C . LEU A 1 418 ? -34.126 -17.742 31.643 1.00 69.00 418 LEU A C 1
ATOM 3455 O O . LEU A 1 418 ? -33.246 -17.664 32.498 1.00 69.00 418 LEU A O 1
ATOM 3459 N N . MET A 1 419 ? -35.419 -17.714 31.971 1.00 71.38 419 MET A N 1
ATOM 3460 C CA . MET A 1 419 ? -35.925 -17.552 33.340 1.00 71.38 419 MET A CA 1
ATOM 3461 C C . MET A 1 419 ? -35.587 -18.712 34.278 1.00 71.38 419 MET A C 1
ATOM 3463 O O . MET A 1 419 ? -35.394 -18.470 35.465 1.00 71.38 419 MET A O 1
ATOM 3467 N N . PHE A 1 420 ? -35.590 -19.951 33.780 1.00 69.69 420 PHE A N 1
ATOM 3468 C CA . PHE A 1 420 ? -35.472 -21.151 34.617 1.00 69.69 420 PHE A CA 1
ATOM 3469 C C . PHE A 1 420 ? -34.075 -21.778 34.608 1.00 69.69 420 PHE A C 1
ATOM 3471 O O . PHE A 1 420 ? -33.722 -22.463 35.564 1.00 69.69 420 PHE A O 1
ATOM 3478 N N . GLU A 1 421 ? -33.295 -21.567 33.551 1.00 69.00 421 GLU A N 1
ATOM 3479 C CA . GLU A 1 421 ? -31.978 -22.186 33.358 1.00 69.00 421 GLU A CA 1
ATOM 3480 C C . GLU A 1 421 ? -30.829 -21.204 33.625 1.00 69.00 421 GLU A C 1
ATOM 3482 O O . GLU A 1 421 ? -29.761 -21.625 34.062 1.00 69.00 421 GLU A O 1
ATOM 3487 N N . VAL A 1 422 ? -31.035 -19.902 33.386 1.00 62.16 422 VAL A N 1
ATOM 3488 C CA . VAL A 1 422 ? -29.955 -18.894 33.398 1.00 62.16 422 VAL A CA 1
ATOM 3489 C C . VAL A 1 422 ? -30.085 -17.940 34.574 1.00 62.16 422 VAL A C 1
ATOM 3491 O O . VAL A 1 422 ? -29.112 -17.663 35.279 1.00 62.16 422 VAL A O 1
ATOM 3494 N N . PHE A 1 423 ? -31.286 -17.413 34.799 1.00 60.97 423 PHE A N 1
ATOM 3495 C CA . PHE A 1 423 ? -31.526 -16.533 35.928 1.00 60.97 423 PHE A CA 1
ATOM 3496 C C . PHE A 1 423 ? -31.873 -17.350 37.174 1.00 60.97 423 PHE A C 1
ATOM 3498 O O . PHE A 1 423 ? -32.878 -18.048 37.222 1.00 60.97 423 PHE A O 1
ATOM 3505 N N . ASP A 1 424 ? -31.102 -17.155 38.248 1.00 57.69 424 ASP A N 1
ATOM 3506 C CA . ASP A 1 424 ? -31.397 -17.630 39.613 1.00 57.69 424 ASP A CA 1
ATOM 3507 C C . ASP A 1 424 ? -32.668 -16.961 40.207 1.00 57.69 424 ASP A C 1
ATOM 3509 O O . ASP A 1 424 ? -32.774 -16.753 41.418 1.00 57.69 424 ASP A O 1
ATOM 3513 N N . PHE A 1 425 ? -33.629 -16.517 39.390 1.00 51.56 425 PHE A N 1
ATOM 3514 C CA . PHE A 1 425 ? -34.806 -15.762 39.827 1.00 51.56 425 PHE A CA 1
ATOM 3515 C C . PHE A 1 425 ? -35.722 -16.600 40.737 1.00 51.56 425 PHE A C 1
ATOM 3517 O O . PHE A 1 425 ? -36.364 -16.064 41.637 1.00 51.56 425 PHE A O 1
ATOM 3524 N N . GLU A 1 426 ? -35.713 -17.922 40.563 1.00 51.69 426 GLU A N 1
ATOM 3525 C CA . GLU A 1 426 ? -36.607 -18.867 41.234 1.00 51.69 426 GLU A CA 1
ATOM 3526 C C . GLU A 1 426 ? -35.973 -19.745 42.324 1.00 51.69 426 GLU A C 1
ATOM 3528 O O . GLU A 1 426 ? -36.609 -20.713 42.741 1.00 51.69 426 GLU A O 1
ATOM 3533 N N . GLN A 1 427 ? -34.757 -19.488 42.819 1.00 53.59 427 GLN A N 1
ATOM 3534 C CA . GLN A 1 427 ? -34.259 -20.321 43.925 1.00 53.59 427 GLN A CA 1
ATOM 3535 C C . GLN A 1 427 ? -35.176 -20.171 45.162 1.00 53.59 427 GLN A C 1
ATOM 3537 O O . GLN A 1 427 ? -35.123 -19.193 45.904 1.00 53.59 427 GLN A O 1
ATOM 3542 N N . ILE A 1 428 ? -36.071 -21.152 45.343 1.00 48.09 428 ILE A N 1
ATOM 3543 C CA . ILE A 1 428 ? -36.971 -21.338 46.494 1.00 48.09 428 ILE A CA 1
ATOM 3544 C C . ILE A 1 428 ? -36.181 -21.890 47.692 1.00 48.09 428 ILE A C 1
ATOM 3546 O O . ILE A 1 428 ? -36.664 -21.861 48.822 1.00 48.09 428 ILE A O 1
ATOM 3550 N N . GLN A 1 429 ? -34.952 -22.360 47.463 1.00 38.91 429 GLN A N 1
ATOM 3551 C CA . GLN A 1 429 ? -34.016 -22.719 48.519 1.00 38.91 429 GLN A CA 1
ATOM 3552 C C . GLN A 1 429 ? -32.918 -21.655 48.637 1.00 38.91 429 GLN A C 1
ATOM 3554 O O . GLN A 1 429 ? -32.361 -21.256 47.614 1.00 38.91 429 GLN A O 1
ATOM 3559 N N . PRO A 1 430 ? -32.594 -21.183 49.853 1.00 37.22 430 PRO A N 1
ATOM 3560 C CA . PRO A 1 430 ? -31.451 -20.303 50.050 1.00 37.22 430 PRO A CA 1
ATOM 3561 C C . PRO A 1 430 ? -30.156 -21.040 49.676 1.00 37.22 430 PRO A C 1
ATOM 3563 O O . PRO A 1 430 ? -29.993 -22.215 50.010 1.00 37.22 430 PRO A O 1
ATOM 3566 N N . LYS A 1 431 ? -29.218 -20.349 49.013 1.00 35.97 431 LYS A N 1
ATOM 3567 C CA . LYS A 1 431 ? -27.837 -20.842 48.898 1.00 35.97 431 LYS A CA 1
ATOM 3568 C C . LYS A 1 431 ? -27.280 -21.000 50.313 1.00 35.97 431 LYS A C 1
ATOM 3570 O O . LYS A 1 431 ? -27.409 -20.081 51.123 1.00 35.97 431 LYS A O 1
ATOM 3575 N N . ALA A 1 432 ? -26.701 -22.163 50.606 1.00 38.47 432 ALA A N 1
ATOM 3576 C CA . ALA A 1 432 ? -25.923 -22.344 51.822 1.00 38.47 432 ALA A CA 1
ATOM 3577 C C . ALA A 1 432 ? -24.797 -21.300 51.825 1.00 38.47 432 ALA A C 1
ATOM 3579 O O . ALA A 1 432 ? -24.092 -21.161 50.823 1.00 38.47 432 ALA A O 1
ATOM 3580 N N . VAL A 1 433 ? -24.727 -20.529 52.912 1.00 38.91 433 VAL A N 1
ATOM 3581 C CA . VAL A 1 433 ? -23.666 -19.547 53.171 1.00 38.91 433 VAL A CA 1
ATOM 3582 C C . VAL A 1 433 ? -22.341 -20.264 53.369 1.00 38.91 433 VAL A C 1
ATOM 3584 O O . VAL A 1 433 ? -22.352 -21.299 54.077 1.00 38.91 433 VAL A O 1
#